Protein AF-0000000085049933 (afdb_homodimer)

Radius of gyration: 26.25 Å; Cα contacts (8 Å, |Δi|>4): 1159; chains: 2; bounding box: 76×84×47 Å

Orga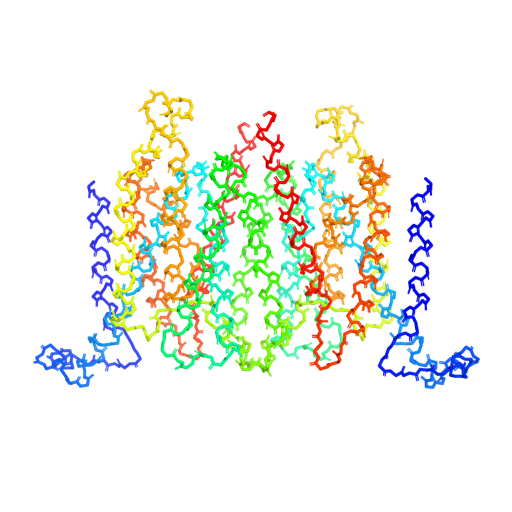nism: Asticcacaulis excentricus (strain ATCC 15261 / DSM 4724 / KCTC 12464 / NCIMB 9791 / VKM B-1370 / CB 48) (NCBI:txid573065)

Solvent-accessible surface area (backbone atoms only — not comparable to full-atom values): 30533 Å² total; per-residue (Å²): 116,68,65,53,52,51,41,50,49,51,38,52,51,48,55,55,58,48,60,75,56,63,94,70,84,71,50,76,64,37,54,52,42,21,72,76,37,51,85,38,72,49,8,39,48,48,64,56,38,38,44,20,19,48,47,32,24,30,41,37,18,18,26,28,0,30,18,6,27,50,38,17,39,70,62,70,32,82,79,34,38,49,56,51,57,12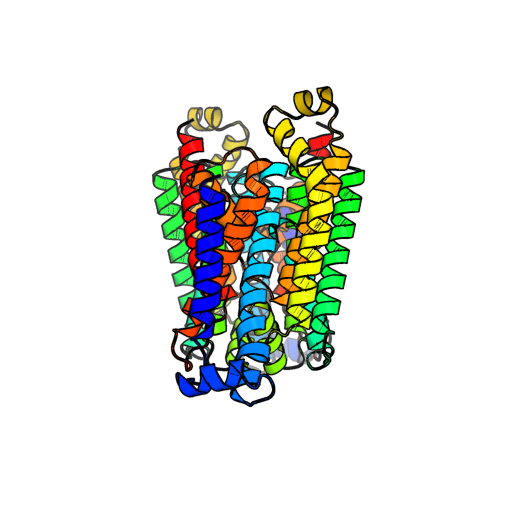,21,45,39,22,15,50,38,21,28,40,52,27,42,72,72,64,30,67,80,43,87,60,40,31,34,49,31,4,37,50,31,10,46,49,47,41,50,53,52,46,58,44,36,75,76,46,73,41,63,69,36,48,51,34,44,8,49,20,44,31,40,35,33,48,21,52,41,43,43,50,59,56,65,42,90,40,39,63,56,44,40,49,44,52,56,47,48,33,9,41,46,76,90,29,36,62,68,51,30,49,51,42,49,48,43,50,54,57,35,48,65,50,41,70,63,38,24,60,47,32,42,37,42,75,70,31,67,68,53,19,41,74,73,66,43,55,63,54,56,46,50,47,51,46,51,48,38,29,38,48,23,36,14,49,29,31,34,68,26,23,42,63,46,48,38,17,36,46,16,30,51,52,41,37,73,72,67,43,75,51,46,39,74,31,27,64,52,3,12,43,39,8,9,39,49,37,39,51,48,48,51,51,45,69,70,41,59,77,94,52,64,60,40,42,15,32,54,38,20,58,55,28,20,54,49,47,29,50,50,35,46,52,52,30,50,50,58,66,76,96,114,67,64,53,52,52,41,49,49,48,37,52,50,48,54,56,57,48,61,75,56,63,94,68,84,72,51,73,65,37,52,51,42,21,72,75,36,51,86,38,72,49,8,39,48,47,63,55,39,37,45,21,19,48,48,32,24,30,40,36,18,18,26,28,1,29,17,5,27,49,39,17,39,70,61,71,31,82,80,34,39,51,56,51,57,12,20,46,39,22,15,50,39,21,27,38,52,26,42,71,72,65,30,66,81,43,87,59,41,30,35,48,30,4,38,50,31,11,48,51,45,42,50,52,52,47,59,45,35,75,76,45,72,42,65,69,35,47,51,36,44,9,49,20,44,31,40,34,32,48,22,51,41,44,43,50,59,56,64,40,92,40,38,62,57,45,42,48,43,52,56,46,48,32,9,41,49,77,90,30,35,62,66,50,30,48,51,42,49,48,42,50,54,58,37,50,65,51,43,69,62,39,26,62,47,32,42,37,42,75,70,31,67,70,53,19,41,74,73,67,44,54,64,55,59,46,49,46,50,48,50,49,40,28,38,48,23,36,13,48,30,31,34,68,25,24,42,64,46,48,38,17,34,46,16,29,49,53,41,38,73,72,68,44,76,50,46,38,73,31,27,64,52,4,12,43,41,8,9,39,49,35,38,52,46,49,51,54,43,69,71,43,60,76,93,54,65,59,41,43,14,32,54,37,20,58,54,28,20,55,50,48,30,50,50,34,47,52,52,30,50,50,57,69,75,95

pLDDT: mean 91.39, std 7.5, range [47.66, 98.56]

Sequence (652 aa):
MKIWIILTLLAALLLVLLMGMGEVTLSPADYAQALRAPGSLAGDILWQIRLPRNLCALLVGAMLGVAGSVAQGYFRNPLAEPGLMGVSGGAGLGAAVAIVLGQGLTPGAVEGFALLFAGGVSLIILAFVSRFPDRQALILLGVGLSSLTGALMALVFNLSPSPVTTAEILGWMMGSVENRSWTDAGMAAGGLVVSALLLWRVGPGLRLLTLGEDTARSQGVDLRQLAALSVVAISVLAGLAVAVSGVIGFVGLAAPHLVRGLGVRDPYRLIAPSGLAGGVMVLLADGAVRLLPTSTDIRLGVLTSLIGAPLFALLAWKSAKEWVQGMKIWIILTLLAALLLVLLMGMGEVTLSPADYAQALRAPGSLAGDILWQIRLPRNLCALLVGAMLGVAGSVAQGYFRNPLAEPGLMGVSGGAGLGAAVAIVLGQGLTPGAVEGFALLFAGGVSLIILAFVSRFPDRQALILLGVGLSSLTGALMALVFNLSPSPVTTAEILGWMMGSVENRSWTDAGMAAGGLVVSALLLWRVGPGLRLLTLGEDTARSQGVDLRQLAALSVVAISVLAGLAVAVSGVIGFVGLAAPHLVRGLGVRDPYRLIAPSGLAGGVMVLLADGAVRLLPTSTDIRLGVLTSLIGAPLFALLAWKSAKEWVQG

Secondary structure (DSSP, 8-state):
-HHHHHHHHHHHHHHHHGGG-SSS---HHHHHHHHH-TTSHHHIIIIIIIHHHHHHHHHHHHHHHHHHHHHHHHHT-TT--GGGGSHHHHHHHHHHHHHHTT-TTSTTHHHHHHHHHHHHHHHHHHHHHHH---HHHHHHHHHHHHHHHHHHHHHHHHT-S-HHHHHHHHHHHT---TT--HHHHHHHHHHHHHHHHHHHHHHHHHHHHTT-HHHHHHTT--HHHHHHHHHHHHHHHHHHHHHHH----SHHHHHHHHHHHTT---TTTTHHHHHHHHHHHHHHHHHHHHHS-TTS---HHHHHHHHHHHHHHHHHHHHHHHHHH-/-HHHHHHHHHHHHHHHHGGG-SSS---HHHHHHHHH-TTSHHHIIIIIIIHHHHHHHHHHHHHHHHHHHHHHHHHT-TT--GGGGSHHHHHHHHHHHHHHTT-TTSTTHHHHHHHHHHHHHHHHHHHHHHH---HHHHHHHHHHHHHHHHHHHHHHHHT-S-HHHHHHHHHHHT---TT--HHHHHHHHHHHHHHHHHHHHHHHHHHHHTT-HHHHHHTT--HHHHHHHHHHHHHHHHHHHHHHH----SHHHHHHHHHHHTT---TTTTHHHHHHHHHHHHHHHHHHHHHS-TTS---HHHHHHHHHHHHHHHHHHHHHHHHHH-

Structure (mmCIF, N/CA/C/O backbone):
data_AF-0000000085049933-model_v1
#
loop_
_entity.id
_entity.type
_entity.pdbx_description
1 polymer 'Transport system permease protein'
#
loop_
_atom_site.group_PDB
_atom_site.id
_atom_site.type_symbol
_atom_site.label_atom_id
_atom_site.label_alt_id
_atom_site.label_comp_id
_atom_site.label_asym_id
_atom_site.label_entity_id
_atom_site.label_seq_id
_atom_site.pdbx_PDB_ins_code
_atom_site.Cartn_x
_atom_site.Cartn_y
_atom_site.Cartn_z
_atom_site.occupancy
_atom_site.B_iso_or_equiv
_atom_site.auth_seq_id
_atom_site.auth_comp_id
_atom_site.auth_asym_id
_atom_site.auth_atom_id
_atom_site.pdbx_PDB_model_num
ATOM 1 N N . MET A 1 1 ? 30.609 -21.047 -6.66 1 64.56 1 MET A N 1
ATOM 2 C CA . MET A 1 1 ? 30.266 -22.312 -7.289 1 64.56 1 MET A CA 1
ATOM 3 C C . MET A 1 1 ? 29.406 -23.172 -6.355 1 64.56 1 MET A C 1
ATOM 5 O O . MET A 1 1 ? 28.375 -23.703 -6.773 1 64.56 1 MET A O 1
ATOM 9 N N . LYS A 1 2 ? 29.609 -22.891 -4.973 1 81.25 2 LYS A N 1
ATOM 10 C CA . LYS A 1 2 ? 28.969 -23.797 -4.016 1 81.25 2 LYS A CA 1
ATOM 11 C C . LYS A 1 2 ? 27.516 -23.422 -3.799 1 81.25 2 LYS A C 1
ATOM 13 O O . LYS A 1 2 ? 26.641 -24.281 -3.73 1 81.25 2 LYS A O 1
ATOM 18 N N . ILE A 1 3 ? 27.188 -22.203 -4.027 1 89.25 3 ILE A N 1
ATOM 19 C CA . ILE A 1 3 ? 25.828 -21.766 -3.738 1 89.25 3 ILE A CA 1
ATOM 20 C C . ILE A 1 3 ? 24.906 -22.188 -4.875 1 89.25 3 ILE A C 1
ATOM 22 O O . ILE A 1 3 ? 23.75 -22.578 -4.641 1 89.25 3 ILE A O 1
ATOM 26 N N . TRP A 1 4 ? 25.453 -22.266 -6.035 1 89.56 4 TRP A N 1
ATOM 27 C CA . TRP A 1 4 ? 24.688 -22.672 -7.207 1 89.56 4 TRP A CA 1
ATOM 28 C C . TRP A 1 4 ? 24.266 -24.141 -7.098 1 89.56 4 TRP A C 1
ATOM 30 O O . TRP A 1 4 ? 23.125 -24.484 -7.383 1 89.56 4 TRP A O 1
ATOM 40 N N . ILE A 1 5 ? 25.219 -24.859 -6.684 1 92.31 5 ILE A N 1
ATOM 41 C CA . ILE A 1 5 ? 24.969 -26.297 -6.609 1 92.31 5 ILE A CA 1
ATOM 42 C C . ILE A 1 5 ? 23.938 -26.594 -5.527 1 92.31 5 ILE A C 1
ATOM 44 O O . ILE A 1 5 ? 23 -27.375 -5.746 1 92.31 5 ILE A O 1
ATOM 48 N N . ILE A 1 6 ? 24.094 -25.922 -4.43 1 93.56 6 ILE A N 1
ATOM 49 C CA . ILE A 1 6 ? 23.203 -26.141 -3.299 1 93.56 6 ILE A CA 1
ATOM 50 C C . ILE A 1 6 ? 21.781 -25.734 -3.682 1 93.56 6 ILE A C 1
ATOM 52 O O . ILE A 1 6 ? 20.828 -26.484 -3.469 1 93.56 6 ILE A O 1
ATOM 56 N N . LEU A 1 7 ? 21.609 -24.578 -4.258 1 95.88 7 LEU A N 1
ATOM 57 C CA . LEU A 1 7 ? 20.281 -24.062 -4.594 1 95.88 7 LEU A CA 1
ATOM 58 C C . LEU A 1 7 ? 19.656 -24.891 -5.711 1 95.88 7 LEU A C 1
ATOM 60 O O . LEU A 1 7 ? 18.438 -25.141 -5.699 1 95.88 7 LEU A O 1
ATOM 64 N N . THR A 1 8 ? 20.5 -25.297 -6.633 1 96.31 8 THR A N 1
ATOM 65 C CA . THR A 1 8 ? 19.984 -26.125 -7.727 1 96.31 8 THR A CA 1
ATOM 66 C C . THR A 1 8 ? 19.516 -27.484 -7.215 1 96.31 8 THR A C 1
ATOM 68 O O . THR A 1 8 ? 18.469 -27.984 -7.625 1 96.31 8 THR A O 1
ATOM 71 N N . LEU A 1 9 ? 20.297 -28.047 -6.363 1 96.56 9 LEU A N 1
ATOM 72 C CA . LEU A 1 9 ? 19.938 -29.328 -5.785 1 96.56 9 LEU A CA 1
ATOM 73 C C . LEU A 1 9 ? 18.672 -29.219 -4.941 1 96.56 9 LEU A C 1
ATOM 75 O O . LEU A 1 9 ? 17.812 -30.109 -4.973 1 96.56 9 LEU A O 1
ATOM 79 N N . LEU A 1 10 ? 18.641 -28.156 -4.219 1 96.69 10 LEU A N 1
ATOM 80 C CA . LEU A 1 10 ? 17.453 -27.938 -3.395 1 96.69 10 LEU A CA 1
ATOM 81 C C . LEU A 1 10 ? 16.219 -27.75 -4.266 1 96.69 10 LEU A C 1
ATOM 83 O O . LEU A 1 10 ? 15.141 -28.281 -3.941 1 96.69 10 LEU A O 1
ATOM 87 N N . ALA A 1 11 ? 16.312 -26.969 -5.32 1 97.62 11 ALA A N 1
ATOM 88 C CA . ALA A 1 11 ? 15.203 -26.781 -6.254 1 97.62 11 ALA A CA 1
ATOM 89 C C . ALA A 1 11 ? 14.766 -28.109 -6.863 1 97.62 11 ALA A C 1
ATOM 91 O O . ALA A 1 11 ? 13.57 -28.391 -6.938 1 97.62 11 ALA A O 1
ATOM 92 N N . ALA A 1 12 ? 15.773 -28.891 -7.262 1 97.62 12 ALA A N 1
ATOM 93 C CA . ALA A 1 12 ? 15.484 -30.188 -7.859 1 97.62 12 ALA A CA 1
ATOM 94 C C . ALA A 1 12 ? 14.797 -31.109 -6.855 1 97.62 12 ALA A C 1
ATOM 96 O O . ALA A 1 12 ? 13.828 -31.797 -7.195 1 97.62 12 ALA A O 1
ATOM 97 N N . LEU A 1 13 ? 15.32 -31.109 -5.688 1 97.69 13 LEU A N 1
ATOM 98 C CA . LEU A 1 13 ? 14.742 -31.938 -4.629 1 97.69 13 LEU A CA 1
ATOM 99 C C . LEU A 1 13 ? 13.297 -31.531 -4.352 1 97.69 13 LEU A C 1
ATOM 101 O O . LEU A 1 13 ? 12.422 -32.375 -4.223 1 97.69 13 LEU A O 1
ATOM 105 N N . LEU A 1 14 ? 13.039 -30.266 -4.27 1 97.94 14 LEU A N 1
ATOM 106 C CA . LEU A 1 14 ? 11.703 -29.766 -3.982 1 97.94 14 LEU A CA 1
ATOM 107 C C . LEU A 1 14 ? 10.75 -30.062 -5.137 1 97.94 14 LEU A C 1
ATOM 109 O O . LEU A 1 14 ? 9.578 -30.375 -4.918 1 97.94 14 LEU A O 1
ATOM 113 N N . LEU A 1 15 ? 11.266 -29.938 -6.383 1 97.69 15 LEU A N 1
ATOM 114 C CA . LEU A 1 15 ? 10.445 -30.25 -7.547 1 97.69 15 LEU A CA 1
ATOM 115 C C . LEU A 1 15 ? 9.953 -31.703 -7.496 1 97.69 15 LEU A C 1
ATOM 117 O O . LEU A 1 15 ? 8.797 -31.969 -7.816 1 97.69 15 LEU A O 1
ATOM 121 N N . VAL A 1 16 ? 10.805 -32.531 -7.055 1 96.06 16 VAL A N 1
ATOM 122 C CA . VAL A 1 16 ? 10.469 -33.938 -6.992 1 96.06 16 VAL A CA 1
ATOM 123 C C . VAL A 1 16 ? 9.555 -34.188 -5.797 1 96.06 16 VAL A C 1
ATOM 125 O O . VAL A 1 16 ? 8.523 -34.875 -5.934 1 96.06 16 VAL A O 1
ATOM 128 N N . LEU A 1 17 ? 9.867 -33.719 -4.633 1 96.5 17 LEU A N 1
ATOM 129 C CA . LEU A 1 17 ? 9.102 -33.938 -3.412 1 96.5 17 LEU A CA 1
ATOM 130 C C . LEU A 1 17 ? 7.676 -33.406 -3.561 1 96.5 17 LEU A C 1
ATOM 132 O O . LEU A 1 17 ? 6.73 -34.062 -3.096 1 96.5 17 LEU A O 1
ATOM 136 N N . LEU A 1 18 ? 7.516 -32.312 -4.211 1 96.94 18 LEU A N 1
ATOM 137 C CA . LEU A 1 18 ? 6.211 -31.672 -4.309 1 96.94 18 LEU A CA 1
ATOM 138 C C . LEU A 1 18 ? 5.328 -32.375 -5.324 1 96.94 18 LEU A C 1
ATOM 140 O O . LEU A 1 18 ? 4.109 -32.188 -5.348 1 96.94 18 LEU A O 1
ATOM 144 N N . MET A 1 19 ? 5.938 -33.25 -6.145 1 95.94 19 MET A N 1
ATOM 145 C CA . MET A 1 19 ? 5.145 -34.094 -7.027 1 95.94 19 MET A CA 1
ATOM 146 C C . MET A 1 19 ? 4.305 -35.062 -6.227 1 95.94 19 MET A C 1
ATOM 148 O O . MET A 1 19 ? 3.316 -35.625 -6.73 1 95.94 19 MET A O 1
ATOM 152 N N . GLY A 1 20 ? 4.711 -35.312 -5.047 1 94.56 20 GLY A N 1
ATOM 153 C CA . GLY A 1 20 ? 4.004 -36.25 -4.184 1 94.56 20 GLY A CA 1
ATOM 154 C C . GLY A 1 20 ? 2.893 -35.594 -3.383 1 94.56 20 GLY A C 1
ATOM 155 O O . GLY A 1 20 ? 2.139 -36.281 -2.691 1 94.56 20 GLY A O 1
ATOM 156 N N . MET A 1 21 ? 2.781 -34.344 -3.508 1 91.44 21 MET A N 1
ATOM 157 C CA . MET A 1 21 ? 1.779 -33.625 -2.732 1 91.44 21 MET A CA 1
ATOM 158 C C . MET A 1 21 ? 0.638 -33.156 -3.627 1 91.44 21 MET A C 1
ATOM 160 O O . MET A 1 21 ? 0.872 -32.688 -4.742 1 91.44 21 MET A O 1
ATOM 164 N N . GLY A 1 22 ? -0.6 -33.375 -3.096 1 86.69 22 GLY A N 1
ATOM 165 C CA . GLY A 1 22 ? -1.783 -32.938 -3.816 1 86.69 22 GLY A CA 1
ATOM 166 C C . GLY A 1 22 ? -3.078 -33.406 -3.186 1 86.69 22 GLY A C 1
ATOM 167 O O . GLY A 1 22 ? -3.061 -34.125 -2.199 1 86.69 22 GLY A O 1
ATOM 168 N N . GLU A 1 23 ? -4.105 -32.906 -3.725 1 83.75 23 GLU A N 1
ATOM 169 C CA . GLU A 1 23 ? -5.426 -33.219 -3.182 1 83.75 23 GLU A CA 1
ATOM 170 C C . GLU A 1 23 ? -5.738 -34.688 -3.328 1 83.75 23 GLU A C 1
ATOM 172 O O . GLU A 1 23 ? -6.352 -35.312 -2.443 1 83.75 23 GLU A O 1
ATOM 177 N N . VAL A 1 24 ? -5.289 -35.25 -4.484 1 87.19 24 VAL A N 1
ATOM 178 C CA . VAL A 1 24 ? -5.5 -36.656 -4.75 1 87.19 24 VAL A CA 1
ATOM 179 C C . VAL A 1 24 ? -4.258 -37.469 -4.348 1 87.19 24 VAL A C 1
ATOM 181 O O . VAL A 1 24 ? -3.152 -37.156 -4.809 1 87.19 24 VAL A O 1
ATOM 184 N N . THR A 1 25 ? -4.477 -38.406 -3.479 1 91.31 25 THR A N 1
ATOM 185 C CA . THR A 1 25 ? -3.363 -39.25 -3.07 1 91.31 25 THR A CA 1
ATOM 186 C C . THR A 1 25 ? -3.049 -40.281 -4.148 1 91.31 25 THR A C 1
ATOM 188 O O . THR A 1 25 ? -3.949 -40.938 -4.656 1 91.31 25 THR A O 1
ATOM 191 N N . LEU A 1 26 ? -1.854 -40.312 -4.5 1 93.31 26 LEU A N 1
ATOM 192 C CA . LEU A 1 26 ? -1.412 -41.25 -5.5 1 93.31 26 LEU A CA 1
ATOM 193 C C . LEU A 1 26 ? -0.604 -42.375 -4.855 1 93.31 26 LEU A C 1
ATOM 195 O O . LEU A 1 26 ? 0.311 -42.125 -4.07 1 93.31 26 LEU A O 1
ATOM 199 N N . SER A 1 27 ? -0.926 -43.594 -5.141 1 94.94 27 SER A N 1
ATOM 200 C CA . SER A 1 27 ? -0.182 -44.75 -4.672 1 94.94 27 SER A CA 1
ATOM 201 C C . SER A 1 27 ? 1.062 -45 -5.523 1 94.94 27 SER A C 1
ATOM 203 O O . SER A 1 27 ? 1.211 -44.406 -6.594 1 94.94 27 SER A O 1
ATOM 205 N N . PRO A 1 28 ? 1.953 -45.75 -5.012 1 95 28 PRO A N 1
ATOM 206 C CA . PRO A 1 28 ? 3.123 -46.094 -5.824 1 95 28 PRO A CA 1
ATOM 207 C C . PRO A 1 28 ? 2.744 -46.688 -7.18 1 95 28 PRO A C 1
ATOM 209 O O . PRO A 1 28 ? 3.43 -46.438 -8.18 1 95 28 PRO A O 1
ATOM 212 N N . ALA A 1 29 ? 1.65 -47.375 -7.203 1 95.19 29 ALA A N 1
ATOM 213 C CA . ALA A 1 29 ? 1.162 -47.938 -8.461 1 95.19 29 ALA A CA 1
ATOM 214 C C . ALA A 1 29 ? 0.691 -46.844 -9.406 1 95.19 29 ALA A C 1
ATOM 216 O O . ALA A 1 29 ? 0.866 -46.938 -10.617 1 95.19 29 ALA A O 1
ATOM 217 N N . ASP A 1 30 ? 0.107 -45.906 -8.797 1 95.44 30 ASP A N 1
ATOM 218 C CA . ASP A 1 30 ? -0.359 -44.781 -9.594 1 95.44 30 ASP A CA 1
ATOM 219 C C . ASP A 1 30 ? 0.813 -44.031 -10.234 1 95.44 30 ASP A C 1
ATOM 221 O O . ASP A 1 30 ? 0.732 -43.625 -11.391 1 95.44 30 ASP A O 1
ATOM 225 N N . TYR A 1 31 ? 1.836 -43.844 -9.492 1 95.5 31 TYR A N 1
ATOM 226 C CA . TYR A 1 31 ? 3.021 -43.188 -10.031 1 95.5 31 TYR A CA 1
ATOM 227 C C . TYR A 1 31 ? 3.621 -44 -11.18 1 95.5 31 TYR A C 1
ATOM 229 O O . TYR A 1 31 ? 4.031 -43.438 -12.195 1 95.5 31 TYR A O 1
ATOM 237 N N . ALA A 1 32 ? 3.678 -45.25 -10.969 1 95.81 32 ALA A N 1
ATOM 238 C CA . ALA A 1 32 ? 4.188 -46.125 -12.023 1 95.81 32 ALA A CA 1
ATOM 239 C C . ALA A 1 32 ? 3.33 -46.031 -13.281 1 95.81 32 ALA A C 1
ATOM 241 O O . ALA A 1 32 ? 3.852 -46 -14.398 1 95.81 32 ALA A O 1
ATOM 242 N N . GLN A 1 33 ? 2.07 -46.031 -13.07 1 95.5 33 GLN A N 1
ATOM 243 C CA . GLN A 1 33 ? 1.145 -45.906 -14.188 1 95.5 33 GLN A CA 1
ATOM 244 C C . GLN A 1 33 ? 1.335 -44.562 -14.898 1 95.5 33 GLN A C 1
ATOM 246 O O . GLN A 1 33 ? 1.277 -44.5 -16.125 1 95.5 33 GLN A O 1
ATOM 251 N N . ALA A 1 34 ? 1.501 -43.531 -14.117 1 95.12 34 ALA A N 1
ATOM 252 C CA . ALA A 1 34 ? 1.684 -42.188 -14.688 1 95.12 34 ALA A CA 1
ATOM 253 C C . ALA A 1 34 ? 2.926 -42.125 -15.57 1 95.12 34 ALA A C 1
ATOM 255 O O . ALA A 1 34 ? 2.949 -41.438 -16.578 1 95.12 34 ALA A O 1
ATOM 256 N N . LEU A 1 35 ? 3.977 -42.906 -15.242 1 94.81 35 LEU A N 1
ATOM 257 C CA . LEU A 1 35 ? 5.219 -42.938 -16 1 94.81 35 LEU A CA 1
ATOM 258 C C . LEU A 1 35 ? 5.074 -43.781 -17.266 1 94.81 35 LEU A C 1
ATOM 260 O O . LEU A 1 35 ? 5.605 -43.438 -18.312 1 94.81 35 LEU A O 1
ATOM 264 N N . ARG A 1 36 ? 4.316 -44.844 -17.188 1 95.38 36 ARG A N 1
ATOM 265 C CA . ARG A 1 36 ? 4.156 -45.781 -18.297 1 95.38 36 ARG A CA 1
ATOM 266 C C . ARG A 1 36 ? 3.107 -45.281 -19.281 1 95.38 36 ARG A C 1
ATOM 268 O O . ARG A 1 36 ? 3.232 -45.469 -20.484 1 95.38 36 ARG A O 1
ATOM 275 N N . ALA A 1 37 ? 2.062 -44.719 -18.688 1 95.19 37 ALA A N 1
ATOM 276 C CA . ALA A 1 37 ? 0.95 -44.219 -19.484 1 95.19 37 ALA A CA 1
ATOM 277 C C . ALA A 1 37 ? 0.627 -42.781 -19.109 1 95.19 37 ALA A C 1
ATOM 279 O O . ALA A 1 37 ? -0.382 -42.5 -18.453 1 95.19 37 ALA A O 1
ATOM 280 N N . PRO A 1 38 ? 1.319 -41.938 -19.672 1 93 38 PRO A N 1
ATOM 281 C CA . PRO A 1 38 ? 1.156 -40.5 -19.328 1 93 38 PRO A CA 1
ATOM 282 C C . PRO A 1 38 ? -0.249 -40 -19.625 1 93 38 PRO A C 1
ATOM 284 O O . PRO A 1 38 ? -0.664 -38.969 -19.062 1 93 38 PRO A O 1
ATOM 287 N N . GLY A 1 39 ? -1.003 -40.625 -20.422 1 93.38 39 GLY A N 1
ATOM 288 C CA . GLY A 1 39 ? -2.359 -40.219 -20.75 1 93.38 39 GLY A CA 1
ATOM 289 C C . GLY A 1 39 ? -3.391 -40.719 -19.766 1 93.38 39 GLY A C 1
ATOM 290 O O . GLY A 1 39 ? -4.57 -40.375 -19.859 1 93.38 39 GLY A O 1
ATOM 291 N N . SER A 1 40 ? -2.988 -41.562 -18.812 1 94.38 40 SER A N 1
ATOM 292 C CA . SER A 1 40 ? -3.867 -42.062 -17.766 1 94.38 40 SER A CA 1
ATOM 293 C C . SER A 1 40 ? -4.266 -40.969 -16.797 1 94.38 40 SER A C 1
ATOM 295 O O . SER A 1 40 ? -3.723 -39.844 -16.844 1 94.38 40 SER A O 1
ATOM 297 N N . LEU A 1 41 ? -5.301 -41.219 -15.984 1 94.19 41 LEU A N 1
ATOM 298 C CA . LEU A 1 41 ? -5.738 -40.25 -14.977 1 94.19 41 LEU A CA 1
ATOM 299 C C . LEU A 1 41 ? -4.582 -39.875 -14.062 1 94.19 41 LEU A C 1
ATOM 301 O O . LEU A 1 41 ? -4.402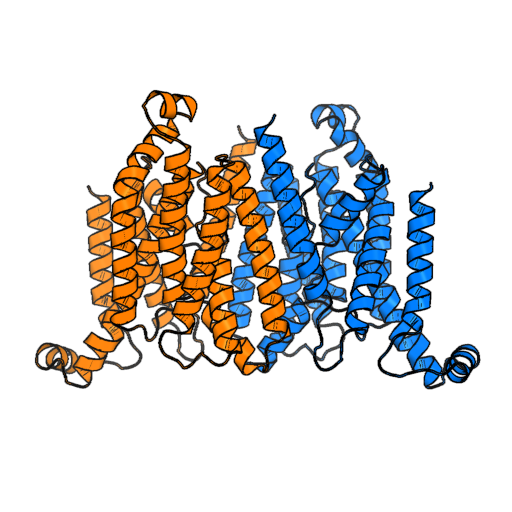 -38.688 -13.758 1 94.19 41 LEU A O 1
ATOM 305 N N . ALA A 1 42 ? -3.855 -40.844 -13.641 1 94.94 42 ALA A N 1
ATOM 306 C CA . ALA A 1 42 ? -2.678 -40.594 -12.812 1 94.94 42 ALA A CA 1
ATOM 307 C C . ALA A 1 42 ? -1.649 -39.781 -13.57 1 94.94 42 ALA A C 1
ATOM 309 O O . ALA A 1 42 ? -0.987 -38.906 -12.984 1 94.94 42 ALA A O 1
ATOM 310 N N . GLY A 1 43 ? -1.519 -40.094 -14.82 1 95.5 43 GLY A N 1
ATOM 311 C CA . GLY A 1 43 ? -0.622 -39.312 -15.656 1 95.5 43 GLY A CA 1
ATOM 312 C C . GLY A 1 43 ? -1.041 -37.844 -15.797 1 95.5 43 GLY A C 1
ATOM 313 O O . GLY A 1 43 ? -0.201 -36.938 -15.75 1 95.5 43 GLY A O 1
ATOM 314 N N . ASP A 1 44 ? -2.34 -37.688 -15.984 1 95.62 44 ASP A N 1
ATOM 315 C CA . ASP A 1 44 ? -2.865 -36.344 -16.094 1 95.62 44 ASP A CA 1
ATOM 316 C C . ASP A 1 44 ? -2.605 -35.531 -14.805 1 95.62 44 ASP A C 1
ATOM 318 O O . ASP A 1 44 ? -2.219 -34.375 -14.852 1 95.62 44 ASP A O 1
ATOM 322 N N . ILE A 1 45 ? -2.807 -36.125 -13.695 1 96.06 45 ILE A N 1
ATOM 323 C CA . ILE A 1 45 ? -2.6 -35.5 -12.406 1 96.06 45 ILE A CA 1
ATOM 324 C C . ILE A 1 45 ? -1.128 -35.125 -12.25 1 96.06 45 ILE A C 1
ATOM 326 O O . ILE A 1 45 ? -0.804 -33.969 -11.891 1 96.06 45 ILE A O 1
ATOM 330 N N . LEU A 1 46 ? -0.244 -36 -12.586 1 96.25 46 LEU A N 1
ATOM 331 C CA . LEU A 1 46 ? 1.185 -35.812 -12.359 1 96.25 46 LEU A CA 1
ATOM 332 C C . LEU A 1 46 ? 1.771 -34.812 -13.359 1 96.25 46 LEU A C 1
ATOM 334 O O . LEU A 1 46 ? 2.465 -33.875 -12.969 1 96.25 46 LEU A O 1
ATOM 338 N N . TRP A 1 47 ? 1.448 -34.969 -14.641 1 96.25 47 TRP A N 1
ATOM 339 C CA . TRP A 1 47 ? 2.166 -34.25 -15.695 1 96.25 47 TRP A CA 1
ATOM 340 C C . TRP A 1 47 ? 1.408 -33 -16.125 1 96.25 47 TRP A C 1
ATOM 342 O O . TRP A 1 47 ? 2.002 -32.062 -16.656 1 96.25 47 TRP A O 1
ATOM 352 N N . GLN A 1 48 ? 0.063 -32.938 -15.867 1 95.69 48 GLN A N 1
ATOM 353 C CA . GLN A 1 48 ? -0.731 -31.812 -16.375 1 95.69 48 GLN A CA 1
ATOM 354 C C . GLN A 1 48 ? -1.185 -30.906 -15.227 1 95.69 48 GLN A C 1
ATOM 356 O O . GLN A 1 48 ? -1.588 -29.766 -15.453 1 95.69 48 GLN A O 1
ATOM 361 N N . ILE A 1 49 ? -1.04 -31.375 -14.031 1 95.38 49 ILE A N 1
ATOM 362 C CA . ILE A 1 49 ? -1.525 -30.594 -12.898 1 95.38 49 ILE A CA 1
ATOM 363 C C . ILE A 1 49 ? -0.373 -30.297 -11.945 1 95.38 49 ILE A C 1
ATOM 365 O O . ILE A 1 49 ? -0.006 -29.125 -11.75 1 95.38 49 ILE A O 1
ATOM 369 N N . ARG A 1 50 ? 0.365 -31.328 -11.492 1 97.06 50 ARG A N 1
ATOM 370 C CA . ARG A 1 50 ? 1.347 -31.141 -10.43 1 97.06 50 ARG A CA 1
ATOM 371 C C . ARG A 1 50 ? 2.637 -30.531 -10.977 1 97.06 50 ARG A C 1
ATOM 373 O O . ARG A 1 50 ? 3.195 -29.609 -10.391 1 97.06 50 ARG A O 1
ATOM 380 N N . LEU A 1 51 ? 3.082 -31.062 -12.086 1 97.44 51 LEU A N 1
ATOM 381 C CA . LEU A 1 51 ? 4.371 -30.609 -12.594 1 97.44 51 LEU A CA 1
ATOM 382 C C . LEU A 1 51 ? 4.293 -29.156 -13.07 1 97.44 51 LEU A C 1
ATOM 384 O O . LEU A 1 51 ? 5.164 -28.344 -12.742 1 97.44 51 LEU A O 1
ATOM 388 N N . PRO A 1 52 ? 3.27 -28.797 -13.859 1 97.56 52 PRO A N 1
ATOM 389 C CA . PRO A 1 52 ? 3.197 -27.391 -14.266 1 97.56 52 PRO A CA 1
ATOM 390 C C . PRO A 1 52 ? 3.102 -26.438 -13.07 1 97.56 52 PRO A C 1
ATOM 392 O O . PRO A 1 52 ? 3.705 -25.359 -13.086 1 97.56 52 PRO A O 1
ATOM 395 N N . ARG A 1 53 ? 2.348 -26.781 -12.062 1 97.56 53 ARG A N 1
ATOM 396 C CA . ARG A 1 53 ? 2.248 -25.984 -10.852 1 97.56 53 ARG A CA 1
ATOM 397 C C . ARG A 1 53 ? 3.621 -25.781 -10.219 1 97.56 53 ARG A C 1
ATOM 399 O O . ARG A 1 53 ? 3.99 -24.641 -9.883 1 97.56 53 ARG A O 1
ATOM 406 N N . ASN A 1 54 ? 4.379 -26.875 -10.117 1 98.38 54 ASN A N 1
ATOM 407 C CA . ASN A 1 54 ? 5.703 -26.812 -9.508 1 98.38 54 ASN A CA 1
ATOM 408 C C . ASN A 1 54 ? 6.668 -25.984 -10.344 1 98.38 54 ASN A C 1
ATOM 410 O O . ASN A 1 54 ? 7.461 -25.203 -9.797 1 98.38 54 ASN A O 1
ATOM 414 N N . LEU A 1 55 ? 6.551 -26.156 -11.594 1 98.19 55 LEU A N 1
ATOM 415 C CA . LEU A 1 55 ? 7.43 -25.391 -12.484 1 98.19 55 LEU A CA 1
ATOM 416 C C . LEU A 1 55 ? 7.094 -23.906 -12.438 1 98.19 55 LEU A C 1
ATOM 418 O O . LEU A 1 55 ? 7.988 -23.062 -12.438 1 98.19 55 LEU A O 1
ATOM 422 N N . CYS A 1 56 ? 5.84 -23.625 -12.406 1 98.19 56 CYS A N 1
ATOM 423 C CA . CYS A 1 56 ? 5.43 -22.219 -12.312 1 98.19 56 CYS A CA 1
ATOM 424 C C . CYS A 1 56 ? 5.91 -21.594 -11.008 1 98.19 56 CYS A C 1
ATOM 426 O O . CYS A 1 56 ? 6.363 -20.453 -10.992 1 98.19 56 CYS A O 1
ATOM 428 N N . ALA A 1 57 ? 5.832 -22.328 -9.938 1 98.56 57 ALA A N 1
ATOM 429 C CA . ALA A 1 57 ? 6.336 -21.844 -8.664 1 98.56 57 ALA A CA 1
ATOM 430 C C . ALA A 1 57 ? 7.82 -21.5 -8.758 1 98.56 57 ALA A C 1
ATOM 432 O O . ALA A 1 57 ? 8.242 -20.406 -8.344 1 98.56 57 ALA A O 1
ATOM 433 N N . LEU A 1 58 ? 8.57 -22.375 -9.297 1 98.5 58 LEU A N 1
ATOM 434 C CA . LEU A 1 58 ? 10.016 -22.188 -9.453 1 98.5 58 LEU A CA 1
ATOM 435 C C . LEU A 1 58 ? 10.32 -20.984 -10.336 1 98.5 58 LEU A C 1
ATOM 437 O O . LEU A 1 58 ? 11.148 -20.156 -9.984 1 98.5 58 LEU A O 1
ATOM 441 N N . LEU A 1 59 ? 9.633 -20.953 -11.445 1 98.56 59 LEU A N 1
ATOM 442 C CA . LEU A 1 59 ? 9.922 -19.922 -12.445 1 98.56 59 LEU A CA 1
ATOM 443 C C . LEU A 1 59 ? 9.469 -18.547 -11.977 1 98.56 59 LEU A C 1
ATOM 445 O O . LEU A 1 59 ? 10.172 -17.562 -12.172 1 98.56 59 LEU A O 1
ATOM 449 N N . VAL A 1 60 ? 8.281 -18.453 -11.383 1 97.88 60 VAL A N 1
ATOM 450 C CA . VAL A 1 60 ? 7.793 -17.203 -10.844 1 97.88 60 VAL A CA 1
ATOM 451 C C . VAL A 1 60 ? 8.734 -16.703 -9.742 1 97.88 60 VAL A C 1
ATOM 453 O O . VAL A 1 60 ? 9.109 -15.531 -9.727 1 97.88 60 VAL A O 1
ATOM 456 N N . GLY A 1 61 ? 9.125 -17.578 -8.867 1 98.25 61 GLY A N 1
ATOM 457 C CA . GLY A 1 61 ? 10.094 -17.219 -7.848 1 98.25 61 GLY A CA 1
ATOM 458 C C . GLY A 1 61 ? 11.414 -16.734 -8.422 1 98.25 61 GLY A C 1
ATOM 459 O O . GLY A 1 61 ? 12 -15.773 -7.926 1 98.25 61 GLY A O 1
ATOM 460 N N . ALA A 1 62 ? 11.82 -17.438 -9.391 1 98.25 62 ALA A N 1
ATOM 461 C CA . ALA A 1 62 ? 13.07 -17.062 -10.047 1 98.25 62 ALA A CA 1
ATOM 462 C C . ALA A 1 62 ? 12.969 -15.664 -10.656 1 98.25 62 ALA A C 1
ATOM 464 O O . ALA A 1 62 ? 13.898 -14.867 -10.539 1 98.25 62 ALA A O 1
ATOM 465 N N . MET A 1 63 ? 11.875 -15.43 -11.312 1 97.69 63 MET A N 1
ATOM 466 C CA . MET A 1 63 ? 11.672 -14.109 -11.906 1 97.69 63 MET A CA 1
ATOM 467 C C . MET A 1 63 ? 11.703 -13.023 -10.844 1 97.69 63 MET A C 1
ATOM 469 O O . MET A 1 63 ? 12.383 -12.008 -11.008 1 97.69 63 MET A O 1
ATOM 473 N N . LEU A 1 64 ? 11.078 -13.234 -9.742 1 97.12 64 LEU A N 1
ATOM 474 C CA . LEU A 1 64 ? 11.039 -12.258 -8.664 1 97.12 64 LEU A CA 1
ATOM 475 C C . LEU A 1 64 ? 12.422 -12.086 -8.039 1 97.12 64 LEU A C 1
ATOM 477 O O . LEU A 1 64 ? 12.836 -10.969 -7.73 1 97.12 64 LEU A O 1
ATOM 481 N N . GLY A 1 65 ? 13.125 -13.172 -7.859 1 97.56 65 GLY A N 1
ATOM 482 C CA . GLY A 1 65 ? 14.477 -13.102 -7.32 1 97.56 65 GLY A CA 1
ATOM 483 C C . GLY A 1 65 ? 15.43 -12.312 -8.203 1 97.56 65 GLY A C 1
ATOM 484 O O . GLY A 1 65 ? 16.203 -11.492 -7.703 1 97.56 65 GLY A O 1
ATOM 485 N N . VAL A 1 66 ? 15.375 -12.578 -9.453 1 97.38 66 VAL A N 1
ATOM 486 C CA . VAL A 1 66 ? 16.219 -11.867 -10.398 1 97.38 66 VAL A CA 1
ATOM 487 C C . VAL A 1 66 ? 15.836 -10.391 -10.43 1 97.38 66 VAL A C 1
ATOM 489 O O . VAL A 1 66 ? 16.703 -9.516 -10.359 1 97.38 66 VAL A O 1
ATOM 492 N N . ALA A 1 67 ? 14.547 -10.117 -10.547 1 96.62 67 ALA A N 1
ATOM 493 C CA . ALA A 1 67 ? 14.078 -8.734 -10.547 1 96.62 67 ALA A CA 1
ATOM 494 C C . ALA A 1 67 ? 14.531 -7.996 -9.297 1 96.62 67 ALA A C 1
ATOM 496 O O . ALA A 1 67 ? 14.953 -6.84 -9.367 1 96.62 67 ALA A O 1
ATOM 497 N N . GLY A 1 68 ? 14.43 -8.672 -8.172 1 95.88 68 GLY A N 1
ATOM 498 C CA . GLY A 1 68 ? 14.867 -8.094 -6.918 1 95.88 68 GLY A CA 1
ATOM 499 C C . GLY A 1 68 ? 16.344 -7.762 -6.898 1 95.88 68 GLY A C 1
ATOM 500 O O . GLY A 1 68 ? 16.75 -6.691 -6.438 1 95.88 68 GLY A O 1
ATOM 501 N N . SER A 1 69 ? 17.172 -8.641 -7.363 1 96.5 69 SER A N 1
ATOM 502 C CA . SER A 1 69 ? 18.609 -8.414 -7.387 1 96.5 69 SER A CA 1
ATOM 503 C C . SER A 1 69 ? 18.984 -7.242 -8.297 1 96.5 69 SER A C 1
ATOM 505 O O . SER A 1 69 ? 19.844 -6.43 -7.961 1 96.5 69 SER A O 1
ATOM 507 N N . VAL A 1 70 ? 18.297 -7.152 -9.414 1 96.25 70 VAL A N 1
ATOM 508 C CA . VAL A 1 70 ? 18.547 -6.051 -10.336 1 96.25 70 VAL A CA 1
ATOM 509 C C . VAL A 1 70 ? 18.109 -4.734 -9.695 1 96.25 70 VAL A C 1
ATOM 511 O O . VAL A 1 70 ? 18.828 -3.732 -9.766 1 96.25 70 VAL A O 1
ATOM 514 N N . ALA A 1 71 ? 16.984 -4.781 -9.086 1 94.69 71 ALA A N 1
ATOM 515 C CA . ALA A 1 71 ? 16.469 -3.578 -8.445 1 94.69 71 ALA A CA 1
ATOM 516 C C . ALA A 1 71 ? 17.406 -3.096 -7.34 1 94.69 71 ALA A C 1
ATOM 518 O O . ALA A 1 71 ? 17.75 -1.911 -7.277 1 94.69 71 ALA A O 1
ATOM 519 N N . GLN A 1 72 ? 17.781 -4.012 -6.496 1 93.62 72 GLN A N 1
ATOM 520 C CA . GLN A 1 72 ? 18.656 -3.652 -5.387 1 93.62 72 GLN A CA 1
ATOM 521 C C . GLN A 1 72 ? 20 -3.152 -5.891 1 93.62 72 GLN A C 1
ATOM 523 O O . GLN A 1 72 ? 20.594 -2.23 -5.316 1 93.62 72 GLN A O 1
ATOM 528 N N . GLY A 1 73 ? 20.516 -3.756 -6.902 1 93.81 73 GLY A N 1
ATOM 529 C CA . GLY A 1 73 ? 21.766 -3.324 -7.496 1 93.81 73 GLY A CA 1
ATOM 530 C C . GLY A 1 73 ? 21.672 -1.96 -8.156 1 93.81 73 GLY A C 1
ATOM 531 O O . GLY A 1 73 ? 22.547 -1.104 -7.941 1 93.81 73 GLY A O 1
ATOM 532 N N . TYR A 1 74 ? 20.672 -1.77 -8.891 1 92.88 74 TYR A N 1
ATOM 533 C CA . TYR A 1 74 ? 20.516 -0.518 -9.625 1 92.88 74 TYR A CA 1
ATOM 534 C C . TYR A 1 74 ? 20.25 0.642 -8.68 1 92.88 74 TYR A C 1
ATOM 536 O O . TYR A 1 74 ? 20.844 1.718 -8.82 1 92.88 74 TYR A O 1
ATOM 544 N N . PHE A 1 75 ? 19.438 0.453 -7.742 1 91.12 75 PHE A N 1
ATOM 545 C CA . PHE A 1 75 ? 19.078 1.52 -6.812 1 91.12 75 PHE A CA 1
ATOM 546 C C . PHE A 1 75 ? 20.078 1.61 -5.676 1 91.12 75 PHE A C 1
ATOM 548 O O . PHE A 1 75 ? 20.016 2.518 -4.844 1 91.12 75 PHE A O 1
ATOM 555 N N . ARG A 1 76 ? 20.984 0.696 -5.609 1 90.75 76 ARG A N 1
ATOM 556 C CA . ARG A 1 76 ? 21.969 0.648 -4.539 1 90.75 76 ARG A CA 1
ATOM 557 C C . ARG A 1 76 ? 21.312 0.708 -3.17 1 90.75 76 ARG A C 1
ATOM 559 O O . ARG A 1 76 ? 21.703 1.506 -2.316 1 90.75 76 ARG A O 1
ATOM 566 N N . ASN A 1 77 ? 20.281 -0.099 -3.053 1 88.19 77 ASN A N 1
ATOM 567 C CA . ASN A 1 77 ? 19.453 -0.179 -1.859 1 88.19 77 ASN A CA 1
ATOM 568 C C . ASN A 1 77 ? 19 -1.611 -1.581 1 88.19 77 ASN A C 1
ATOM 570 O O . ASN A 1 77 ? 18.188 -2.168 -2.32 1 88.19 77 ASN A O 1
ATOM 574 N N . PRO A 1 78 ? 19.453 -2.121 -0.526 1 87.56 78 PRO A N 1
ATOM 575 C CA . PRO A 1 78 ? 19.141 -3.521 -0.238 1 87.56 78 PRO A CA 1
ATOM 576 C C . PRO A 1 78 ? 17.672 -3.732 0.117 1 87.56 78 PRO A C 1
ATOM 578 O O . PRO A 1 78 ? 17.188 -4.871 0.16 1 87.56 78 PRO A O 1
ATOM 581 N N . LEU A 1 79 ? 16.953 -2.66 0.259 1 84.5 79 LEU A N 1
ATOM 582 C CA . LEU A 1 79 ? 15.547 -2.773 0.616 1 84.5 79 LEU A CA 1
ATOM 583 C C . LEU A 1 79 ? 14.656 -2.6 -0.611 1 84.5 79 LEU A C 1
ATOM 585 O O . LEU A 1 79 ? 13.43 -2.666 -0.51 1 84.5 79 LEU A O 1
ATOM 589 N N . ALA A 1 80 ? 15.289 -2.428 -1.734 1 86.94 80 ALA A N 1
ATOM 590 C CA . ALA A 1 80 ? 14.508 -2.219 -2.953 1 86.94 80 ALA A CA 1
ATOM 591 C C . ALA A 1 80 ? 13.812 -3.502 -3.385 1 86.94 80 ALA A C 1
ATOM 593 O O . ALA A 1 80 ? 14.414 -4.578 -3.383 1 86.94 80 ALA A O 1
ATOM 594 N N . GLU A 1 81 ? 12.477 -3.377 -3.639 1 86.38 81 GLU A N 1
ATOM 595 C CA . GLU A 1 81 ? 11.664 -4.477 -4.145 1 86.38 81 GLU A CA 1
ATOM 596 C C . GLU A 1 81 ? 11.109 -4.168 -5.535 1 86.38 81 GLU A C 1
ATOM 598 O O . GLU A 1 81 ? 10.891 -3.002 -5.871 1 86.38 81 GLU A O 1
ATOM 603 N N . PRO A 1 82 ? 10.906 -5.234 -6.32 1 82.31 82 PRO A N 1
ATOM 604 C CA . PRO A 1 82 ? 10.422 -5 -7.684 1 82.31 82 PRO A CA 1
ATOM 605 C C . PRO A 1 82 ? 9.078 -4.281 -7.719 1 82.31 82 PRO A C 1
ATOM 607 O O . PRO A 1 82 ? 8.781 -3.559 -8.672 1 82.31 82 PRO A O 1
ATOM 610 N N . GLY A 1 83 ? 8.367 -4.48 -6.785 1 78.12 83 GLY A N 1
ATOM 611 C CA . GLY A 1 83 ? 7.055 -3.859 -6.75 1 78.12 83 GLY A CA 1
ATOM 612 C C . GLY A 1 83 ? 7.105 -2.363 -6.504 1 78.12 83 GLY A C 1
ATOM 613 O O . GLY A 1 83 ? 6.113 -1.659 -6.707 1 78.12 83 GLY A O 1
ATOM 614 N N . LEU A 1 84 ? 8.195 -1.889 -6.125 1 68.5 84 LEU A N 1
ATOM 615 C CA . LEU A 1 84 ? 8.391 -0.484 -5.781 1 68.5 84 LEU A CA 1
ATOM 616 C C . LEU A 1 84 ? 8.117 0.412 -6.988 1 68.5 84 LEU A C 1
ATOM 618 O O . LEU A 1 84 ? 7.703 1.562 -6.828 1 68.5 84 LEU A O 1
ATOM 622 N N . MET A 1 85 ? 8.234 -0.097 -8.141 1 79.31 85 MET A N 1
ATOM 623 C CA . MET A 1 85 ? 8.117 0.723 -9.344 1 79.31 85 MET A CA 1
ATOM 624 C C . MET A 1 85 ? 6.664 0.797 -9.805 1 79.31 85 MET A C 1
ATOM 626 O O . MET A 1 85 ? 6.355 1.475 -10.789 1 79.31 85 MET A O 1
ATOM 630 N N . GLY A 1 86 ? 5.809 0.141 -9.117 1 85.94 86 GLY A N 1
ATOM 631 C CA . GLY A 1 86 ? 4.395 0.249 -9.445 1 85.94 86 GLY A CA 1
ATOM 632 C C . GLY A 1 86 ? 3.951 -0.746 -10.508 1 85.94 86 GLY A C 1
ATOM 633 O O . GLY A 1 86 ? 2.771 -0.8 -10.859 1 85.94 86 GLY A O 1
ATOM 634 N N . VAL A 1 87 ? 4.859 -1.465 -11.023 1 90.69 87 VAL A N 1
ATOM 635 C CA . VAL A 1 87 ? 4.555 -2.393 -12.102 1 90.69 87 VAL A CA 1
ATOM 636 C C . VAL A 1 87 ? 3.596 -3.471 -11.609 1 90.69 87 VAL A C 1
ATOM 638 O O . VAL A 1 87 ? 2.648 -3.836 -12.312 1 90.69 87 VAL A O 1
ATOM 641 N N . SER A 1 88 ? 3.822 -3.941 -10.422 1 91.31 88 SER A N 1
ATOM 642 C CA . SER A 1 88 ? 2.93 -4.941 -9.844 1 91.31 88 SER A CA 1
ATOM 643 C C . SER A 1 88 ? 1.533 -4.375 -9.617 1 91.31 88 SER A C 1
ATOM 645 O O . SER A 1 88 ? 0.535 -5.07 -9.82 1 91.31 88 SER A O 1
ATOM 647 N N . GLY A 1 89 ? 1.518 -3.096 -9.195 1 93.38 89 GLY A N 1
ATOM 648 C CA . GLY A 1 89 ? 0.232 -2.43 -9.062 1 93.38 89 GLY A CA 1
ATOM 649 C C . GLY A 1 89 ? -0.515 -2.297 -10.375 1 93.38 89 GLY A C 1
ATOM 650 O O . GLY A 1 89 ? -1.728 -2.514 -10.43 1 93.38 89 GLY A O 1
ATOM 651 N N . GLY A 1 90 ? 0.227 -1.954 -11.375 1 95.25 90 GLY A N 1
ATOM 652 C CA . GLY A 1 90 ? -0.37 -1.903 -12.703 1 95.25 90 GLY A CA 1
ATOM 653 C C . GLY A 1 90 ? -0.935 -3.236 -13.156 1 95.25 90 GLY A C 1
ATOM 654 O O . GLY A 1 90 ? -2.049 -3.299 -13.68 1 95.25 90 GLY A O 1
ATOM 655 N N . ALA A 1 91 ? -0.173 -4.23 -12.969 1 95.19 91 ALA A N 1
ATOM 656 C CA . ALA A 1 91 ? -0.619 -5.574 -13.328 1 95.19 91 ALA A CA 1
ATOM 657 C C . ALA A 1 91 ? -1.898 -5.945 -12.586 1 95.19 91 ALA A C 1
ATOM 659 O O . ALA A 1 91 ? -2.844 -6.465 -13.188 1 95.19 91 ALA A O 1
ATOM 660 N N . GLY A 1 92 ? -1.887 -5.688 -11.344 1 95.38 92 GLY A N 1
ATOM 661 C CA . GLY A 1 92 ? -3.078 -5.953 -10.555 1 95.38 92 GLY A CA 1
ATOM 662 C C . GLY A 1 92 ? -4.301 -5.199 -11.039 1 95.38 92 GLY A C 1
ATOM 663 O O . GLY A 1 92 ? -5.391 -5.77 -11.141 1 95.38 92 GLY A O 1
ATOM 664 N N . LEU A 1 93 ? -4.074 -3.957 -11.328 1 96.62 93 LEU A N 1
ATOM 665 C CA . LEU A 1 93 ? -5.164 -3.135 -11.844 1 96.62 93 LEU A CA 1
ATOM 666 C C . LEU A 1 93 ? -5.699 -3.707 -13.148 1 96.62 93 LEU A C 1
ATOM 668 O O . LEU A 1 93 ? -6.914 -3.77 -13.352 1 96.62 93 LEU A O 1
ATOM 672 N N . GLY A 1 94 ? -4.801 -4.074 -14.031 1 97.12 94 GLY A N 1
ATOM 673 C CA . GLY A 1 94 ? -5.219 -4.688 -15.281 1 97.12 94 GLY A CA 1
ATOM 674 C C . GLY A 1 94 ? -6.059 -5.938 -15.078 1 97.12 94 GLY A C 1
ATOM 675 O O . GLY A 1 94 ? -7.09 -6.109 -15.734 1 97.12 94 GLY A O 1
ATOM 676 N N . ALA A 1 95 ? -5.621 -6.793 -14.195 1 96.19 95 ALA A N 1
ATOM 677 C CA . ALA A 1 95 ? -6.371 -8.008 -13.891 1 96.19 95 ALA A CA 1
ATOM 678 C C . ALA A 1 95 ? -7.758 -7.68 -13.352 1 96.19 95 ALA A C 1
ATOM 680 O O . ALA A 1 95 ? -8.75 -8.305 -13.734 1 96.19 95 ALA A O 1
ATOM 681 N N . ALA A 1 96 ? -7.812 -6.727 -12.477 1 97.06 96 ALA A N 1
ATOM 682 C CA . ALA A 1 96 ? -9.086 -6.32 -11.883 1 97.06 96 ALA A CA 1
ATOM 683 C C . ALA A 1 96 ? -10.055 -5.816 -12.945 1 97.06 96 ALA A C 1
ATOM 685 O O . ALA A 1 96 ? -11.242 -6.148 -12.922 1 97.06 96 ALA A O 1
ATOM 686 N N . VAL A 1 97 ? -9.539 -5.035 -13.852 1 96.81 97 VAL A N 1
ATOM 687 C CA . VAL A 1 97 ? -10.367 -4.496 -14.93 1 96.81 97 VAL A CA 1
ATOM 688 C C . VAL A 1 97 ? -10.914 -5.641 -15.781 1 96.81 97 VAL A C 1
ATOM 690 O O . VAL A 1 97 ? -12.102 -5.652 -16.125 1 96.81 97 VAL A O 1
ATOM 693 N N . ALA A 1 98 ? -10.086 -6.59 -16.094 1 96.31 98 ALA A N 1
ATOM 694 C CA . ALA A 1 98 ? -10.531 -7.746 -16.875 1 96.31 98 ALA A CA 1
ATOM 695 C C . ALA A 1 98 ? -11.648 -8.492 -16.156 1 96.31 98 ALA A C 1
ATOM 697 O O . ALA A 1 98 ? -12.641 -8.883 -16.781 1 96.31 98 ALA A O 1
ATOM 698 N N . ILE A 1 99 ? -11.531 -8.68 -14.875 1 94.81 99 ILE A N 1
ATOM 699 C CA . ILE A 1 99 ? -12.492 -9.445 -14.086 1 94.81 99 ILE A CA 1
ATOM 700 C C . ILE A 1 99 ? -13.82 -8.695 -14.016 1 94.81 99 ILE A C 1
ATOM 702 O O . ILE A 1 99 ? -14.883 -9.289 -14.203 1 94.81 99 ILE A O 1
ATOM 706 N N . VAL A 1 100 ? -13.766 -7.418 -13.828 1 93.81 100 VAL A N 1
ATOM 707 C CA . VAL A 1 100 ? -14.977 -6.605 -13.727 1 93.81 100 VAL A CA 1
ATOM 708 C C . VAL A 1 100 ? -15.703 -6.59 -15.07 1 93.81 100 VAL A C 1
ATOM 710 O O . VAL A 1 100 ? -16.938 -6.547 -15.109 1 93.81 100 VAL A O 1
ATOM 713 N N . LEU A 1 101 ? -14.93 -6.617 -16.125 1 92.56 101 LEU A N 1
ATOM 714 C CA . LEU A 1 101 ? -15.516 -6.602 -17.453 1 92.56 101 LEU A CA 1
ATOM 715 C C . LEU A 1 101 ? -16.062 -7.977 -17.828 1 92.56 101 LEU A C 1
ATOM 717 O O . LEU A 1 101 ? -16.562 -8.172 -18.938 1 92.56 101 LEU A O 1
ATOM 721 N N . GLY A 1 102 ? -15.992 -8.906 -16.906 1 90.06 102 GLY A N 1
ATOM 722 C CA . GLY A 1 102 ? -16.562 -10.227 -17.094 1 90.06 102 GLY A CA 1
ATOM 723 C C . GLY A 1 102 ? -15.664 -11.164 -17.859 1 90.06 102 GLY A C 1
ATOM 724 O O . GLY A 1 102 ? -16.125 -12.164 -18.422 1 90.06 102 GLY A O 1
ATOM 725 N N . GLN A 1 103 ? -14.391 -10.805 -17.984 1 87.31 103 GLN A N 1
ATOM 726 C CA . GLN A 1 103 ? -13.469 -11.617 -18.766 1 87.31 103 GLN A CA 1
ATOM 727 C C . GLN A 1 103 ? -12.711 -12.602 -17.891 1 87.31 103 GLN A C 1
ATOM 729 O O . GLN A 1 103 ? -11.672 -13.133 -18.281 1 87.31 103 GLN A O 1
ATOM 734 N N . GLY A 1 104 ? -13.219 -12.852 -16.734 1 83.69 104 GLY A N 1
ATOM 735 C CA . GLY A 1 104 ? -12.547 -13.727 -15.789 1 83.69 104 GLY A CA 1
ATOM 736 C C . GLY A 1 104 ? -12.477 -15.172 -16.25 1 83.69 104 GLY A C 1
ATOM 737 O O . GLY A 1 104 ? -11.547 -15.898 -15.898 1 83.69 104 GLY A O 1
ATOM 738 N N . LEU A 1 105 ? -13.438 -15.523 -17.094 1 83.38 105 LEU A N 1
ATOM 739 C CA . LEU A 1 105 ? -13.523 -16.922 -17.516 1 83.38 105 LEU A CA 1
ATOM 740 C C . LEU A 1 105 ? -12.906 -17.109 -18.891 1 83.38 105 LEU A C 1
ATOM 742 O O . LEU A 1 105 ? -12.789 -18.234 -19.375 1 83.38 105 LEU A O 1
ATOM 746 N N . THR A 1 106 ? -12.562 -16.047 -19.531 1 85.94 106 THR A N 1
ATOM 747 C CA . THR A 1 106 ? -11.891 -16.125 -20.828 1 85.94 106 THR A CA 1
ATOM 748 C C . THR A 1 106 ? -10.406 -16.453 -20.641 1 85.94 106 THR A C 1
ATOM 750 O O . THR A 1 106 ? -9.664 -15.688 -20.031 1 85.94 106 THR A O 1
ATOM 753 N N . PRO A 1 107 ? -9.977 -17.562 -21.172 1 84.06 107 PRO A N 1
ATOM 754 C CA . PRO A 1 107 ? -8.586 -17.969 -20.969 1 84.06 107 PRO A CA 1
ATOM 755 C C . PRO A 1 107 ? -7.586 -16.922 -21.438 1 84.06 107 PRO A C 1
ATOM 757 O O . PRO A 1 107 ? -7.688 -16.422 -22.562 1 84.06 107 PRO A O 1
ATOM 760 N N . GLY A 1 108 ? -6.758 -16.5 -20.578 1 88.81 108 GLY A N 1
ATOM 761 C CA . GLY A 1 108 ? -5.672 -15.602 -20.938 1 88.81 108 GLY A CA 1
ATOM 762 C C . GLY A 1 108 ? -6.051 -14.133 -20.844 1 88.81 108 GLY A C 1
ATOM 763 O O . GLY A 1 108 ? -5.191 -13.258 -20.938 1 88.81 108 GLY A O 1
ATOM 764 N N . ALA A 1 109 ? -7.301 -13.867 -20.656 1 92.31 109 ALA A N 1
ATOM 765 C CA . ALA A 1 109 ? -7.754 -12.477 -20.641 1 92.31 109 ALA A CA 1
ATOM 766 C C . ALA A 1 109 ? -7.199 -11.727 -19.438 1 92.31 109 ALA A C 1
ATOM 768 O O . ALA A 1 109 ? -6.668 -10.617 -19.578 1 92.31 109 ALA A O 1
ATOM 769 N N . VAL A 1 110 ? -7.344 -12.336 -18.328 1 93.44 110 VAL A N 1
ATOM 770 C CA . VAL A 1 110 ? -6.879 -11.688 -17.109 1 93.44 110 VAL A CA 1
ATOM 771 C C . VAL A 1 110 ? -5.371 -11.461 -17.172 1 93.44 110 VAL A C 1
ATOM 773 O O . VAL A 1 110 ? -4.887 -10.359 -16.922 1 93.44 110 VAL A O 1
ATOM 776 N N . GLU A 1 111 ? -4.617 -12.445 -17.641 1 91.75 111 GLU A N 1
ATOM 777 C CA . GLU A 1 111 ? -3.166 -12.352 -17.781 1 91.75 111 GLU A CA 1
ATOM 778 C C . GLU A 1 111 ? -2.785 -11.305 -18.828 1 91.75 111 GLU A C 1
ATOM 780 O O . GLU A 1 111 ? -1.814 -10.562 -18.641 1 91.75 111 GLU A O 1
ATOM 785 N N . GLY A 1 112 ? -3.549 -11.328 -19.875 1 93.31 112 GLY A N 1
ATOM 786 C CA . GLY A 1 112 ? -3.291 -10.344 -20.922 1 93.31 112 GLY A CA 1
ATOM 787 C C . GLY A 1 112 ? -3.457 -8.914 -20.453 1 93.31 112 GLY A C 1
ATOM 788 O O . GLY A 1 112 ? -2.611 -8.062 -20.734 1 93.31 112 GLY A O 1
ATOM 789 N N . PHE A 1 113 ? -4.5 -8.648 -19.734 1 96.25 113 PHE A N 1
ATOM 790 C CA . PHE A 1 113 ? -4.73 -7.312 -19.188 1 96.25 113 PHE A CA 1
ATOM 791 C C . PHE A 1 113 ? -3.662 -6.957 -18.172 1 96.25 113 PHE A C 1
ATOM 793 O O . PHE A 1 113 ? -3.186 -5.82 -18.125 1 96.25 113 PHE A O 1
ATOM 800 N N . ALA A 1 114 ? -3.338 -7.934 -17.328 1 95.56 114 ALA A N 1
ATOM 801 C CA . ALA A 1 114 ? -2.277 -7.711 -16.344 1 95.56 114 ALA A CA 1
ATOM 802 C C . ALA A 1 114 ? -0.982 -7.277 -17.031 1 95.56 114 ALA A C 1
ATOM 804 O O . ALA A 1 114 ? -0.345 -6.309 -16.594 1 95.56 114 ALA A O 1
ATOM 805 N N . LEU A 1 115 ? -0.642 -7.918 -18.109 1 94.19 115 LEU A N 1
ATOM 806 C CA . LEU A 1 115 ? 0.581 -7.613 -18.844 1 94.19 115 LEU A CA 1
ATOM 807 C C . LEU A 1 115 ? 0.474 -6.258 -19.547 1 94.19 115 LEU A C 1
ATOM 809 O O . LEU A 1 115 ? 1.438 -5.492 -19.562 1 94.19 115 LEU A O 1
ATOM 813 N N . LEU A 1 116 ? -0.635 -6.012 -20.062 1 95.62 116 LEU A N 1
ATOM 814 C CA . LEU A 1 116 ? -0.862 -4.75 -20.75 1 95.62 116 LEU A CA 1
ATOM 815 C C . LEU A 1 116 ? -0.685 -3.566 -19.812 1 95.62 116 LEU A C 1
ATOM 817 O O . LEU A 1 116 ? 0.023 -2.609 -20.125 1 95.62 116 LEU A O 1
ATOM 821 N N . PHE A 1 117 ? -1.298 -3.629 -18.672 1 96.75 117 PHE A N 1
ATOM 822 C CA . PHE A 1 117 ? -1.229 -2.529 -17.719 1 96.75 117 PHE A CA 1
ATOM 823 C C . PHE A 1 117 ? 0.155 -2.447 -17.094 1 96.75 117 PHE A C 1
ATOM 825 O O . PHE A 1 117 ? 0.675 -1.354 -16.859 1 96.75 117 PHE A O 1
ATOM 832 N N . ALA A 1 118 ? 0.749 -3.594 -16.766 1 94.88 118 ALA A N 1
ATOM 833 C CA . ALA A 1 118 ? 2.139 -3.6 -16.312 1 94.88 118 ALA A CA 1
ATOM 834 C C . ALA A 1 118 ? 3.051 -2.941 -17.344 1 94.88 118 ALA A C 1
ATOM 836 O O . ALA A 1 118 ? 3.938 -2.16 -17 1 94.88 118 ALA A O 1
ATOM 837 N N . GLY A 1 119 ? 2.816 -3.32 -18.578 1 93.81 119 GLY A N 1
ATOM 838 C CA . GLY A 1 119 ? 3.557 -2.705 -19.672 1 93.81 119 GLY A CA 1
ATOM 839 C C . GLY A 1 119 ? 3.348 -1.206 -19.766 1 93.81 119 GLY A C 1
ATOM 840 O O . GLY A 1 119 ? 4.293 -0.457 -20.016 1 93.81 119 GLY A O 1
ATOM 841 N N . GLY A 1 120 ? 2.141 -0.766 -19.594 1 95.38 120 GLY A N 1
ATOM 842 C CA . GLY A 1 120 ? 1.854 0.66 -19.578 1 95.38 120 GLY A CA 1
ATOM 843 C C . GLY A 1 120 ? 2.623 1.416 -18.516 1 95.38 120 GLY A C 1
ATOM 844 O O . GLY A 1 120 ? 3.221 2.457 -18.797 1 95.38 120 GLY A O 1
ATOM 845 N N . VAL A 1 121 ? 2.621 0.917 -17.281 1 94 121 VAL A N 1
ATOM 846 C CA . VAL A 1 121 ? 3.367 1.526 -16.188 1 94 121 VAL A CA 1
ATOM 847 C C . VAL A 1 121 ? 4.855 1.552 -16.531 1 94 121 VAL A C 1
ATOM 849 O O . VAL A 1 121 ? 5.531 2.562 -16.312 1 94 121 VAL A O 1
ATOM 852 N N . SER A 1 122 ? 5.328 0.469 -17.109 1 92.25 122 SER A N 1
ATOM 853 C CA . SER A 1 122 ? 6.734 0.374 -17.5 1 92.25 122 SER A CA 1
ATOM 854 C C . SER A 1 122 ? 7.09 1.426 -18.547 1 92.25 122 SER A C 1
ATOM 856 O O . SER A 1 122 ? 8.172 2.018 -18.5 1 92.25 122 SER A O 1
ATOM 858 N N . LEU A 1 123 ? 6.227 1.616 -19.469 1 93.75 123 LEU A N 1
ATOM 859 C CA . LEU A 1 123 ? 6.465 2.6 -20.516 1 93.75 123 LEU A CA 1
ATOM 860 C C . LEU A 1 123 ? 6.539 4.008 -19.938 1 93.75 123 LEU A C 1
ATOM 862 O O . LEU A 1 123 ? 7.348 4.824 -20.375 1 93.75 123 LEU A O 1
ATOM 866 N N . ILE A 1 124 ? 5.723 4.242 -18.984 1 91.12 124 ILE A N 1
ATOM 867 C CA . ILE A 1 124 ? 5.75 5.543 -18.328 1 91.12 124 ILE A CA 1
ATOM 868 C C . ILE A 1 124 ? 7.094 5.742 -17.625 1 91.12 124 ILE A C 1
ATOM 870 O O . ILE A 1 124 ? 7.715 6.797 -17.75 1 91.12 124 ILE A O 1
ATOM 874 N N . ILE A 1 125 ? 7.586 4.719 -16.922 1 89.12 125 ILE A N 1
ATOM 875 C CA . ILE A 1 125 ? 8.852 4.797 -16.203 1 89.12 125 ILE A CA 1
ATOM 876 C C . ILE A 1 125 ? 10 4.961 -17.188 1 89.12 125 ILE A C 1
ATOM 878 O O . ILE A 1 125 ? 10.922 5.746 -16.953 1 89.12 125 ILE A O 1
ATOM 882 N N . LEU A 1 126 ? 9.914 4.285 -18.328 1 89.69 126 LEU A N 1
ATOM 883 C CA . LEU A 1 126 ? 10.953 4.359 -19.344 1 89.69 126 LEU A CA 1
ATOM 884 C C . LEU A 1 126 ? 11.016 5.754 -19.953 1 89.69 126 LEU A C 1
ATOM 886 O O . LEU A 1 126 ? 12.109 6.281 -20.188 1 89.69 126 LEU A O 1
ATOM 890 N N . ALA A 1 127 ? 9.828 6.238 -20.156 1 89.31 127 ALA A N 1
ATOM 891 C CA . ALA A 1 127 ? 9.781 7.598 -20.688 1 89.31 127 ALA A CA 1
ATOM 892 C C . ALA A 1 127 ? 10.406 8.586 -19.719 1 89.31 127 ALA A C 1
ATOM 894 O O . ALA A 1 127 ? 11.07 9.547 -20.125 1 89.31 127 ALA A O 1
ATOM 895 N N . PHE A 1 128 ? 10.219 8.344 -18.516 1 84.06 128 PHE A N 1
ATOM 896 C CA . PHE A 1 128 ? 10.75 9.211 -17.469 1 84.06 128 PHE A CA 1
ATOM 897 C C . PHE A 1 128 ? 12.266 9.062 -17.375 1 84.06 128 PHE A C 1
ATOM 899 O O . PHE A 1 128 ? 12.984 10.062 -17.266 1 84.06 128 PHE A O 1
ATOM 906 N N . VAL A 1 129 ? 12.758 7.895 -17.406 1 85.12 129 VAL A N 1
ATOM 907 C CA . VAL A 1 129 ? 14.18 7.605 -17.281 1 85.12 129 VAL A CA 1
ATOM 908 C C . VAL A 1 129 ? 14.945 8.242 -18.438 1 85.12 129 VAL A C 1
ATOM 910 O O . VAL A 1 129 ? 16.094 8.672 -18.281 1 85.12 129 VAL A O 1
ATOM 913 N N . SER A 1 130 ? 14.344 8.336 -19.562 1 83.94 130 SER A N 1
ATOM 914 C CA . SER A 1 130 ? 14.992 8.898 -20.75 1 83.94 130 SER A CA 1
ATOM 915 C C . SER A 1 130 ? 15.312 10.383 -20.547 1 83.94 130 SER A C 1
ATOM 917 O O . SER A 1 130 ? 16.25 10.898 -21.141 1 83.94 130 SER A O 1
ATOM 919 N N . ARG A 1 131 ? 14.641 10.984 -19.688 1 81.31 131 ARG A N 1
ATOM 920 C CA . ARG A 1 131 ? 14.82 12.422 -19.484 1 81.31 131 ARG A CA 1
ATOM 921 C C . ARG A 1 131 ? 15.508 12.703 -18.141 1 81.31 131 ARG A C 1
ATOM 923 O O . ARG A 1 131 ? 16.297 13.648 -18.031 1 81.31 131 ARG A O 1
ATOM 930 N N . PHE A 1 132 ? 15.172 11.758 -17.188 1 79.62 132 PHE A N 1
ATOM 931 C CA . PHE A 1 132 ? 15.672 11.969 -15.828 1 79.62 132 PHE A CA 1
ATOM 932 C C . PHE A 1 132 ? 16.266 10.68 -15.266 1 79.62 132 PHE A C 1
ATOM 934 O O . PHE A 1 132 ? 15.664 10.047 -14.391 1 79.62 132 PHE A O 1
ATOM 941 N N . PRO A 1 133 ? 17.484 10.484 -15.695 1 76.88 133 PRO A N 1
ATOM 942 C CA . PRO A 1 133 ? 18.062 9.211 -15.25 1 76.88 133 PRO A CA 1
ATOM 943 C C . PRO A 1 133 ? 18.594 9.273 -13.82 1 76.88 133 PRO A C 1
ATOM 945 O O . PRO A 1 133 ? 19.75 8.922 -13.578 1 76.88 133 PRO A O 1
ATOM 948 N N . ASP A 1 134 ? 17.828 9.75 -12.852 1 82.88 134 ASP A N 1
ATOM 949 C CA . ASP A 1 134 ? 18.203 9.836 -11.438 1 82.88 134 ASP A CA 1
ATOM 950 C C . ASP A 1 134 ? 17.469 8.781 -10.617 1 82.88 134 ASP A C 1
ATOM 952 O O . ASP A 1 134 ? 16.25 8.609 -10.758 1 82.88 134 ASP A O 1
ATOM 956 N N . ARG A 1 135 ? 18.219 8.086 -9.883 1 84.5 135 ARG A N 1
ATOM 957 C CA . ARG A 1 135 ? 17.688 6.961 -9.125 1 84.5 135 ARG A CA 1
ATOM 958 C C . ARG A 1 135 ? 16.609 7.418 -8.148 1 84.5 135 ARG A C 1
ATOM 960 O O . ARG A 1 135 ? 15.578 6.754 -7.992 1 84.5 135 ARG A O 1
ATOM 967 N N . GLN A 1 136 ? 16.891 8.516 -7.469 1 81.25 136 GLN A N 1
ATOM 968 C CA . GLN A 1 136 ? 15.945 9.023 -6.477 1 81.25 136 GLN A CA 1
ATOM 969 C C . GLN A 1 136 ? 14.633 9.445 -7.133 1 81.25 136 GLN A C 1
ATOM 971 O O . GLN A 1 136 ? 13.555 9.211 -6.59 1 81.25 136 GLN A O 1
ATOM 976 N N . ALA A 1 137 ? 14.773 10 -8.266 1 83.5 137 ALA A N 1
ATOM 977 C CA . ALA A 1 137 ? 13.594 10.414 -9.016 1 83.5 137 ALA A CA 1
ATOM 978 C C . ALA A 1 137 ? 12.758 9.211 -9.445 1 83.5 137 ALA A C 1
ATOM 980 O O . ALA A 1 137 ? 11.523 9.273 -9.445 1 83.5 137 ALA A O 1
ATOM 981 N N . LEU A 1 138 ? 13.445 8.219 -9.758 1 84.62 138 LEU A N 1
ATOM 982 C CA . LEU A 1 138 ? 12.75 7.016 -10.203 1 84.62 138 LEU A CA 1
ATOM 983 C C . LEU A 1 138 ? 11.984 6.375 -9.047 1 84.62 138 LEU A C 1
ATOM 985 O O . LEU A 1 138 ? 10.867 5.871 -9.242 1 84.62 138 LEU A O 1
ATOM 989 N N . ILE A 1 139 ? 12.547 6.395 -7.898 1 84.62 139 ILE A N 1
ATOM 990 C CA . ILE A 1 139 ? 11.859 5.867 -6.719 1 84.62 139 ILE A CA 1
ATOM 991 C C . ILE A 1 139 ? 10.594 6.672 -6.453 1 84.62 139 ILE A C 1
ATOM 993 O O . ILE A 1 139 ? 9.523 6.102 -6.238 1 84.62 139 ILE A O 1
ATOM 997 N N . LEU A 1 140 ? 10.75 7.969 -6.547 1 83.06 140 LEU A N 1
ATOM 998 C CA . LEU A 1 140 ? 9.609 8.844 -6.289 1 83.06 140 LEU A CA 1
ATOM 999 C C . LEU A 1 140 ? 8.508 8.625 -7.324 1 83.06 140 LEU A C 1
ATOM 1001 O O . LEU A 1 140 ? 7.324 8.625 -6.984 1 83.06 140 LEU A O 1
ATOM 1005 N N . LEU A 1 141 ? 8.922 8.453 -8.531 1 84.44 141 LEU A N 1
ATOM 1006 C CA . LEU A 1 141 ? 7.953 8.156 -9.578 1 84.44 141 LEU A CA 1
ATOM 1007 C C . LEU A 1 141 ? 7.242 6.84 -9.297 1 84.44 141 LEU A C 1
ATOM 1009 O O . LEU A 1 141 ? 6.031 6.73 -9.492 1 84.44 141 LEU A O 1
ATOM 1013 N N . GLY A 1 142 ? 7.984 5.879 -8.93 1 86.5 142 GLY A N 1
ATOM 1014 C CA . GLY A 1 142 ? 7.406 4.586 -8.594 1 86.5 142 GLY A CA 1
ATOM 1015 C C . GLY A 1 142 ? 6.363 4.664 -7.492 1 86.5 142 GLY A C 1
ATOM 1016 O O . GLY A 1 142 ? 5.289 4.074 -7.605 1 86.5 142 GLY A O 1
ATOM 1017 N N . VAL A 1 143 ? 6.691 5.402 -6.477 1 85.31 143 VAL A N 1
ATOM 1018 C CA . VAL A 1 143 ? 5.762 5.598 -5.371 1 85.31 143 VAL A CA 1
ATOM 1019 C C . VAL A 1 143 ? 4.5 6.301 -5.871 1 85.31 143 VAL A C 1
ATOM 1021 O O . VAL A 1 143 ? 3.387 5.93 -5.496 1 85.31 143 VAL A O 1
ATOM 1024 N N . GLY A 1 144 ? 4.734 7.312 -6.66 1 86.94 144 GLY A N 1
ATOM 1025 C CA . GLY A 1 144 ? 3.604 8.016 -7.25 1 86.94 144 GLY A CA 1
ATOM 1026 C C . GLY A 1 144 ? 2.713 7.113 -8.086 1 86.94 144 GLY A C 1
ATOM 1027 O O . GLY A 1 144 ? 1.487 7.156 -7.957 1 86.94 144 GLY A O 1
ATOM 1028 N N . LEU A 1 145 ? 3.312 6.32 -8.898 1 89.5 145 LEU A N 1
ATOM 1029 C CA . LEU A 1 145 ? 2.555 5.418 -9.75 1 89.5 145 LEU A CA 1
ATOM 1030 C C . LEU A 1 145 ? 1.84 4.355 -8.922 1 89.5 145 LEU A C 1
ATOM 1032 O O . LEU A 1 145 ? 0.722 3.953 -9.258 1 89.5 145 LEU A O 1
ATOM 1036 N N . SER A 1 146 ? 2.48 3.891 -7.895 1 90.56 146 SER A N 1
ATOM 1037 C CA . SER A 1 146 ? 1.844 2.939 -6.988 1 90.56 146 SER A CA 1
ATOM 1038 C C . SER A 1 146 ? 0.609 3.545 -6.328 1 90.56 146 SER A C 1
ATOM 1040 O O . SER A 1 146 ? -0.414 2.875 -6.18 1 90.56 146 SER A O 1
ATOM 1042 N N . SER A 1 147 ? 0.772 4.793 -5.945 1 88.75 147 SER A N 1
ATOM 1043 C CA . SER A 1 147 ? -0.368 5.488 -5.355 1 88.75 147 SER A CA 1
ATOM 1044 C C . SER A 1 147 ? -1.507 5.633 -6.359 1 88.75 147 SER A C 1
ATOM 1046 O O . SER A 1 147 ? -2.678 5.477 -6.004 1 88.75 147 SER A O 1
ATOM 1048 N N . LEU A 1 148 ? -1.165 5.934 -7.543 1 91.44 148 LEU A N 1
ATOM 1049 C CA . LEU A 1 148 ? -2.17 6.109 -8.586 1 91.44 148 LEU A CA 1
ATOM 1050 C C . LEU A 1 148 ? -2.871 4.793 -8.891 1 91.44 148 LEU A C 1
ATOM 1052 O O . LEU A 1 148 ? -4.098 4.746 -8.984 1 91.44 148 LEU A O 1
ATOM 1056 N N . THR A 1 149 ? -2.123 3.793 -9.086 1 93.69 149 THR A N 1
ATOM 1057 C CA . THR A 1 149 ? -2.732 2.494 -9.352 1 93.69 149 THR A CA 1
ATOM 1058 C C . THR A 1 149 ? -3.58 2.047 -8.164 1 93.69 149 THR A C 1
ATOM 1060 O O . THR A 1 149 ? -4.609 1.391 -8.336 1 93.69 149 THR A O 1
ATOM 1063 N N . GLY A 1 150 ? -3.16 2.363 -6.977 1 92.38 150 GLY A N 1
ATOM 1064 C CA . GLY A 1 150 ? -3.963 2.082 -5.797 1 92.38 150 GLY A CA 1
ATOM 1065 C C . GLY A 1 150 ? -5.301 2.797 -5.801 1 92.38 150 GLY A C 1
ATOM 1066 O O . GLY A 1 150 ? -6.332 2.197 -5.488 1 92.38 150 GLY A O 1
ATOM 1067 N N . ALA A 1 151 ? -5.242 4.047 -6.137 1 94.12 151 ALA A N 1
ATOM 1068 C CA . ALA A 1 151 ? -6.473 4.828 -6.211 1 94.12 151 ALA A CA 1
ATOM 1069 C C . ALA A 1 151 ? -7.414 4.277 -7.281 1 94.12 151 ALA A C 1
ATOM 1071 O O . ALA A 1 151 ? -8.625 4.188 -7.062 1 94.12 151 ALA A O 1
ATOM 1072 N N . LEU A 1 152 ? -6.863 3.938 -8.383 1 95.19 152 LEU A N 1
ATOM 1073 C CA . LEU A 1 152 ? -7.664 3.383 -9.469 1 95.19 152 LEU A CA 1
ATOM 1074 C C . LEU A 1 152 ? -8.227 2.018 -9.086 1 95.19 152 LEU A C 1
ATOM 1076 O O . LEU A 1 152 ? -9.352 1.676 -9.461 1 95.19 152 LEU A O 1
ATOM 1080 N N . MET A 1 153 ? -7.406 1.223 -8.344 1 95.19 153 MET A N 1
ATOM 1081 C CA . MET A 1 153 ? -7.887 -0.061 -7.844 1 95.19 153 MET A CA 1
ATOM 1082 C C . MET A 1 153 ? -9.07 0.132 -6.906 1 95.19 153 MET A C 1
ATOM 1084 O O . MET A 1 153 ? -10.055 -0.604 -6.984 1 95.19 153 MET A O 1
ATOM 1088 N N . ALA A 1 154 ? -8.977 1.138 -6.07 1 93.44 154 ALA A N 1
ATOM 1089 C CA . ALA A 1 154 ? -10.086 1.456 -5.172 1 93.44 154 ALA A CA 1
ATOM 1090 C C . ALA A 1 154 ? -11.344 1.797 -5.957 1 93.44 154 ALA A C 1
ATOM 1092 O O . ALA A 1 154 ? -12.453 1.403 -5.574 1 93.44 154 ALA A O 1
ATOM 1093 N N . LEU A 1 155 ? -11.156 2.512 -6.996 1 93.81 155 LEU A N 1
ATOM 1094 C CA . LEU A 1 155 ? -12.281 2.855 -7.855 1 93.81 155 LEU A CA 1
ATOM 1095 C C . LEU A 1 155 ? -12.898 1.604 -8.477 1 93.81 155 LEU A C 1
ATOM 1097 O O . LEU A 1 155 ? -14.117 1.468 -8.523 1 93.81 155 LEU A O 1
ATOM 1101 N N . VAL A 1 156 ? -12.023 0.716 -8.938 1 94.44 156 VAL A N 1
ATOM 1102 C CA . VAL A 1 156 ? -12.508 -0.529 -9.523 1 94.44 156 VAL A CA 1
ATOM 1103 C C . VAL A 1 156 ? -13.297 -1.321 -8.492 1 94.44 156 VAL A C 1
ATOM 1105 O O . VAL A 1 156 ? -14.391 -1.819 -8.781 1 94.44 156 VAL A O 1
ATOM 1108 N N . PHE A 1 157 ? -12.797 -1.424 -7.293 1 92.62 157 PHE A N 1
ATOM 1109 C CA . PHE A 1 157 ? -13.508 -2.121 -6.227 1 92.62 157 PHE A CA 1
ATOM 1110 C C . PHE A 1 157 ? -14.836 -1.437 -5.918 1 92.62 157 PHE A C 1
ATOM 1112 O O . PHE A 1 157 ? -15.852 -2.104 -5.734 1 92.62 157 PHE A O 1
ATOM 1119 N N . ASN A 1 158 ? -14.773 -0.108 -5.93 1 91.88 158 ASN A N 1
ATOM 1120 C CA . ASN A 1 158 ? -15.961 0.68 -5.621 1 91.88 158 ASN A CA 1
ATOM 1121 C C . ASN A 1 158 ? -17.062 0.469 -6.66 1 91.88 158 ASN A C 1
ATOM 1123 O O . ASN A 1 158 ? -18.25 0.475 -6.328 1 91.88 158 ASN A O 1
ATOM 1127 N N . LEU A 1 159 ? -16.703 0.22 -7.844 1 90.38 159 LEU A N 1
ATOM 1128 C CA . LEU A 1 159 ? -17.656 0.09 -8.938 1 90.38 159 LEU A CA 1
ATOM 1129 C C . LEU A 1 159 ? -17.891 -1.377 -9.273 1 90.38 159 LEU A C 1
ATOM 1131 O O . LEU A 1 159 ? -18.5 -1.689 -10.305 1 90.38 159 LEU A O 1
ATOM 1135 N N . SER A 1 160 ? -17.344 -2.268 -8.453 1 91.5 160 SER A N 1
ATOM 1136 C CA . SER A 1 160 ? -17.531 -3.697 -8.688 1 91.5 160 SER A CA 1
ATOM 1137 C C . SER A 1 160 ? -19 -4.074 -8.719 1 91.5 160 SER A C 1
ATOM 1139 O O . SER A 1 160 ? -19.781 -3.633 -7.875 1 91.5 160 SER A O 1
ATOM 1141 N N . PRO A 1 161 ? -19.453 -4.859 -9.648 1 91.06 161 PRO A N 1
ATOM 1142 C CA . PRO A 1 161 ? -20.891 -5.129 -9.844 1 91.06 161 PRO A CA 1
ATOM 1143 C C . PRO A 1 161 ? -21.469 -6.031 -8.758 1 91.06 161 PRO A C 1
ATOM 1145 O O . PRO A 1 161 ? -22.688 -6.09 -8.586 1 91.06 161 PRO A O 1
ATOM 1148 N N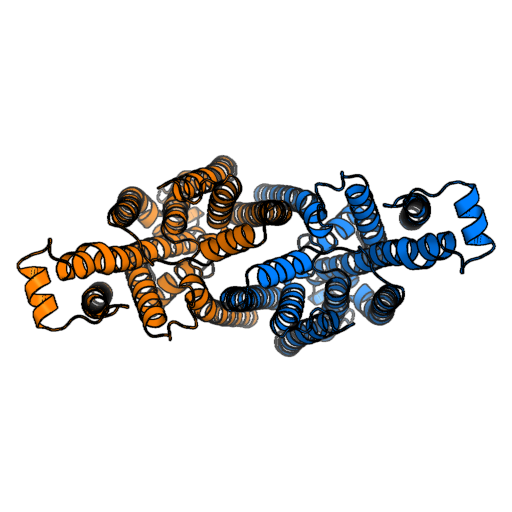 . SER A 1 162 ? -20.609 -6.816 -8.008 1 93.06 162 SER A N 1
ATOM 1149 C CA . SER A 1 162 ? -21.109 -7.719 -6.98 1 93.06 162 SER A CA 1
ATOM 1150 C C . SER A 1 162 ? -20.031 -8.07 -5.961 1 93.06 162 SER A C 1
ATOM 1152 O O . SER A 1 162 ? -18.844 -7.961 -6.254 1 93.06 162 SER A O 1
ATOM 1154 N N . PRO A 1 163 ? -20.5 -8.516 -4.812 1 93.5 163 PRO A N 1
ATOM 1155 C CA . PRO A 1 163 ? -19.531 -8.992 -3.82 1 93.5 163 PRO A CA 1
ATOM 1156 C C . PRO A 1 163 ? -18.688 -10.164 -4.328 1 93.5 163 PRO A C 1
ATOM 1158 O O . PRO A 1 163 ? -17.516 -10.289 -3.973 1 93.5 163 PRO A O 1
ATOM 1161 N N . VAL A 1 164 ? -19.297 -11.008 -5.152 1 93 164 VAL A N 1
ATOM 1162 C CA . VAL A 1 164 ? -18.594 -12.164 -5.684 1 93 164 VAL A CA 1
ATOM 1163 C C . VAL A 1 164 ? -17.453 -11.703 -6.59 1 93 164 VAL A C 1
ATOM 1165 O O . VAL A 1 164 ? -16.344 -12.219 -6.504 1 93 164 VAL A O 1
ATOM 1168 N N . THR A 1 165 ? -17.719 -10.711 -7.41 1 94.06 165 THR A N 1
ATOM 1169 C CA . THR A 1 165 ? -16.688 -10.156 -8.281 1 94.06 165 THR A CA 1
ATOM 1170 C C . THR A 1 165 ? -15.57 -9.523 -7.461 1 94.06 165 THR A C 1
ATOM 1172 O O . THR A 1 165 ? -14.391 -9.688 -7.781 1 94.06 165 THR A O 1
ATOM 1175 N N . THR A 1 166 ? -15.938 -8.828 -6.426 1 93.56 166 THR A N 1
ATOM 1176 C CA . THR A 1 166 ? -14.977 -8.219 -5.52 1 93.56 166 THR A CA 1
ATOM 1177 C C . THR A 1 166 ? -14.062 -9.281 -4.91 1 93.56 166 THR A C 1
ATOM 1179 O O . THR A 1 166 ? -12.844 -9.117 -4.883 1 93.56 166 THR A O 1
ATOM 1182 N N . ALA A 1 167 ? -14.633 -10.328 -4.473 1 92.69 167 ALA A N 1
ATOM 1183 C CA . ALA A 1 167 ? -13.867 -11.414 -3.865 1 92.69 167 ALA A CA 1
ATOM 1184 C C . ALA A 1 167 ? -12.953 -12.078 -4.887 1 92.69 167 ALA A C 1
ATOM 1186 O O . ALA A 1 167 ? -11.844 -12.508 -4.551 1 92.69 167 ALA A O 1
ATOM 1187 N N . GLU A 1 168 ? -13.469 -12.164 -6.09 1 92.31 168 GLU A N 1
ATOM 1188 C CA . GLU A 1 168 ? -12.664 -12.758 -7.156 1 92.31 168 GLU A CA 1
ATOM 1189 C C . GLU A 1 168 ? -11.422 -11.922 -7.434 1 92.31 168 GLU A C 1
ATOM 1191 O O . GLU A 1 168 ? -10.328 -12.469 -7.594 1 92.31 168 GLU A O 1
ATOM 1196 N N . ILE A 1 169 ? -11.586 -10.617 -7.492 1 94.06 169 ILE A N 1
ATOM 1197 C CA . ILE A 1 169 ? -10.453 -9.727 -7.719 1 94.06 169 ILE A CA 1
ATOM 1198 C C . ILE A 1 169 ? -9.445 -9.875 -6.582 1 94.06 169 ILE A C 1
ATOM 1200 O O . ILE A 1 169 ? -8.242 -10.031 -6.82 1 94.06 169 ILE A O 1
ATOM 1204 N N . LEU A 1 170 ? -9.938 -9.867 -5.395 1 92.94 170 LEU A N 1
ATOM 1205 C CA . LEU A 1 170 ? -9.07 -9.977 -4.23 1 92.94 170 LEU A CA 1
ATOM 1206 C C . LEU A 1 170 ? -8.344 -11.32 -4.215 1 92.94 170 LEU A C 1
ATOM 1208 O O . LEU A 1 170 ? -7.152 -11.383 -3.891 1 92.94 170 LEU A O 1
ATOM 1212 N N . GLY A 1 171 ? -9.055 -12.32 -4.512 1 91.12 171 GLY A N 1
ATOM 1213 C CA . GLY A 1 171 ? -8.438 -13.641 -4.586 1 91.12 171 GLY A CA 1
ATOM 1214 C C . GLY A 1 171 ? -7.301 -13.711 -5.59 1 91.12 171 GLY A C 1
ATOM 1215 O O . GLY A 1 171 ? -6.25 -14.289 -5.309 1 91.12 171 GLY A O 1
ATOM 1216 N N . TRP A 1 172 ? -7.535 -13.125 -6.695 1 91.56 172 TRP A N 1
ATOM 1217 C CA . TRP A 1 172 ? -6.508 -13.102 -7.73 1 91.56 172 TRP A CA 1
ATOM 1218 C C . TRP A 1 172 ? -5.273 -12.336 -7.254 1 91.56 172 TRP A C 1
ATOM 1220 O O . TRP A 1 172 ? -4.145 -12.766 -7.484 1 91.56 172 TRP A O 1
ATOM 1230 N N . MET A 1 173 ? -5.461 -11.289 -6.551 1 92 173 MET A N 1
ATOM 1231 C CA . MET A 1 173 ? -4.379 -10.422 -6.09 1 92 173 MET A CA 1
ATOM 1232 C C . MET A 1 173 ? -3.51 -11.141 -5.062 1 92 173 MET A C 1
ATOM 1234 O O . MET A 1 173 ? -2.318 -10.852 -4.941 1 92 173 MET A O 1
ATOM 1238 N N . MET A 1 174 ? -4.07 -12.039 -4.367 1 93.88 174 MET A N 1
ATOM 1239 C CA . MET A 1 174 ? -3.342 -12.703 -3.291 1 93.88 174 MET A CA 1
ATOM 1240 C C . MET A 1 174 ? -2.416 -13.781 -3.842 1 93.88 174 MET A C 1
ATOM 1242 O O . MET A 1 174 ? -1.682 -14.414 -3.086 1 93.88 174 MET A O 1
ATOM 1246 N N . GLY A 1 175 ? -2.367 -13.992 -5.066 1 93.88 175 GLY A N 1
ATOM 1247 C CA . GLY A 1 175 ? -1.38 -14.789 -5.777 1 93.88 175 GLY A CA 1
ATOM 1248 C C . GLY A 1 175 ? -1.5 -16.281 -5.5 1 93.88 175 GLY A C 1
ATOM 1249 O O . GLY A 1 175 ? -1.816 -16.688 -4.379 1 93.88 175 GLY A O 1
ATOM 1250 N N . SER A 1 176 ? -1.285 -17.078 -6.445 1 95.19 176 SER A N 1
ATOM 1251 C CA . SER A 1 176 ? -1.291 -18.531 -6.355 1 95.19 176 SER A CA 1
ATOM 1252 C C . SER A 1 176 ? -0.671 -19.172 -7.598 1 95.19 176 SER A C 1
ATOM 1254 O O . SER A 1 176 ? -0.605 -18.531 -8.656 1 95.19 176 SER A O 1
ATOM 1256 N N . VAL A 1 177 ? -0.142 -20.328 -7.383 1 95.88 177 VAL A N 1
ATOM 1257 C CA . VAL A 1 177 ? 0.311 -21.078 -8.547 1 95.88 177 VAL A CA 1
ATOM 1258 C C . VAL A 1 177 ? -0.551 -22.328 -8.719 1 95.88 177 VAL A C 1
ATOM 1260 O O . VAL A 1 177 ? -0.202 -23.234 -9.484 1 95.88 177 VAL A O 1
ATOM 1263 N N . GLU A 1 178 ? -1.669 -22.328 -8.016 1 92.5 178 GLU A N 1
ATOM 1264 C CA . GLU A 1 178 ? -2.621 -23.422 -8.156 1 92.5 178 GLU A CA 1
ATOM 1265 C C . GLU A 1 178 ? -3.275 -23.422 -9.539 1 92.5 178 GLU A C 1
ATOM 1267 O O . GLU A 1 178 ? -3.619 -22.359 -10.062 1 92.5 178 GLU A O 1
ATOM 1272 N N . ASN A 1 179 ? -3.426 -24.609 -10.148 1 90.38 179 ASN A N 1
ATOM 1273 C CA . ASN A 1 179 ? -4.129 -24.844 -11.406 1 90.38 179 ASN A CA 1
ATOM 1274 C C . ASN A 1 179 ? -3.438 -24.141 -12.57 1 90.38 179 ASN A C 1
ATOM 1276 O O . ASN A 1 179 ? -4.098 -23.672 -13.5 1 90.38 179 ASN A O 1
ATOM 1280 N N . ARG A 1 180 ? -2.133 -23.938 -12.414 1 93.5 180 ARG A N 1
ATOM 1281 C CA . ARG A 1 180 ? -1.376 -23.375 -13.531 1 93.5 180 ARG A CA 1
ATOM 1282 C C . ARG A 1 180 ? -1.023 -24.438 -14.555 1 93.5 180 ARG A C 1
ATOM 1284 O O . ARG A 1 180 ? -0.789 -25.594 -14.195 1 93.5 180 ARG A O 1
ATOM 1291 N N . SER A 1 181 ? -1.004 -24.062 -15.789 1 94.94 181 SER A N 1
ATOM 1292 C CA . SER A 1 181 ? -0.825 -24.984 -16.906 1 94.94 181 SER A CA 1
ATOM 1293 C C . SER A 1 181 ? 0.574 -24.859 -17.5 1 94.94 181 SER A C 1
ATOM 1295 O O . SER A 1 181 ? 1.36 -24 -17.078 1 94.94 181 SER A O 1
ATOM 1297 N N . TRP A 1 182 ? 0.81 -25.688 -18.5 1 96.06 182 TRP A N 1
ATOM 1298 C CA . TRP A 1 182 ? 2.059 -25.641 -19.25 1 96.06 182 TRP A CA 1
ATOM 1299 C C . TRP A 1 182 ? 2.186 -24.328 -20.016 1 96.06 182 TRP A C 1
ATOM 1301 O O . TRP A 1 182 ? 3.295 -23.844 -20.234 1 96.06 182 TRP A O 1
ATOM 1311 N N . THR A 1 183 ? 1.085 -23.828 -20.391 1 93.62 183 THR A N 1
ATOM 1312 C CA . THR A 1 183 ? 1.102 -22.531 -21.062 1 93.62 183 THR A CA 1
ATOM 1313 C C . THR A 1 183 ? 1.634 -21.438 -20.141 1 93.62 183 THR A C 1
ATOM 1315 O O . THR A 1 183 ? 2.447 -20.609 -20.547 1 93.62 183 THR A O 1
ATOM 1318 N N . ASP A 1 184 ? 1.21 -21.469 -18.891 1 94.62 184 ASP A N 1
ATOM 1319 C CA . ASP A 1 184 ? 1.7 -20.531 -17.906 1 94.62 184 ASP A CA 1
ATOM 1320 C C . ASP A 1 184 ? 3.199 -20.703 -17.672 1 94.62 184 ASP A C 1
ATOM 1322 O O . ASP A 1 184 ? 3.941 -19.719 -17.609 1 94.62 184 ASP A O 1
ATOM 1326 N N . ALA A 1 185 ? 3.596 -21.906 -17.547 1 96.69 185 ALA A N 1
ATOM 1327 C CA . ALA A 1 185 ? 5.008 -22.203 -17.328 1 96.69 185 ALA A CA 1
ATOM 1328 C C . ALA A 1 185 ? 5.852 -21.734 -18.516 1 96.69 185 ALA A C 1
ATOM 1330 O O . ALA A 1 185 ? 6.949 -21.203 -18.328 1 96.69 185 ALA A O 1
ATOM 1331 N N . GLY A 1 186 ? 5.336 -21.953 -19.672 1 95.81 186 GLY A N 1
ATOM 1332 C CA . GLY A 1 186 ? 6.027 -21.5 -20.859 1 95.81 186 GLY A CA 1
ATOM 1333 C C . GLY A 1 186 ? 6.188 -19.984 -20.922 1 95.81 186 GLY A C 1
ATOM 1334 O O . GLY A 1 186 ? 7.246 -19.484 -21.297 1 95.81 186 GLY A O 1
ATOM 1335 N N . MET A 1 187 ? 5.188 -19.281 -20.531 1 92.31 187 MET A N 1
ATOM 1336 C CA . MET A 1 187 ? 5.242 -17.812 -20.5 1 92.31 187 MET A CA 1
ATOM 1337 C C . MET A 1 187 ? 6.293 -17.328 -19.5 1 92.31 187 MET A C 1
ATOM 1339 O O . MET A 1 187 ? 7.074 -16.438 -19.797 1 92.31 187 MET A O 1
ATOM 1343 N N . ALA A 1 188 ? 6.246 -17.938 -18.344 1 95.56 188 ALA A N 1
ATOM 1344 C CA . ALA A 1 188 ? 7.223 -17.578 -17.328 1 95.56 188 ALA A CA 1
ATOM 1345 C C . ALA A 1 188 ? 8.641 -17.875 -17.781 1 95.56 188 ALA A C 1
ATOM 1347 O O . ALA A 1 188 ? 9.547 -17.047 -17.609 1 95.56 188 ALA A O 1
ATOM 1348 N N . ALA A 1 189 ? 8.828 -19.016 -18.375 1 96.5 189 ALA A N 1
ATOM 1349 C CA . ALA A 1 189 ? 10.141 -19.391 -18.906 1 96.5 189 ALA A CA 1
ATOM 1350 C C . ALA A 1 189 ? 10.594 -18.422 -19.984 1 96.5 189 ALA A C 1
ATOM 1352 O O . ALA A 1 189 ? 11.758 -18.016 -20.031 1 96.5 189 ALA A O 1
ATOM 1353 N N . GLY A 1 190 ? 9.664 -18.109 -20.828 1 93.31 190 GLY A N 1
ATOM 1354 C CA . GLY A 1 190 ? 9.977 -17.156 -21.891 1 93.31 190 GLY A CA 1
ATOM 1355 C C . GLY A 1 190 ? 10.422 -15.812 -21.344 1 93.31 190 GLY A C 1
ATOM 1356 O O . GLY A 1 190 ? 11.383 -15.227 -21.844 1 93.31 190 GLY A O 1
ATOM 1357 N N . GLY A 1 191 ? 9.727 -15.328 -20.328 1 91.06 191 GLY A N 1
ATOM 1358 C CA . GLY A 1 191 ? 10.109 -14.078 -19.703 1 91.06 191 GLY A CA 1
ATOM 1359 C C . GLY A 1 191 ? 11.508 -14.109 -19.109 1 91.06 191 GLY A C 1
ATOM 1360 O O . GLY A 1 191 ? 12.273 -13.148 -19.266 1 91.06 191 GLY A O 1
ATOM 1361 N N . LEU A 1 192 ? 11.844 -15.18 -18.5 1 94.44 192 LEU A N 1
ATOM 1362 C CA . LEU A 1 192 ? 13.172 -15.336 -17.922 1 94.44 192 LEU A CA 1
ATOM 1363 C C . LEU A 1 192 ? 14.242 -15.352 -19 1 94.44 192 LEU A C 1
ATOM 1365 O O . LEU A 1 192 ? 15.312 -14.75 -18.828 1 94.44 192 LEU A O 1
ATOM 1369 N N . VAL A 1 193 ? 13.938 -15.984 -20.062 1 92.25 193 VAL A N 1
ATOM 1370 C CA . VAL A 1 193 ? 14.891 -16.094 -21.156 1 92.25 193 VAL A CA 1
ATOM 1371 C C . VAL A 1 193 ? 15.109 -14.711 -21.797 1 92.25 193 VAL A C 1
ATOM 1373 O O . VAL A 1 193 ? 16.25 -14.305 -22.031 1 92.25 193 VAL A O 1
ATOM 1376 N N . VAL A 1 194 ? 14.07 -13.984 -22.031 1 89.38 194 VAL A N 1
ATOM 1377 C CA . VAL A 1 194 ? 14.164 -12.648 -22.609 1 89.38 194 VAL A CA 1
ATOM 1378 C C . VAL A 1 194 ? 14.953 -11.734 -21.688 1 89.38 194 VAL A C 1
ATOM 1380 O O . VAL A 1 194 ? 15.82 -10.984 -22.125 1 89.38 194 VAL A O 1
ATOM 1383 N N . SER A 1 195 ? 14.641 -11.844 -20.438 1 89.81 195 SER A N 1
ATOM 1384 C CA . SER A 1 195 ? 15.336 -10.984 -19.469 1 89.81 195 SER A CA 1
ATOM 1385 C C . SER A 1 195 ? 16.812 -11.359 -19.359 1 89.81 195 SER A C 1
ATOM 1387 O O . SER A 1 195 ? 17.656 -10.508 -19.078 1 89.81 195 SER A O 1
ATOM 1389 N N . ALA A 1 196 ? 17.125 -12.633 -19.562 1 89.44 196 ALA A N 1
ATOM 1390 C CA . ALA A 1 196 ? 18.516 -13.086 -19.516 1 89.44 196 ALA A CA 1
ATOM 1391 C C . ALA A 1 196 ? 19.359 -12.359 -20.547 1 89.44 196 ALA A C 1
ATOM 1393 O O . ALA A 1 196 ? 20.531 -12.039 -20.281 1 89.44 196 ALA A O 1
ATOM 1394 N N . LEU A 1 197 ? 18.766 -12.102 -21.625 1 89.06 197 LEU A N 1
ATOM 1395 C CA . LEU A 1 197 ? 19.469 -11.367 -22.672 1 89.06 197 LEU A CA 1
ATOM 1396 C C . LEU A 1 197 ? 19.781 -9.945 -22.219 1 89.06 197 LEU A C 1
ATOM 1398 O O . LEU A 1 197 ? 20.844 -9.414 -22.516 1 89.06 197 LEU A O 1
ATOM 1402 N N . LEU A 1 198 ? 18.953 -9.336 -21.453 1 91.69 198 LEU A N 1
ATOM 1403 C CA . LEU A 1 198 ? 19.172 -7.992 -20.922 1 91.69 198 LEU A CA 1
ATOM 1404 C C . LEU A 1 198 ? 20.172 -8.008 -19.781 1 91.69 198 LEU A C 1
ATOM 1406 O O . LEU A 1 198 ? 20.984 -7.09 -19.641 1 91.69 198 LEU A O 1
ATOM 1410 N N . LEU A 1 199 ? 20.156 -9.031 -19.047 1 92.56 199 LEU A N 1
ATOM 1411 C CA . LEU A 1 199 ? 20.938 -9.125 -17.828 1 92.56 199 LEU A CA 1
ATOM 1412 C C . LEU A 1 199 ? 22.422 -9.227 -18.141 1 92.56 199 LEU A C 1
ATOM 1414 O O . LEU A 1 199 ? 23.266 -8.82 -17.328 1 92.56 199 LEU A O 1
ATOM 1418 N N . TRP A 1 200 ? 22.719 -9.711 -19.344 1 88.75 200 TRP A N 1
ATOM 1419 C CA . TRP A 1 200 ? 24.109 -9.781 -19.766 1 88.75 200 TRP A CA 1
ATOM 1420 C C . TRP A 1 200 ? 24.719 -8.391 -19.891 1 88.75 200 TRP A C 1
ATOM 1422 O O . TRP A 1 200 ? 25.922 -8.211 -19.688 1 88.75 200 TRP A O 1
ATOM 1432 N N . ARG A 1 201 ? 23.953 -7.402 -20.156 1 90.38 201 ARG A N 1
ATOM 1433 C CA . ARG A 1 201 ? 24.406 -6.023 -20.281 1 90.38 201 ARG A CA 1
ATOM 1434 C C . ARG A 1 201 ? 24.25 -5.277 -18.953 1 90.38 201 ARG A C 1
ATOM 1436 O O . ARG A 1 201 ? 25.062 -4.426 -18.609 1 90.38 201 ARG A O 1
ATOM 1443 N N . VAL A 1 202 ? 23.281 -5.633 -18.203 1 94.94 202 VAL A N 1
ATOM 1444 C CA . VAL A 1 202 ? 22.938 -4.93 -16.984 1 94.94 202 VAL A CA 1
ATOM 1445 C C . VAL A 1 202 ? 23.906 -5.328 -15.867 1 94.94 202 VAL A C 1
ATOM 1447 O O . VAL A 1 202 ? 24.359 -4.48 -15.086 1 94.94 202 VAL A O 1
ATOM 1450 N N . GLY A 1 203 ? 24.312 -6.578 -15.836 1 95.31 203 GLY A N 1
ATOM 1451 C CA . GLY A 1 203 ? 25.125 -7.133 -14.766 1 95.31 203 GLY A CA 1
ATOM 1452 C C . GLY A 1 203 ? 26.453 -6.398 -14.57 1 95.31 203 GLY A C 1
ATOM 1453 O O . GLY A 1 203 ? 26.719 -5.895 -13.484 1 95.31 203 GLY A O 1
ATOM 1454 N N . PRO A 1 204 ? 27.219 -6.27 -15.609 1 95.19 204 PRO A N 1
ATOM 1455 C CA . PRO A 1 204 ? 28.5 -5.559 -15.484 1 95.19 204 PRO A CA 1
ATOM 1456 C C . PRO A 1 204 ? 28.312 -4.09 -15.094 1 95.19 204 PRO A C 1
ATOM 1458 O O . PRO A 1 204 ? 29.125 -3.543 -14.352 1 95.19 204 PRO A O 1
ATOM 1461 N N . GLY A 1 205 ? 27.281 -3.549 -15.625 1 95.62 205 GLY A N 1
ATOM 1462 C CA . GLY A 1 205 ? 27 -2.174 -15.25 1 95.62 205 GLY A CA 1
ATOM 1463 C C . GLY A 1 205 ? 26.703 -2.01 -13.773 1 95.62 205 GLY A C 1
ATOM 1464 O O . GLY A 1 205 ? 27.156 -1.051 -13.141 1 95.62 205 GLY A O 1
ATOM 1465 N N . LEU A 1 206 ? 25.969 -2.957 -13.25 1 96.12 206 LEU A N 1
ATOM 1466 C CA . LEU A 1 206 ? 25.641 -2.92 -11.828 1 96.12 206 LEU A CA 1
ATOM 1467 C C . LEU A 1 206 ? 26.891 -3.082 -10.977 1 96.12 206 LEU A C 1
ATOM 1469 O O . LEU A 1 206 ? 27.031 -2.426 -9.938 1 96.12 206 LEU A O 1
ATOM 1473 N N . ARG A 1 207 ? 27.766 -3.949 -11.453 1 95.75 207 ARG A N 1
ATOM 1474 C CA . ARG A 1 207 ? 29.016 -4.141 -10.75 1 95.75 207 ARG A CA 1
ATOM 1475 C C . ARG A 1 207 ? 29.828 -2.842 -10.703 1 95.75 207 ARG A C 1
ATOM 1477 O O . ARG A 1 207 ? 30.312 -2.449 -9.641 1 95.75 207 ARG A O 1
ATOM 1484 N N . LEU A 1 208 ? 29.906 -2.18 -11.742 1 94.75 208 LEU A N 1
ATOM 1485 C CA . LEU A 1 208 ? 30.688 -0.954 -11.82 1 94.75 208 LEU A CA 1
ATOM 1486 C C . LEU A 1 208 ? 30.031 0.173 -11.039 1 94.75 208 LEU A C 1
ATOM 1488 O O . LEU A 1 208 ? 30.703 1.059 -10.516 1 94.75 208 LEU A O 1
ATOM 1492 N N . LEU A 1 209 ? 28.75 0.091 -10.938 1 93.25 209 LEU A N 1
ATOM 1493 C CA . LEU A 1 209 ? 28.016 1.12 -10.219 1 93.25 209 LEU A CA 1
ATOM 1494 C C . LEU A 1 209 ? 28.375 1.121 -8.734 1 93.25 209 LEU A C 1
ATOM 1496 O O . LEU A 1 209 ? 28.25 2.143 -8.062 1 93.25 209 LEU A O 1
ATOM 1500 N N . THR A 1 210 ? 28.812 -0.009 -8.203 1 92.56 210 THR A N 1
ATOM 1501 C CA . THR A 1 210 ? 29.188 -0.098 -6.797 1 92.56 210 THR A CA 1
ATOM 1502 C C . THR A 1 210 ? 30.391 0.798 -6.504 1 92.56 210 THR A C 1
ATOM 1504 O O . THR A 1 210 ? 30.625 1.16 -5.352 1 92.56 210 THR A O 1
ATOM 1507 N N . LEU A 1 211 ? 31.094 1.179 -7.512 1 92.56 211 LEU A N 1
ATOM 1508 C CA . LEU A 1 211 ? 32.281 2.023 -7.359 1 92.56 211 LEU A CA 1
ATOM 1509 C C . LEU A 1 211 ? 31.906 3.5 -7.438 1 92.56 211 LEU A C 1
ATOM 1511 O O . LEU A 1 211 ? 32.75 4.371 -7.258 1 92.56 211 LEU A O 1
ATOM 1515 N N . GLY A 1 212 ? 30.734 3.734 -7.66 1 92.25 212 GLY A N 1
ATOM 1516 C CA . GLY A 1 212 ? 30.266 5.102 -7.812 1 92.25 212 GLY A CA 1
ATOM 1517 C C . GLY A 1 212 ? 29.859 5.438 -9.234 1 92.25 212 GLY A C 1
ATOM 1518 O O . GLY A 1 212 ? 30.328 4.809 -10.188 1 92.25 212 GLY A O 1
ATOM 1519 N N . GLU A 1 213 ? 29.031 6.418 -9.391 1 91 213 GLU A N 1
ATOM 1520 C CA . GLU A 1 213 ? 28.484 6.781 -10.695 1 91 213 GLU A CA 1
ATOM 1521 C C . GLU A 1 213 ? 29.562 7.359 -11.602 1 91 213 GLU A C 1
ATOM 1523 O O . GLU A 1 213 ? 29.641 7.027 -12.781 1 91 213 GLU A O 1
ATOM 1528 N N . ASP A 1 214 ? 30.391 8.211 -10.945 1 93.19 214 ASP A N 1
ATOM 1529 C CA . ASP A 1 214 ? 31.438 8.844 -11.727 1 93.19 214 ASP A CA 1
ATOM 1530 C C . ASP A 1 214 ? 32.469 7.812 -12.219 1 93.19 214 ASP A C 1
ATOM 1532 O O . ASP A 1 214 ? 32.875 7.859 -13.375 1 93.19 214 ASP A O 1
ATOM 1536 N N . THR A 1 215 ? 32.75 6.883 -11.328 1 94.38 215 THR A N 1
ATOM 15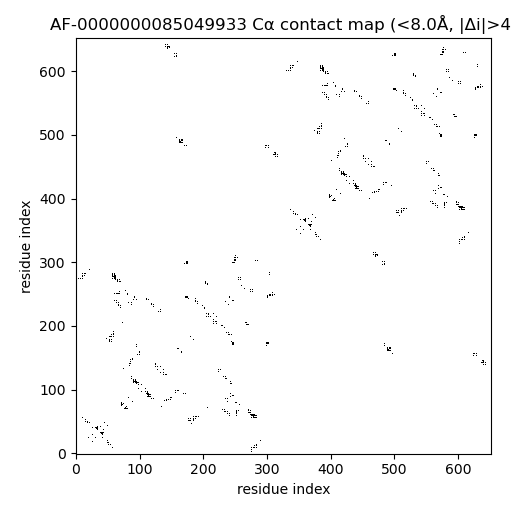37 C CA . THR A 1 215 ? 33.688 5.82 -11.695 1 94.38 215 THR A CA 1
ATOM 1538 C C . THR A 1 215 ? 33.062 4.918 -12.766 1 94.38 215 THR A C 1
ATOM 1540 O O . THR A 1 215 ? 33.75 4.535 -13.719 1 94.38 215 THR A O 1
ATOM 1543 N N . ALA A 1 216 ? 31.891 4.582 -12.656 1 94.56 216 ALA A N 1
ATOM 1544 C CA . ALA A 1 216 ? 31.203 3.744 -13.633 1 94.56 216 ALA A CA 1
ATOM 1545 C C . ALA A 1 216 ? 31.188 4.402 -15.008 1 94.56 216 ALA A C 1
ATOM 1547 O O . ALA A 1 216 ? 31.484 3.756 -16.016 1 94.56 216 ALA A O 1
ATOM 1548 N N . ARG A 1 217 ? 30.938 5.684 -14.984 1 93.56 217 ARG A N 1
ATOM 1549 C CA . ARG A 1 217 ? 30.922 6.434 -16.234 1 93.56 217 ARG A CA 1
ATOM 1550 C C . ARG A 1 217 ? 32.312 6.434 -16.891 1 93.56 217 ARG A C 1
ATOM 1552 O O . ARG A 1 217 ? 32.406 6.277 -18.109 1 93.56 217 ARG A O 1
ATOM 1559 N N . SER A 1 218 ? 33.219 6.648 -16.078 1 95.06 218 SER A N 1
ATOM 1560 C CA . SER A 1 218 ? 34.594 6.699 -16.594 1 95.06 218 SER A CA 1
ATOM 1561 C C . SER A 1 218 ? 35.031 5.352 -17.172 1 95.06 218 SER A C 1
ATOM 1563 O O . SER A 1 218 ? 35.906 5.285 -18.031 1 95.06 218 SER A O 1
ATOM 1565 N N . GLN A 1 219 ? 34.406 4.32 -16.75 1 95.31 219 GLN A N 1
ATOM 1566 C CA . GLN A 1 219 ? 34.719 2.979 -17.219 1 95.31 219 GLN A CA 1
ATOM 1567 C C . GLN A 1 219 ? 33.812 2.574 -18.375 1 95.31 219 GLN A C 1
ATOM 1569 O O . GLN A 1 219 ? 33.781 1.402 -18.766 1 95.31 219 GLN A O 1
ATOM 1574 N N . GLY A 1 220 ? 33.031 3.518 -18.844 1 93.38 220 GLY A N 1
ATOM 1575 C CA . GLY A 1 220 ? 32.312 3.311 -20.094 1 93.38 220 GLY A CA 1
ATOM 1576 C C . GLY A 1 220 ? 30.859 2.941 -19.875 1 93.38 220 GLY A C 1
ATOM 1577 O O . GLY A 1 220 ? 30.156 2.592 -20.828 1 93.38 220 GLY A O 1
ATOM 1578 N N . VAL A 1 221 ? 30.391 3.018 -18.75 1 93.56 221 VAL A N 1
ATOM 1579 C CA . VAL A 1 221 ? 28.984 2.682 -18.484 1 93.56 221 VAL A CA 1
ATOM 1580 C C . VAL A 1 221 ? 28.094 3.869 -18.828 1 93.56 221 VAL A C 1
ATOM 1582 O O . VAL A 1 221 ? 28.312 4.98 -18.344 1 93.56 221 VAL A O 1
ATOM 1585 N N . ASP A 1 222 ? 27.156 3.617 -19.766 1 94.19 222 ASP A N 1
ATOM 1586 C CA . ASP A 1 222 ? 26.109 4.598 -20.016 1 94.19 222 ASP A CA 1
ATOM 1587 C C . ASP A 1 222 ? 24.984 4.469 -18.969 1 94.19 222 ASP A C 1
ATOM 1589 O O . ASP A 1 222 ? 24.172 3.553 -19.047 1 94.19 222 ASP A O 1
ATOM 1593 N N . LEU A 1 223 ? 24.922 5.434 -18.156 1 90.88 223 LEU A N 1
ATOM 1594 C CA . LEU A 1 223 ? 24 5.355 -17.031 1 90.88 223 LEU A CA 1
ATOM 1595 C C . LEU A 1 223 ? 22.562 5.395 -17.5 1 90.88 223 LEU A C 1
ATOM 1597 O O . LEU A 1 223 ? 21.688 4.777 -16.891 1 90.88 223 LEU A O 1
ATOM 1601 N N . ARG A 1 224 ? 22.328 6.094 -18.531 1 91.5 224 ARG A N 1
ATOM 1602 C CA . ARG A 1 224 ? 20.969 6.141 -19.078 1 91.5 224 ARG A CA 1
ATOM 1603 C C . ARG A 1 224 ? 20.562 4.781 -19.625 1 91.5 224 ARG A C 1
ATOM 1605 O O . ARG A 1 224 ? 19.422 4.344 -19.406 1 91.5 224 ARG A O 1
ATOM 1612 N N . GLN A 1 225 ? 21.422 4.223 -20.328 1 93.5 225 GLN A N 1
ATOM 1613 C CA . GLN A 1 225 ? 21.141 2.9 -20.875 1 93.5 225 GLN A CA 1
ATOM 1614 C C . GLN A 1 225 ? 20.984 1.865 -19.75 1 93.5 225 GLN A C 1
ATOM 1616 O O . GLN A 1 225 ? 20.109 1 -19.828 1 93.5 225 GLN A O 1
ATOM 1621 N N . LEU A 1 226 ? 21.828 1.929 -18.797 1 94.19 226 LEU A N 1
ATOM 1622 C CA . LEU A 1 226 ? 21.75 1.009 -17.672 1 94.19 226 LEU A CA 1
ATOM 1623 C C . LEU A 1 226 ? 20.422 1.148 -16.953 1 94.19 226 LEU A C 1
ATOM 1625 O O . LEU A 1 226 ? 19.781 0.147 -16.594 1 94.19 226 LEU A O 1
ATOM 1629 N N . ALA A 1 227 ? 20.047 2.365 -16.781 1 92.88 227 ALA A N 1
ATOM 1630 C CA . ALA A 1 227 ? 18.75 2.633 -16.141 1 92.88 227 ALA A CA 1
ATOM 1631 C C . ALA A 1 227 ? 17.609 2.033 -16.938 1 92.88 227 ALA A C 1
ATOM 1633 O O . ALA A 1 227 ? 16.75 1.334 -16.391 1 92.88 227 ALA A O 1
ATOM 1634 N N . ALA A 1 228 ? 17.609 2.283 -18.203 1 92.88 228 ALA A N 1
ATOM 1635 C CA . ALA A 1 228 ? 16.531 1.814 -19.078 1 92.88 228 ALA A CA 1
ATOM 1636 C C . ALA A 1 228 ? 16.484 0.29 -19.109 1 92.88 228 ALA A C 1
ATOM 1638 O O . ALA A 1 228 ? 15.406 -0.301 -18.984 1 92.88 228 ALA A O 1
ATOM 1639 N N . LEU A 1 229 ? 17.578 -0.267 -19.266 1 94.31 229 LEU A N 1
ATOM 1640 C CA . LEU A 1 229 ? 17.641 -1.723 -19.344 1 94.31 229 LEU A CA 1
ATOM 1641 C C . LEU A 1 229 ? 17.234 -2.352 -18.016 1 94.31 229 LEU A C 1
ATOM 1643 O O . LEU A 1 229 ? 16.578 -3.396 -18 1 94.31 229 LEU A O 1
ATOM 1647 N N . SER A 1 230 ? 17.672 -1.767 -16.938 1 93.75 230 SER A N 1
ATOM 1648 C CA . SER A 1 230 ? 17.281 -2.258 -15.617 1 93.75 230 SER A CA 1
ATOM 1649 C C . SER A 1 230 ? 15.766 -2.18 -15.422 1 93.75 230 SER A C 1
ATOM 1651 O O . SER A 1 230 ? 15.148 -3.137 -14.953 1 93.75 230 SER A O 1
ATOM 1653 N N . VAL A 1 231 ? 15.219 -1.098 -15.836 1 91.5 231 VAL A N 1
ATOM 1654 C CA . VAL A 1 231 ? 13.781 -0.889 -15.703 1 91.5 231 VAL A CA 1
ATOM 1655 C C . VAL A 1 231 ? 13.031 -1.923 -16.547 1 91.5 231 VAL A C 1
ATOM 1657 O O . VAL A 1 231 ? 12.055 -2.518 -16.078 1 91.5 231 VAL A O 1
ATOM 1660 N N . VAL A 1 232 ? 13.461 -2.148 -17.688 1 92.62 232 VAL A N 1
ATOM 1661 C CA . VAL A 1 232 ? 12.812 -3.104 -18.578 1 92.62 232 VAL A CA 1
ATOM 1662 C C . VAL A 1 232 ? 12.906 -4.508 -17.984 1 92.62 232 VAL A C 1
ATOM 1664 O O . VAL A 1 232 ? 11.906 -5.234 -17.938 1 92.62 232 VAL A O 1
ATOM 1667 N N . ALA A 1 233 ? 14.062 -4.848 -17.562 1 94.44 233 ALA A N 1
ATOM 1668 C CA . ALA A 1 233 ? 14.258 -6.176 -16.984 1 94.44 233 ALA A CA 1
ATOM 1669 C C . ALA A 1 233 ? 13.352 -6.391 -15.773 1 94.44 233 ALA A C 1
ATOM 1671 O O . ALA A 1 233 ? 12.648 -7.398 -15.688 1 94.44 233 ALA A O 1
ATOM 1672 N N . ILE A 1 234 ? 13.336 -5.43 -14.906 1 93.94 234 ILE A N 1
ATOM 1673 C CA . ILE A 1 234 ? 12.523 -5.516 -13.688 1 93.94 234 ILE A CA 1
ATOM 1674 C C . ILE A 1 234 ? 11.047 -5.598 -14.055 1 93.94 234 ILE A C 1
ATOM 1676 O O . ILE A 1 234 ? 10.312 -6.434 -13.523 1 93.94 234 ILE A O 1
ATOM 1680 N N . SER A 1 235 ? 10.664 -4.77 -14.961 1 91.75 235 SER A N 1
ATOM 1681 C CA . SER A 1 235 ? 9.25 -4.68 -15.328 1 91.75 235 SER A CA 1
ATOM 1682 C C . SER A 1 235 ? 8.773 -5.957 -16 1 91.75 235 SER A C 1
ATOM 1684 O O . SER A 1 235 ? 7.672 -6.438 -15.719 1 91.75 235 SER A O 1
ATOM 1686 N N . VAL A 1 236 ? 9.57 -6.488 -16.891 1 91.88 236 VAL A N 1
ATOM 1687 C CA . VAL A 1 236 ? 9.195 -7.711 -17.594 1 91.88 236 VAL A CA 1
ATOM 1688 C C . VAL A 1 236 ? 9.109 -8.875 -16.594 1 91.88 236 VAL A C 1
ATOM 1690 O O . VAL A 1 236 ? 8.133 -9.625 -16.594 1 91.88 236 VAL A O 1
ATOM 1693 N N . LEU A 1 237 ? 10.078 -8.977 -15.812 1 95.62 237 LEU A N 1
ATOM 1694 C CA . LEU A 1 237 ? 10.133 -10.078 -14.852 1 95.62 237 LEU A CA 1
ATOM 1695 C C . LEU A 1 237 ? 9.023 -9.953 -13.82 1 95.62 237 LEU A C 1
ATOM 1697 O O . LEU A 1 237 ? 8.273 -10.906 -13.594 1 95.62 237 LEU A O 1
ATOM 1701 N N . ALA A 1 238 ? 8.859 -8.781 -13.258 1 93.81 238 ALA A N 1
ATOM 1702 C CA . ALA A 1 238 ? 7.828 -8.57 -12.234 1 93.81 238 ALA A CA 1
ATOM 1703 C C . ALA A 1 238 ? 6.43 -8.633 -12.852 1 93.81 238 ALA A C 1
ATOM 1705 O O . ALA A 1 238 ? 5.523 -9.242 -12.289 1 93.81 238 ALA A O 1
ATOM 1706 N N . GLY A 1 239 ? 6.27 -8 -13.992 1 92.81 239 GLY A N 1
ATOM 1707 C CA . GLY A 1 239 ? 4.977 -8 -14.656 1 92.81 239 GLY A CA 1
ATOM 1708 C C . GLY A 1 239 ? 4.516 -9.391 -15.055 1 92.81 239 GLY A C 1
ATOM 1709 O O . GLY A 1 239 ? 3.359 -9.758 -14.82 1 92.81 239 GLY A O 1
ATOM 1710 N N . LEU A 1 240 ? 5.422 -10.117 -15.633 1 94.31 240 LEU A N 1
ATOM 1711 C CA . LEU A 1 240 ? 5.082 -11.469 -16.047 1 94.31 240 LEU A CA 1
ATOM 1712 C C . LEU A 1 240 ? 4.824 -12.367 -14.852 1 94.31 240 LEU A C 1
ATOM 1714 O O . LEU A 1 240 ? 3.936 -13.227 -14.883 1 94.31 240 LEU A O 1
ATOM 1718 N N . ALA A 1 241 ? 5.629 -12.219 -13.812 1 96.19 241 ALA A N 1
ATOM 1719 C CA . ALA A 1 241 ? 5.398 -12.984 -12.594 1 96.19 241 ALA A CA 1
ATOM 1720 C C . ALA A 1 241 ? 3.992 -12.742 -12.055 1 96.19 241 ALA A C 1
ATOM 1722 O O . ALA A 1 241 ? 3.273 -13.695 -11.734 1 96.19 241 ALA A O 1
ATOM 1723 N N . VAL A 1 242 ? 3.596 -11.516 -12.031 1 95 242 VAL A N 1
ATOM 1724 C CA . VAL A 1 242 ? 2.281 -11.164 -11.508 1 95 242 VAL A CA 1
ATOM 1725 C C . VAL A 1 242 ? 1.192 -11.664 -12.445 1 95 242 VAL A C 1
ATOM 1727 O O . VAL A 1 242 ? 0.147 -12.141 -12 1 95 242 VAL A O 1
ATOM 1730 N N . ALA A 1 243 ? 1.444 -11.602 -13.695 1 94.12 243 ALA A N 1
ATOM 1731 C CA . ALA A 1 243 ? 0.463 -12.062 -14.672 1 94.12 243 ALA A CA 1
ATOM 1732 C C . ALA A 1 243 ? 0.205 -13.562 -14.531 1 94.12 243 ALA A C 1
ATOM 1734 O O . ALA A 1 243 ? -0.92 -14.023 -14.734 1 94.12 243 ALA A O 1
ATOM 1735 N N . VAL A 1 244 ? 1.205 -14.25 -14.164 1 94.62 244 VAL A N 1
ATOM 1736 C CA . VAL A 1 244 ? 1.106 -15.703 -14.109 1 94.62 244 VAL A CA 1
ATOM 1737 C C . VAL A 1 244 ? 0.543 -16.125 -12.758 1 94.62 244 VAL A C 1
ATOM 1739 O O . VAL A 1 244 ? -0.274 -17.047 -12.68 1 94.62 244 VAL A O 1
ATOM 1742 N N . SER A 1 245 ? 0.877 -15.438 -11.727 1 96.25 245 SER A N 1
ATOM 1743 C CA . SER A 1 245 ? 0.596 -16.016 -10.414 1 96.25 245 SER A CA 1
ATOM 1744 C C . SER A 1 245 ? -0.186 -15.055 -9.539 1 96.25 245 SER A C 1
ATOM 1746 O O . SER A 1 245 ? -0.601 -15.406 -8.43 1 96.25 245 SER A O 1
ATOM 1748 N N . GLY A 1 246 ? -0.471 -13.852 -10.039 1 94.38 246 GLY A N 1
ATOM 1749 C CA . GLY A 1 246 ? -0.888 -12.82 -9.102 1 94.38 246 GLY A CA 1
ATOM 1750 C C . GLY A 1 246 ? 0.261 -12.25 -8.289 1 94.38 246 GLY A C 1
ATOM 1751 O O . GLY A 1 246 ? 1.429 -12.445 -8.641 1 94.38 246 GLY A O 1
ATOM 1752 N N . VAL A 1 247 ? -0.058 -11.555 -7.273 1 93.12 247 VAL A N 1
ATOM 1753 C CA . VAL A 1 247 ? 0.979 -10.836 -6.547 1 93.12 247 VAL A CA 1
ATOM 1754 C C . VAL A 1 247 ? 1.583 -11.734 -5.469 1 93.12 247 VAL A C 1
ATOM 1756 O O . VAL A 1 247 ? 0.878 -12.188 -4.566 1 93.12 247 VAL A O 1
ATOM 1759 N N . ILE A 1 248 ? 2.803 -12.023 -5.605 1 95.19 248 ILE A N 1
ATOM 1760 C CA . ILE A 1 248 ? 3.604 -12.703 -4.59 1 95.19 248 ILE A CA 1
ATOM 1761 C C . ILE A 1 248 ? 4.668 -11.75 -4.055 1 95.19 248 ILE A C 1
ATOM 1763 O O . ILE A 1 248 ? 5.648 -11.445 -4.742 1 95.19 248 ILE A O 1
ATOM 1767 N N . GLY A 1 249 ? 4.488 -11.344 -2.867 1 90.88 249 GLY A N 1
ATOM 1768 C CA . GLY A 1 249 ? 5.309 -10.281 -2.301 1 90.88 249 GLY A CA 1
ATOM 1769 C C . GLY A 1 249 ? 6.551 -10.805 -1.604 1 90.88 249 GLY A C 1
ATOM 1770 O O . GLY A 1 249 ? 6.637 -11.984 -1.271 1 90.88 249 GLY A O 1
ATOM 1771 N N . PHE A 1 250 ? 7.574 -9.977 -1.473 1 93.19 250 PHE A N 1
ATOM 1772 C CA . PHE A 1 250 ? 8.719 -10.039 -0.571 1 93.19 250 PHE A CA 1
ATOM 1773 C C . PHE A 1 250 ? 9.734 -11.062 -1.057 1 93.19 250 PHE A C 1
ATOM 1775 O O . PHE A 1 250 ? 10.836 -11.172 -0.503 1 93.19 250 PHE A O 1
ATOM 1782 N N . VAL A 1 251 ? 9.383 -11.844 -2.107 1 95.69 251 VAL A N 1
ATOM 1783 C CA . VAL A 1 251 ? 10.344 -12.797 -2.641 1 95.69 251 VAL A CA 1
ATOM 1784 C C . VAL A 1 251 ? 11.516 -12.055 -3.277 1 95.69 251 VAL A C 1
ATOM 1786 O O . VAL A 1 251 ? 12.68 -12.422 -3.078 1 95.69 251 VAL A O 1
ATOM 1789 N N . GLY A 1 252 ? 11.203 -11.047 -4.004 1 94.56 252 GLY A N 1
ATOM 1790 C CA . GLY A 1 252 ? 12.234 -10.234 -4.637 1 94.56 252 GLY A CA 1
ATOM 1791 C C . GLY A 1 252 ? 13.141 -9.539 -3.641 1 94.56 252 GLY A C 1
ATOM 1792 O O . GLY A 1 252 ? 14.305 -9.266 -3.939 1 94.56 252 GLY A O 1
ATOM 1793 N N . LEU A 1 253 ? 12.648 -9.258 -2.51 1 92.19 253 LEU A N 1
ATOM 1794 C CA . LEU A 1 253 ? 13.422 -8.648 -1.439 1 92.19 253 LEU A CA 1
ATOM 1795 C C . LEU A 1 253 ? 14.289 -9.688 -0.737 1 92.19 253 LEU A C 1
ATOM 1797 O O . LEU A 1 253 ? 15.477 -9.461 -0.502 1 92.19 253 LEU A O 1
ATOM 1801 N N . ALA A 1 254 ? 13.75 -10.805 -0.433 1 94.44 254 ALA A N 1
ATOM 1802 C CA . ALA A 1 254 ? 14.352 -11.805 0.443 1 94.44 254 ALA A CA 1
ATOM 1803 C C . ALA A 1 254 ? 15.422 -12.609 -0.297 1 94.44 254 ALA A C 1
ATOM 1805 O O . ALA A 1 254 ? 16.453 -12.961 0.281 1 94.44 254 ALA A O 1
ATOM 1806 N N . ALA A 1 255 ? 15.172 -12.883 -1.543 1 96.25 255 ALA A N 1
ATOM 1807 C CA . ALA A 1 255 ? 16.031 -13.797 -2.293 1 96.25 255 ALA A CA 1
ATOM 1808 C C . ALA A 1 255 ? 17.453 -13.25 -2.408 1 96.25 255 ALA A C 1
ATOM 1810 O O . ALA A 1 255 ? 18.406 -13.914 -2.027 1 96.25 255 ALA A O 1
ATOM 1811 N N . PRO A 1 256 ? 17.562 -12.008 -2.906 1 95.69 256 PRO A N 1
ATOM 1812 C CA . PRO A 1 256 ? 18.938 -11.492 -2.969 1 95.69 256 PRO A CA 1
ATOM 1813 C C . PRO A 1 256 ? 19.562 -11.32 -1.589 1 95.69 256 PRO A C 1
ATOM 1815 O O . PRO A 1 256 ? 20.766 -11.5 -1.429 1 95.69 256 PRO A O 1
ATOM 1818 N N . HIS A 1 257 ? 18.797 -11.008 -0.612 1 92.5 257 HIS A N 1
ATOM 1819 C CA . HIS A 1 257 ? 19.312 -10.875 0.746 1 92.5 257 HIS A CA 1
ATOM 1820 C C . HIS A 1 257 ? 19.875 -12.203 1.254 1 92.5 257 HIS A C 1
ATOM 1822 O O . HIS A 1 257 ? 20.922 -12.227 1.895 1 92.5 257 HIS A O 1
ATOM 1828 N N . LEU A 1 258 ? 19.156 -13.188 1.023 1 93.19 258 LEU A N 1
ATOM 1829 C CA . LEU A 1 258 ? 19.609 -14.516 1.425 1 93.19 258 LEU A CA 1
ATOM 1830 C C . LEU A 1 258 ? 20.922 -14.875 0.738 1 93.19 258 LEU A C 1
ATOM 1832 O O . LEU A 1 258 ? 21.828 -15.422 1.372 1 93.19 258 LEU A O 1
ATOM 1836 N N . VAL A 1 259 ? 21.016 -14.617 -0.52 1 96 259 VAL A N 1
ATOM 1837 C CA . VAL A 1 259 ? 22.203 -14.961 -1.293 1 96 259 VAL A CA 1
ATOM 1838 C C . VAL A 1 259 ? 23.391 -14.125 -0.806 1 96 259 VAL A C 1
ATOM 1840 O O . VAL A 1 259 ? 24.516 -14.625 -0.717 1 96 259 VAL A O 1
ATOM 1843 N N . ARG A 1 260 ? 23.156 -12.883 -0.491 1 94 260 ARG A N 1
ATOM 1844 C CA . ARG A 1 260 ? 24.203 -12.055 0.085 1 94 260 ARG A CA 1
ATOM 1845 C C . ARG A 1 260 ? 24.703 -12.633 1.403 1 94 260 ARG A C 1
ATOM 1847 O O . ARG A 1 260 ? 25.906 -12.617 1.682 1 94 260 ARG A O 1
ATOM 1854 N N . GLY A 1 261 ? 23.719 -13.07 2.152 1 91.44 261 GLY A N 1
ATOM 1855 C CA . GLY A 1 261 ? 24.078 -13.688 3.42 1 91.44 261 GLY A CA 1
ATOM 1856 C C . GLY A 1 261 ? 24.953 -14.922 3.258 1 91.44 261 GLY A C 1
ATOM 1857 O O . GLY A 1 261 ? 25.703 -15.289 4.168 1 91.44 261 GLY A O 1
ATOM 1858 N N . LEU A 1 262 ? 24.969 -15.445 2.123 1 92.44 262 LEU A N 1
ATOM 1859 C CA . LEU A 1 262 ? 25.75 -16.641 1.849 1 92.44 262 LEU A CA 1
ATOM 1860 C C . LEU A 1 262 ? 27.109 -16.281 1.239 1 92.44 262 LEU A C 1
ATOM 1862 O O . LEU A 1 262 ? 27.859 -17.172 0.831 1 92.44 262 LEU A O 1
ATOM 1866 N N . GLY A 1 263 ? 27.328 -14.953 1.071 1 91.5 263 GLY A N 1
ATOM 1867 C CA . GLY A 1 263 ? 28.688 -14.523 0.77 1 91.5 263 GLY A CA 1
ATOM 1868 C C . GLY A 1 263 ? 28.828 -13.898 -0.603 1 91.5 263 GLY A C 1
ATOM 1869 O O . GLY A 1 263 ? 29.906 -13.438 -0.976 1 91.5 263 GLY A O 1
ATOM 1870 N N . VAL A 1 264 ? 27.734 -13.922 -1.348 1 92.06 264 VAL A N 1
ATOM 1871 C CA . VAL A 1 264 ? 27.812 -13.328 -2.676 1 92.06 264 VAL A CA 1
ATOM 1872 C C . VAL A 1 264 ? 27.438 -11.852 -2.602 1 92.06 264 VAL A C 1
ATOM 1874 O O . VAL A 1 264 ? 26.281 -11.516 -2.34 1 92.06 264 VAL A O 1
ATOM 1877 N N . ARG A 1 265 ? 28.422 -10.984 -2.928 1 91.5 265 ARG A N 1
ATOM 1878 C CA . ARG A 1 265 ? 28.125 -9.57 -2.732 1 91.5 265 ARG A CA 1
ATOM 1879 C C . ARG A 1 265 ? 28.234 -8.805 -4.043 1 91.5 265 ARG A C 1
ATOM 1881 O O . ARG A 1 265 ? 27.688 -7.707 -4.18 1 91.5 265 ARG A O 1
ATOM 1888 N N . ASP A 1 266 ? 28.891 -9.43 -5.023 1 94.5 266 ASP A N 1
ATOM 1889 C CA . ASP A 1 266 ? 29 -8.812 -6.344 1 94.5 266 ASP A CA 1
ATOM 1890 C C . ASP A 1 266 ? 27.625 -8.75 -7.023 1 94.5 266 ASP A C 1
ATOM 1892 O O . ASP A 1 266 ? 26.984 -9.781 -7.23 1 94.5 266 ASP A O 1
ATOM 1896 N N . PRO A 1 267 ? 27.234 -7.535 -7.387 1 95 267 PRO A N 1
ATOM 1897 C CA . PRO A 1 267 ? 25.875 -7.375 -7.922 1 95 267 PRO A CA 1
ATOM 1898 C C . PRO A 1 267 ? 25.641 -8.211 -9.172 1 95 267 PRO A C 1
ATOM 1900 O O . PRO A 1 267 ? 24.5 -8.648 -9.422 1 95 267 PRO A O 1
ATOM 1903 N N . TYR A 1 268 ? 26.625 -8.383 -9.938 1 94.62 268 TYR A N 1
ATOM 1904 C CA . TYR A 1 268 ? 26.469 -9.195 -11.141 1 94.62 268 TYR A CA 1
ATOM 1905 C C . TYR A 1 268 ? 26.328 -10.672 -10.789 1 94.62 268 TYR A C 1
ATOM 1907 O O . TYR A 1 268 ? 25.422 -11.344 -11.281 1 94.62 268 TYR A O 1
ATOM 1915 N N . ARG A 1 269 ? 27.172 -11.164 -9.969 1 94.25 269 ARG A N 1
ATOM 1916 C CA . ARG A 1 269 ? 27.188 -12.578 -9.602 1 94.25 269 ARG A CA 1
ATOM 1917 C C . ARG A 1 269 ? 25.984 -12.93 -8.742 1 94.25 269 ARG A C 1
ATOM 1919 O O . ARG A 1 269 ? 25.625 -14.102 -8.609 1 94.25 269 ARG A O 1
ATOM 1926 N N . LEU A 1 270 ? 25.375 -11.945 -8.195 1 95.5 270 LEU A N 1
ATOM 1927 C CA . LEU A 1 270 ? 24.25 -12.109 -7.285 1 95.5 270 LEU A CA 1
ATOM 1928 C C . LEU A 1 270 ? 22.984 -12.445 -8.055 1 95.5 270 LEU A C 1
ATOM 1930 O O . LEU A 1 270 ? 22.062 -13.055 -7.508 1 95.5 270 LEU A O 1
ATOM 1934 N N . ILE A 1 271 ? 22.922 -12.164 -9.312 1 96.44 271 ILE A N 1
ATOM 1935 C CA . ILE A 1 271 ? 21.688 -12.172 -10.086 1 96.44 271 ILE A CA 1
ATOM 1936 C C . ILE A 1 271 ? 21.172 -13.602 -10.219 1 96.44 271 ILE A C 1
ATOM 1938 O O . ILE A 1 271 ? 20.062 -13.914 -9.781 1 96.44 271 ILE A O 1
ATOM 1942 N N . ALA A 1 272 ? 21.938 -14.5 -10.727 1 95.06 272 ALA A N 1
ATOM 1943 C CA . ALA A 1 272 ? 21.484 -15.852 -11.039 1 95.06 272 ALA A CA 1
ATOM 1944 C C . ALA A 1 272 ? 21.156 -16.625 -9.766 1 95.06 272 ALA A C 1
ATOM 1946 O O . ALA A 1 272 ? 20.094 -17.25 -9.664 1 95.06 272 ALA A O 1
ATOM 1947 N N . PRO A 1 273 ? 22.047 -16.547 -8.727 1 96.75 273 PRO A N 1
ATOM 1948 C CA . PRO A 1 273 ? 21.688 -17.25 -7.5 1 96.75 273 PRO A CA 1
ATOM 1949 C C . PRO A 1 273 ? 20.453 -16.672 -6.828 1 96.75 273 PRO A C 1
ATOM 1951 O O . PRO A 1 273 ? 19.703 -17.406 -6.168 1 96.75 273 PRO A O 1
ATOM 1954 N N . SER A 1 274 ? 20.188 -15.406 -6.996 1 97.44 274 SER A N 1
ATOM 1955 C CA . SER A 1 274 ? 18.969 -14.812 -6.453 1 97.44 274 SER A CA 1
ATOM 1956 C C . SER A 1 274 ? 17.719 -15.383 -7.133 1 97.44 274 SER A C 1
ATOM 1958 O O . SER A 1 274 ? 16.688 -15.562 -6.492 1 97.44 274 SER A O 1
ATOM 1960 N N . GLY A 1 275 ? 17.859 -15.57 -8.422 1 97.44 275 GLY A N 1
ATOM 1961 C CA . GLY A 1 275 ? 16.766 -16.219 -9.117 1 97.44 275 GLY A CA 1
ATOM 1962 C C . GLY A 1 275 ? 16.469 -17.609 -8.586 1 97.44 275 GLY A C 1
ATOM 1963 O O . GLY A 1 275 ? 15.312 -17.953 -8.328 1 97.44 275 GLY A O 1
ATOM 1964 N N . LEU A 1 276 ? 17.5 -18.359 -8.414 1 97.75 276 LEU A N 1
ATOM 1965 C CA . LEU A 1 276 ? 17.328 -19.719 -7.906 1 97.75 276 LEU A CA 1
ATOM 1966 C C . LEU A 1 276 ? 16.797 -19.703 -6.48 1 97.75 276 LEU A C 1
ATOM 1968 O O . LEU A 1 276 ? 15.93 -20.516 -6.133 1 97.75 276 LEU A O 1
ATOM 1972 N N . ALA A 1 277 ? 17.297 -18.797 -5.715 1 98 277 ALA A N 1
ATOM 1973 C CA . ALA A 1 277 ? 16.828 -18.672 -4.34 1 98 277 ALA A CA 1
ATOM 1974 C C . ALA A 1 277 ? 15.344 -18.297 -4.309 1 98 277 ALA A C 1
ATOM 1976 O O . ALA A 1 277 ? 14.586 -18.828 -3.496 1 98 277 ALA A O 1
ATOM 1977 N N . GLY A 1 278 ? 14.984 -17.375 -5.152 1 97.94 278 GLY A N 1
ATOM 1978 C CA . GLY A 1 278 ? 13.578 -17.016 -5.254 1 97.94 278 GLY A CA 1
ATOM 1979 C C . GLY A 1 278 ? 12.695 -18.188 -5.641 1 97.94 278 GLY A C 1
ATOM 1980 O O . GLY A 1 278 ? 11.625 -18.391 -5.066 1 97.94 278 GLY A O 1
ATOM 1981 N N . GLY A 1 279 ? 13.156 -18.906 -6.633 1 98.44 279 GLY A N 1
ATOM 1982 C CA . GLY A 1 279 ? 12.438 -20.109 -7.023 1 98.44 279 GLY A CA 1
ATOM 1983 C C . GLY A 1 279 ? 12.25 -21.094 -5.883 1 98.44 279 GLY A C 1
ATOM 1984 O O . GLY A 1 279 ? 11.148 -21.609 -5.664 1 98.44 279 GLY A O 1
ATOM 1985 N N . VAL A 1 280 ? 13.281 -21.344 -5.188 1 98.31 280 VAL A N 1
ATOM 1986 C CA . VAL A 1 280 ? 13.242 -22.25 -4.055 1 98.31 280 VAL A CA 1
ATOM 1987 C C . VAL A 1 280 ? 12.273 -21.734 -2.996 1 98.31 280 VAL A C 1
ATOM 1989 O O . VAL A 1 280 ? 11.5 -22.5 -2.418 1 98.31 280 VAL A O 1
ATOM 1992 N N . MET A 1 281 ? 12.281 -20.469 -2.799 1 97.88 281 MET A N 1
ATOM 1993 C CA . MET A 1 281 ? 11.422 -19.859 -1.793 1 97.88 281 MET A CA 1
ATOM 1994 C C . MET A 1 281 ? 9.953 -20.047 -2.15 1 97.88 281 MET A C 1
ATOM 1996 O O . MET A 1 281 ? 9.141 -20.406 -1.292 1 97.88 281 MET A O 1
ATOM 2000 N N . VAL A 1 282 ? 9.625 -19.812 -3.361 1 98.25 282 VAL A N 1
ATOM 2001 C CA . VAL A 1 282 ? 8.234 -19.922 -3.771 1 98.25 282 VAL A CA 1
ATOM 2002 C C . VAL A 1 282 ? 7.809 -21.391 -3.773 1 98.25 282 VAL A C 1
ATOM 2004 O O . VAL A 1 282 ? 6.684 -21.719 -3.395 1 98.25 282 VAL A O 1
ATOM 2007 N N . LEU A 1 283 ? 8.734 -22.297 -4.16 1 98.25 283 LEU A N 1
ATOM 2008 C CA . LEU A 1 283 ? 8.453 -23.719 -4.082 1 98.25 283 LEU A CA 1
ATOM 2009 C C . LEU A 1 283 ? 8.156 -24.141 -2.645 1 98.25 283 LEU A C 1
ATOM 2011 O O . LEU A 1 283 ? 7.184 -24.859 -2.391 1 98.25 283 LEU A O 1
ATOM 2015 N N . LEU A 1 284 ? 8.969 -23.703 -1.776 1 97.5 284 LEU A N 1
ATOM 2016 C CA . LEU A 1 284 ? 8.781 -24.031 -0.366 1 97.5 284 LEU A CA 1
ATOM 2017 C C . LEU A 1 284 ? 7.465 -23.469 0.155 1 97.5 284 LEU A C 1
ATOM 2019 O O . LEU A 1 284 ? 6.742 -24.141 0.885 1 97.5 284 LEU A O 1
ATOM 2023 N N . ALA A 1 285 ? 7.188 -22.266 -0.201 1 96.88 285 ALA A N 1
ATOM 2024 C CA . ALA A 1 285 ? 5.957 -21.625 0.248 1 96.88 285 ALA A CA 1
ATOM 2025 C C . ALA A 1 285 ? 4.73 -22.344 -0.308 1 96.88 285 ALA A C 1
ATOM 2027 O O . ALA A 1 285 ? 3.748 -22.562 0.409 1 96.88 285 ALA A O 1
ATOM 2028 N N . ASP A 1 286 ? 4.805 -22.656 -1.592 1 96.5 286 ASP A N 1
ATOM 2029 C CA . ASP A 1 286 ? 3.693 -23.391 -2.195 1 96.5 286 ASP A CA 1
ATOM 2030 C C . ASP A 1 286 ? 3.512 -24.75 -1.541 1 96.5 286 ASP A C 1
ATOM 2032 O O . ASP A 1 286 ? 2.385 -25.219 -1.348 1 96.5 286 ASP A O 1
ATOM 2036 N N . GLY A 1 287 ? 4.617 -25.391 -1.318 1 95.75 287 GLY A N 1
ATOM 2037 C CA . GLY A 1 287 ? 4.547 -26.641 -0.592 1 95.75 287 GLY A CA 1
ATOM 2038 C C . GLY A 1 287 ? 3.91 -26.516 0.777 1 95.75 287 GLY A C 1
ATOM 2039 O O . GLY A 1 287 ? 3.105 -27.359 1.179 1 95.75 287 GLY A O 1
ATOM 2040 N N . ALA A 1 288 ? 4.238 -25.516 1.494 1 94.19 288 ALA A N 1
ATOM 2041 C CA . ALA A 1 288 ? 3.686 -25.281 2.826 1 94.19 288 ALA A CA 1
ATOM 2042 C C . ALA A 1 288 ? 2.178 -25.047 2.762 1 94.19 288 ALA A C 1
ATOM 2044 O O . ALA A 1 288 ? 1.436 -25.531 3.621 1 94.19 288 ALA A O 1
ATOM 2045 N N . VAL A 1 289 ? 1.742 -24.312 1.765 1 92.5 289 VAL A N 1
ATOM 2046 C CA . VAL A 1 289 ? 0.32 -24.031 1.607 1 92.5 289 VAL A CA 1
ATOM 2047 C C . VAL A 1 289 ? -0.444 -25.328 1.367 1 92.5 289 VAL A C 1
ATOM 2049 O O . VAL A 1 289 ? -1.58 -25.484 1.822 1 92.5 289 VAL A O 1
ATOM 2052 N N . ARG A 1 290 ? 0.198 -26.25 0.695 1 91.12 290 ARG A N 1
ATOM 2053 C CA . ARG A 1 290 ? -0.435 -27.516 0.367 1 91.12 290 ARG A CA 1
ATOM 2054 C C . ARG A 1 290 ? -0.596 -28.391 1.61 1 91.12 290 ARG A C 1
ATOM 2056 O O . ARG A 1 290 ? -1.396 -29.328 1.619 1 91.12 290 ARG A O 1
ATOM 2063 N N . LEU A 1 291 ? 0.211 -28.125 2.604 1 88.75 291 LEU A N 1
ATOM 2064 C CA . LEU A 1 291 ? 0.164 -28.906 3.83 1 88.75 291 LEU A CA 1
ATOM 2065 C C . LEU A 1 291 ? -0.95 -28.422 4.75 1 88.75 291 LEU A C 1
ATOM 2067 O O . LEU A 1 291 ? -1.347 -29.125 5.68 1 88.75 291 LEU A O 1
ATOM 2071 N N . LEU A 1 292 ? -1.378 -27.234 4.496 1 82.38 292 LEU A N 1
ATOM 2072 C CA . LEU A 1 292 ? -2.428 -26.672 5.34 1 82.38 292 LEU A CA 1
ATOM 2073 C C . LEU A 1 292 ? -3.785 -27.266 4.988 1 82.38 292 LEU A C 1
ATOM 2075 O O . LEU A 1 292 ? -4.051 -27.562 3.822 1 82.38 292 LEU A O 1
ATOM 2079 N N . PRO A 1 293 ? -4.598 -27.484 6.047 1 72.62 293 PRO A N 1
ATOM 2080 C CA . PRO A 1 293 ? -5.898 -28.109 5.801 1 72.62 293 PRO A CA 1
ATOM 2081 C C . PRO A 1 293 ? -6.734 -27.344 4.773 1 72.62 293 PRO A C 1
ATOM 2083 O O . PRO A 1 293 ? -6.621 -26.109 4.664 1 72.62 293 PRO A O 1
ATOM 2086 N N . THR A 1 294 ? -7.438 -28.047 4.066 1 60.62 294 THR A N 1
ATOM 2087 C CA . THR A 1 294 ? -8.203 -27.578 2.916 1 60.62 294 THR A CA 1
ATOM 2088 C C . THR A 1 294 ? -9.281 -26.578 3.352 1 60.62 294 THR A C 1
ATOM 2090 O O . THR A 1 294 ? -9.711 -25.734 2.561 1 60.62 294 THR A O 1
ATOM 2093 N N . SER A 1 295 ? -9.766 -26.703 4.559 1 62.72 295 SER A N 1
ATOM 2094 C CA . SER A 1 295 ? -10.828 -25.812 4.992 1 62.72 295 SER A CA 1
ATOM 2095 C C . SER A 1 295 ? -10.359 -24.359 5.02 1 62.72 295 SER A C 1
ATOM 2097 O O . SER A 1 295 ? -11.164 -23.438 4.988 1 62.72 295 SER A O 1
ATOM 2099 N N . THR A 1 296 ? -9.07 -24.344 4.984 1 65.56 296 THR A N 1
ATOM 2100 C CA . THR A 1 296 ? -8.516 -23 5.035 1 65.56 296 THR A CA 1
ATOM 2101 C C . THR A 1 296 ? -7.496 -22.797 3.92 1 65.56 296 THR A C 1
ATOM 2103 O O . THR A 1 296 ? -6.352 -23.234 4.031 1 65.56 296 THR A O 1
ATOM 2106 N N . ASP A 1 297 ? -8.008 -22.391 2.816 1 80.81 297 ASP A N 1
ATOM 2107 C CA . ASP A 1 297 ? -7.07 -22.219 1.708 1 80.81 297 ASP A CA 1
ATOM 2108 C C . ASP A 1 297 ? -6.336 -20.875 1.812 1 80.81 297 ASP A C 1
ATOM 2110 O O . ASP A 1 297 ? -6.945 -19.812 1.673 1 80.81 297 ASP A O 1
ATOM 2114 N N . ILE A 1 298 ? -5.109 -21 2.346 1 89.06 298 ILE A N 1
ATOM 2115 C CA . ILE A 1 298 ? -4.258 -19.812 2.369 1 89.06 298 ILE A CA 1
ATOM 2116 C C . ILE A 1 298 ? -3.58 -19.641 1.013 1 89.06 298 ILE A C 1
ATOM 2118 O O . ILE A 1 298 ? -2.959 -20.578 0.495 1 89.06 298 ILE A O 1
ATOM 2122 N N . ARG A 1 299 ? -3.781 -18.5 0.525 1 93.56 299 ARG A N 1
ATOM 2123 C CA . ARG A 1 299 ? -3.158 -18.188 -0.758 1 93.56 299 ARG A CA 1
ATOM 2124 C C . ARG A 1 299 ? -1.653 -18 -0.605 1 93.56 299 ARG A C 1
ATOM 2126 O O . ARG A 1 299 ? -1.185 -17.484 0.414 1 93.56 299 ARG A O 1
ATOM 2133 N N . LEU A 1 300 ? -0.956 -18.391 -1.643 1 94.81 300 LEU A N 1
ATOM 2134 C CA . LEU A 1 300 ? 0.503 -18.375 -1.649 1 94.81 300 LEU A CA 1
ATOM 2135 C C . LEU A 1 300 ? 1.03 -16.969 -1.347 1 94.81 300 LEU A C 1
ATOM 2137 O O . LEU A 1 300 ? 1.945 -16.812 -0.535 1 94.81 300 LEU A O 1
ATOM 2141 N N . GLY A 1 301 ? 0.47 -15.969 -1.939 1 94.19 301 GLY A N 1
ATOM 2142 C CA . GLY A 1 301 ? 0.905 -14.602 -1.707 1 94.19 301 GLY A CA 1
ATOM 2143 C C . GLY A 1 301 ? 0.717 -14.148 -0.271 1 94.19 301 GLY A C 1
ATOM 2144 O O . GLY A 1 301 ? 1.513 -13.367 0.249 1 94.19 301 GLY A O 1
ATOM 2145 N N . VAL A 1 302 ? -0.285 -14.625 0.31 1 94.38 302 VAL A N 1
ATOM 2146 C CA . VAL A 1 302 ? -0.551 -14.297 1.708 1 94.38 302 VAL A CA 1
ATOM 2147 C C . VAL A 1 302 ? 0.539 -14.898 2.594 1 94.38 302 VAL A C 1
ATOM 2149 O O . VAL A 1 302 ? 1.095 -14.219 3.455 1 94.38 302 VAL A O 1
ATOM 2152 N N . LEU A 1 303 ? 0.855 -16.109 2.334 1 94.12 303 LEU A N 1
ATOM 2153 C CA . LEU A 1 303 ? 1.872 -16.797 3.133 1 94.12 303 LEU A CA 1
ATOM 2154 C C . LEU A 1 303 ? 3.223 -16.094 2.992 1 94.12 303 LEU A C 1
ATOM 2156 O O . LEU A 1 303 ? 3.895 -15.828 3.99 1 94.12 303 LEU A O 1
ATOM 2160 N N . THR A 1 304 ? 3.58 -15.766 1.779 1 94.38 304 THR A N 1
ATOM 2161 C CA . THR A 1 304 ? 4.867 -15.117 1.57 1 94.38 304 THR A CA 1
ATOM 2162 C C . THR A 1 304 ? 4.887 -13.727 2.209 1 94.38 304 THR A C 1
ATOM 2164 O O . THR A 1 304 ? 5.918 -13.289 2.719 1 94.38 304 THR A O 1
ATOM 2167 N N . SER A 1 305 ? 3.777 -13.07 2.211 1 93.12 305 SER A N 1
ATOM 2168 C CA . SER A 1 305 ? 3.709 -11.758 2.84 1 93.12 305 SER A CA 1
ATOM 2169 C C . SER A 1 305 ? 3.801 -11.867 4.359 1 93.12 305 SER A C 1
ATOM 2171 O O . SER A 1 305 ? 4.402 -11.016 5.016 1 93.12 305 SER A O 1
ATOM 2173 N N . LEU A 1 306 ? 3.219 -12.883 4.898 1 93.12 306 LEU A N 1
ATOM 2174 C CA . LEU A 1 306 ? 3.234 -13.078 6.344 1 93.12 306 LEU A CA 1
ATOM 2175 C C . LEU A 1 306 ? 4.648 -13.375 6.836 1 93.12 306 LEU A C 1
ATOM 2177 O O . LEU A 1 306 ? 5.008 -12.992 7.953 1 93.12 306 LEU A O 1
ATOM 2181 N N . ILE A 1 307 ? 5.402 -13.93 5.98 1 92.94 307 ILE A N 1
ATOM 2182 C CA . ILE A 1 307 ? 6.789 -14.227 6.32 1 92.94 307 ILE A CA 1
ATOM 2183 C C . ILE A 1 307 ? 7.672 -13.031 5.977 1 92.94 307 ILE A C 1
ATOM 2185 O O . ILE A 1 307 ? 8.516 -12.617 6.773 1 92.94 307 ILE A O 1
ATOM 2189 N N . GLY A 1 308 ? 7.398 -12.508 4.914 1 91.12 308 GLY A N 1
ATOM 2190 C CA . GLY A 1 308 ? 8.25 -11.461 4.367 1 91.12 308 GLY A CA 1
ATOM 2191 C C . GLY A 1 308 ? 8.109 -10.141 5.098 1 91.12 308 GLY A C 1
ATOM 2192 O O . GLY A 1 308 ? 9.094 -9.422 5.293 1 91.12 308 GLY A O 1
ATOM 2193 N N . ALA A 1 309 ? 6.895 -9.828 5.465 1 91 309 ALA A N 1
ATOM 2194 C CA . ALA A 1 309 ? 6.652 -8.531 6.094 1 91 309 ALA A CA 1
ATOM 2195 C C . ALA A 1 309 ? 7.414 -8.414 7.414 1 91 309 ALA A C 1
ATOM 2197 O O . ALA A 1 309 ? 8.094 -7.418 7.656 1 91 309 ALA A O 1
ATOM 2198 N N . PRO A 1 310 ? 7.41 -9.352 8.234 1 89.38 310 PRO A N 1
ATOM 2199 C CA . PRO A 1 310 ? 8.234 -9.281 9.445 1 89.38 310 PRO A CA 1
ATOM 2200 C C . PRO A 1 310 ? 9.727 -9.195 9.148 1 89.38 310 PRO A C 1
ATOM 2202 O O . PRO A 1 310 ? 10.453 -8.461 9.812 1 89.38 310 PRO A O 1
ATOM 2205 N N . LEU A 1 311 ? 10.109 -9.914 8.156 1 85.69 311 LEU A N 1
ATOM 2206 C CA . LEU A 1 311 ? 11.508 -9.844 7.746 1 85.69 311 LEU A CA 1
ATOM 2207 C C . LEU A 1 311 ? 11.875 -8.43 7.305 1 85.69 311 LEU A C 1
ATOM 2209 O O . LEU A 1 311 ? 12.93 -7.91 7.691 1 85.69 311 LEU A O 1
ATOM 2213 N N . PHE A 1 312 ? 11.031 -7.926 6.547 1 83.75 312 PHE A N 1
ATOM 2214 C CA . PHE A 1 312 ? 11.25 -6.555 6.102 1 83.75 312 PHE A CA 1
ATOM 2215 C C . PHE A 1 312 ? 11.305 -5.598 7.285 1 83.75 312 PHE A C 1
ATOM 2217 O O . PHE A 1 312 ? 12.172 -4.727 7.352 1 83.75 312 PHE A O 1
ATOM 2224 N N . ALA A 1 313 ? 10.391 -5.809 8.125 1 81.25 313 ALA A N 1
ATOM 2225 C CA . ALA A 1 313 ? 10.344 -4.953 9.312 1 81.25 313 ALA A CA 1
ATOM 2226 C C . ALA A 1 313 ? 11.625 -5.074 10.133 1 81.25 313 ALA A C 1
ATOM 2228 O O . ALA A 1 313 ? 12.164 -4.074 10.609 1 81.25 313 ALA A O 1
ATOM 2229 N N . LEU A 1 314 ? 12.156 -6.207 10.234 1 80.5 314 LEU A N 1
ATOM 2230 C CA . LEU A 1 314 ? 13.383 -6.457 10.984 1 80.5 314 LEU A CA 1
ATOM 2231 C C . LEU A 1 314 ? 14.586 -5.84 10.273 1 80.5 314 LEU A C 1
ATOM 2233 O O . LEU A 1 314 ? 15.445 -5.238 10.922 1 80.5 314 LEU A O 1
ATOM 2237 N N . LEU A 1 315 ? 14.602 -5.984 8.984 1 78.69 315 LEU A N 1
ATOM 2238 C CA . LEU A 1 315 ? 15.695 -5.426 8.203 1 78.69 315 LEU A CA 1
ATOM 2239 C C . LEU A 1 315 ? 15.688 -3.902 8.25 1 78.69 315 LEU A C 1
ATOM 2241 O O . LEU A 1 315 ? 16.734 -3.271 8.352 1 78.69 315 LEU A O 1
ATOM 2245 N N . ALA A 1 316 ? 14.5 -3.416 8.133 1 76.38 316 ALA A N 1
ATOM 2246 C CA . ALA A 1 316 ? 14.336 -1.969 8.242 1 76.38 316 ALA A CA 1
ATOM 2247 C C . ALA A 1 316 ? 14.797 -1.462 9.602 1 76.38 316 ALA A C 1
ATOM 2249 O O . ALA A 1 316 ? 15.461 -0.43 9.695 1 76.38 316 ALA A O 1
ATOM 2250 N N . TRP A 1 317 ? 14.5 -2.27 10.578 1 74 317 TRP A N 1
ATOM 2251 C CA . TRP A 1 317 ? 14.906 -1.943 11.938 1 74 317 TRP A CA 1
ATOM 2252 C C . TRP A 1 317 ? 16.422 -1.957 12.078 1 74 317 TRP A C 1
ATOM 2254 O O . TRP A 1 317 ? 17.016 -1.03 12.641 1 74 317 TRP A O 1
ATOM 2264 N N . LYS A 1 318 ? 17.016 -2.906 11.578 1 77.31 318 LYS A N 1
ATOM 2265 C CA . LYS A 1 318 ? 18.453 -3.041 11.656 1 77.31 318 LYS A CA 1
ATOM 2266 C C . LYS A 1 318 ? 19.156 -1.927 10.883 1 77.31 318 LYS A C 1
ATOM 2268 O O . LYS A 1 318 ? 20.172 -1.386 11.336 1 77.31 318 LYS A O 1
ATOM 2273 N N . SER A 1 319 ? 18.578 -1.652 9.766 1 75.62 319 SER A N 1
ATOM 2274 C CA . SER A 1 319 ? 19.125 -0.569 8.961 1 75.62 319 SER A CA 1
ATOM 2275 C C . SER A 1 319 ? 19.016 0.771 9.68 1 75.62 319 SER A C 1
ATOM 2277 O O . SER A 1 319 ? 19.938 1.588 9.625 1 75.62 319 SER A O 1
ATOM 2279 N N . ALA A 1 320 ? 17.969 0.927 10.32 1 70.75 320 ALA A N 1
ATOM 2280 C CA . ALA A 1 320 ? 17.75 2.15 11.094 1 70.75 320 ALA A CA 1
ATOM 2281 C C . ALA A 1 320 ? 18.766 2.266 12.227 1 70.75 320 ALA A C 1
ATOM 2283 O O . ALA A 1 320 ? 19.266 3.354 12.5 1 70.75 320 ALA A O 1
ATOM 2284 N N . LYS A 1 321 ? 19.062 1.206 12.82 1 72.19 321 LYS A N 1
ATOM 2285 C CA . LYS A 1 321 ? 20.031 1.187 13.922 1 72.19 321 LYS A CA 1
ATOM 2286 C C . LYS A 1 321 ? 21.438 1.523 13.43 1 72.19 321 LYS A C 1
ATOM 2288 O O . LYS A 1 321 ? 22.188 2.223 14.117 1 72.19 321 LYS A O 1
ATOM 2293 N N . GLU A 1 322 ? 21.703 0.988 12.32 1 70.44 322 GLU A N 1
ATOM 2294 C CA . GLU A 1 322 ? 23.031 1.234 11.773 1 70.44 322 GLU A CA 1
ATOM 2295 C C . GLU A 1 322 ? 23.203 2.701 11.391 1 70.44 322 GLU A C 1
ATOM 2297 O O . GLU A 1 322 ? 24.312 3.24 11.461 1 70.44 322 GLU A O 1
ATOM 2302 N N . TRP A 1 323 ? 22.156 3.221 10.93 1 59.62 323 TRP A N 1
ATOM 2303 C CA . TRP A 1 323 ? 22.203 4.637 10.586 1 59.62 323 TRP A CA 1
ATOM 2304 C C . TRP A 1 323 ? 22.469 5.492 11.82 1 59.62 323 TRP A C 1
ATOM 2306 O O . TRP A 1 323 ? 23.156 6.512 11.734 1 59.62 323 TRP A O 1
ATOM 2316 N N . VAL A 1 324 ? 22.031 5.117 12.969 1 56.38 324 VAL A N 1
ATOM 2317 C CA . VAL A 1 324 ? 22.219 5.871 14.203 1 56.38 324 VAL A CA 1
ATOM 2318 C C . VAL A 1 324 ? 23.641 5.66 14.727 1 56.38 324 VAL A C 1
ATOM 2320 O O . VAL A 1 324 ? 24.25 6.582 15.273 1 56.38 324 VAL A O 1
ATOM 2323 N N . GLN A 1 325 ? 24.125 4.512 14.594 1 53.12 325 GLN A N 1
ATOM 2324 C CA . GLN A 1 325 ? 25.438 4.23 15.141 1 53.12 325 GLN A CA 1
ATOM 2325 C C . GLN A 1 325 ? 26.547 4.781 14.234 1 53.12 325 GLN A C 1
ATOM 2327 O O . GLN A 1 325 ? 27.688 4.918 14.664 1 53.12 325 GLN A O 1
ATOM 2332 N N . GLY A 1 326 ? 26.234 5.027 12.984 1 48.12 326 GLY A N 1
ATOM 2333 C CA . GLY A 1 326 ? 27.281 5.625 12.156 1 48.12 326 GLY A CA 1
ATOM 2334 C C . GLY A 1 326 ? 27.172 7.133 12.055 1 48.12 326 GLY A C 1
ATOM 2335 O O . GLY A 1 326 ? 26.109 7.699 12.297 1 48.12 326 GLY A O 1
ATOM 2336 N N . MET B 1 1 ? -3.557 36.125 9.023 1 64.94 1 MET B N 1
ATOM 2337 C CA . MET B 1 1 ? -4.914 36.438 9.477 1 64.94 1 MET B CA 1
ATOM 2338 C C . MET B 1 1 ? -5.922 36.188 8.359 1 64.94 1 MET B C 1
ATOM 2340 O O . MET B 1 1 ? -6.953 35.562 8.562 1 64.94 1 MET B O 1
ATOM 2344 N N . LYS B 1 2 ? -5.375 36.344 7.059 1 81.12 2 LYS B N 1
ATOM 2345 C CA . LYS B 1 2 ? -6.312 36.344 5.941 1 81.12 2 LYS B CA 1
ATOM 2346 C C . LYS B 1 2 ? -6.68 34.906 5.543 1 81.12 2 LYS B C 1
ATOM 2348 O O . LYS B 1 2 ? -7.848 34.625 5.273 1 81.12 2 LYS B O 1
ATOM 2353 N N . ILE B 1 3 ? -5.84 34 5.828 1 89.19 3 ILE B N 1
ATOM 2354 C CA . ILE B 1 3 ? -6.098 32.656 5.383 1 89.19 3 ILE B CA 1
ATOM 2355 C C . ILE B 1 3 ? -7.086 31.969 6.328 1 89.19 3 ILE B C 1
ATOM 2357 O O . ILE B 1 3 ? -7.953 31.219 5.891 1 89.19 3 ILE B O 1
ATOM 2361 N N . TRP B 1 4 ? -7.055 32.375 7.543 1 89.56 4 TRP B N 1
ATOM 2362 C CA . TRP B 1 4 ? -7.965 31.844 8.547 1 89.56 4 TRP B CA 1
ATOM 2363 C C . TRP B 1 4 ? -9.406 32.25 8.25 1 89.56 4 TRP B C 1
ATOM 2365 O O . TRP B 1 4 ? -10.312 31.422 8.32 1 89.56 4 TRP B O 1
ATOM 2375 N N . ILE B 1 5 ? -9.492 33.469 7.922 1 92.31 5 ILE B N 1
ATOM 2376 C CA . ILE B 1 5 ? -10.82 34 7.68 1 92.31 5 ILE B CA 1
ATOM 2377 C C . ILE B 1 5 ? -11.422 33.375 6.434 1 92.31 5 ILE B C 1
ATOM 2379 O O . ILE B 1 5 ? -12.586 32.938 6.441 1 92.31 5 ILE B O 1
ATOM 2383 N N . ILE B 1 6 ? -10.609 33.25 5.434 1 93.44 6 ILE B N 1
ATOM 2384 C CA . ILE B 1 6 ? -11.07 32.688 4.168 1 93.44 6 ILE B CA 1
ATOM 2385 C C . ILE B 1 6 ? -11.484 31.234 4.363 1 93.44 6 ILE B C 1
ATOM 2387 O O . ILE B 1 6 ? -12.578 30.828 3.943 1 93.44 6 ILE B O 1
ATOM 2391 N N . LEU B 1 7 ? -10.672 30.453 5.012 1 95.81 7 LEU B N 1
ATOM 2392 C CA . LEU B 1 7 ? -10.945 29.031 5.184 1 95.81 7 LEU B CA 1
ATOM 2393 C C . LEU B 1 7 ? -12.141 28.812 6.113 1 95.81 7 LEU B C 1
ATOM 2395 O O . LEU B 1 7 ? -12.945 27.906 5.895 1 95.81 7 LEU B O 1
ATOM 2399 N N . THR B 1 8 ? -12.211 29.656 7.121 1 96.25 8 THR B N 1
ATOM 2400 C CA . THR B 1 8 ? -13.328 29.547 8.047 1 96.25 8 THR B CA 1
ATOM 2401 C C . THR B 1 8 ? -14.641 29.906 7.352 1 96.25 8 THR B C 1
ATOM 2403 O O . THR B 1 8 ? -15.656 29.234 7.551 1 96.25 8 THR B O 1
ATOM 2406 N N . LEU B 1 9 ? -14.602 30.922 6.574 1 96.5 9 LEU B N 1
ATOM 2407 C CA . LEU B 1 9 ? -15.797 31.328 5.836 1 96.5 9 LEU B CA 1
ATOM 2408 C C . LEU B 1 9 ? -16.203 30.266 4.824 1 96.5 9 LEU B C 1
ATOM 2410 O O . LEU B 1 9 ? -17.391 29.984 4.648 1 96.5 9 LEU B O 1
ATOM 2414 N N . LEU B 1 10 ? -15.188 29.734 4.199 1 96.62 10 LEU B N 1
ATOM 2415 C CA . LEU B 1 10 ? -15.469 28.688 3.232 1 96.62 10 LEU B CA 1
ATOM 2416 C C . LEU B 1 10 ? -16.062 27.469 3.916 1 96.62 10 LEU B C 1
ATOM 2418 O O . LEU B 1 10 ? -17 26.844 3.393 1 96.62 10 LEU B O 1
ATOM 2422 N N . ALA B 1 11 ? -15.516 27.062 5.039 1 97.56 11 ALA B N 1
ATOM 2423 C CA . ALA B 1 11 ? -16.047 25.938 5.809 1 97.56 11 ALA B CA 1
ATOM 2424 C C . ALA B 1 11 ? -17.484 26.203 6.223 1 97.56 11 ALA B C 1
ATOM 2426 O O . ALA B 1 11 ? -18.344 25.312 6.09 1 97.56 11 ALA B O 1
ATOM 2427 N N . ALA B 1 12 ? -17.719 27.422 6.688 1 97.56 12 ALA B N 1
ATOM 2428 C CA . ALA B 1 12 ? -19.062 27.797 7.117 1 97.56 12 ALA B CA 1
ATOM 2429 C C . ALA B 1 12 ? -20.047 27.766 5.945 1 97.56 12 ALA B C 1
ATOM 2431 O O . ALA B 1 12 ? -21.156 27.266 6.07 1 97.56 12 ALA B O 1
ATOM 2432 N N . LEU B 1 13 ? -19.594 28.312 4.875 1 97.62 13 LEU B N 1
ATOM 2433 C CA . LEU B 1 13 ? -20.422 28.328 3.676 1 97.62 13 LEU B CA 1
ATOM 2434 C C . LEU B 1 13 ? -20.75 26.906 3.219 1 97.62 13 LEU B C 1
ATOM 2436 O O . LEU B 1 13 ? -21.906 26.625 2.879 1 97.62 13 LEU B O 1
ATOM 2440 N N . LEU B 1 14 ? -19.797 26.047 3.217 1 97.88 14 LEU B N 1
ATOM 2441 C CA . LEU B 1 14 ? -20 24.672 2.775 1 97.88 14 LEU B CA 1
ATOM 2442 C C . LEU B 1 14 ? -20.906 23.922 3.74 1 97.88 14 LEU B C 1
ATOM 2444 O O . LEU B 1 14 ? -21.719 23.094 3.32 1 97.88 14 LEU B O 1
ATOM 2448 N N . LEU B 1 15 ? -20.734 24.203 5.055 1 97.62 15 LEU B N 1
ATOM 2449 C CA . LEU B 1 15 ? -21.578 23.562 6.047 1 97.62 15 LEU B CA 1
ATOM 2450 C C . LEU B 1 15 ? -23.047 23.891 5.793 1 97.62 15 LEU B C 1
ATOM 2452 O O . LEU B 1 15 ? -23.906 23.016 5.902 1 97.62 15 LEU B O 1
ATOM 2456 N N . VAL B 1 16 ? -23.266 25.062 5.422 1 96 16 VAL B N 1
ATOM 2457 C CA . VAL B 1 16 ? -24.625 25.516 5.18 1 96 16 VAL B CA 1
ATOM 2458 C C . VAL B 1 16 ? -25.125 24.969 3.844 1 96 16 VAL B C 1
ATOM 2460 O O . VAL B 1 16 ? -26.234 24.422 3.762 1 96 16 VAL B O 1
ATOM 2463 N N . LEU B 1 17 ? -24.375 25.078 2.799 1 96.44 17 LEU B N 1
ATOM 2464 C CA . LEU B 1 17 ? -24.766 24.641 1.461 1 96.44 17 LEU B CA 1
ATOM 2465 C C . LEU B 1 17 ? -25.047 23.141 1.441 1 96.44 17 LEU B C 1
ATOM 2467 O O . LEU B 1 17 ? -26 22.703 0.787 1 96.44 17 LEU B O 1
ATOM 2471 N N . LEU B 1 18 ? -24.297 22.391 2.16 1 96.88 18 LEU B N 1
ATOM 2472 C CA . LEU B 1 18 ? -24.406 20.938 2.119 1 96.88 18 LEU B CA 1
ATOM 2473 C C . LEU B 1 18 ? -25.609 20.453 2.926 1 96.88 18 LEU B C 1
ATOM 2475 O O . LEU B 1 18 ? -26.047 19.312 2.787 1 96.88 18 LEU B O 1
ATOM 2479 N N . MET B 1 19 ? -26.156 21.359 3.74 1 95.81 19 MET B N 1
ATOM 2480 C CA . MET B 1 19 ? -27.422 21.031 4.418 1 95.81 19 MET B CA 1
ATOM 2481 C C . MET B 1 19 ? -28.562 20.906 3.412 1 95.81 19 MET B C 1
ATOM 2483 O O . MET B 1 19 ? -29.578 20.281 3.711 1 95.81 19 MET B O 1
ATOM 2487 N N . GLY B 1 20 ? -28.359 21.469 2.289 1 94.44 20 GLY B N 1
ATOM 2488 C CA . GLY B 1 20 ? -29.391 21.422 1.253 1 94.44 20 GLY B CA 1
ATOM 2489 C C . GLY B 1 20 ? -29.266 20.203 0.348 1 94.44 20 GLY B C 1
ATOM 2490 O O . GLY B 1 20 ? -30.125 19.969 -0.502 1 94.44 20 GLY B O 1
ATOM 2491 N N . MET B 1 21 ? -28.281 19.469 0.562 1 91.31 21 MET B N 1
ATOM 2492 C CA . MET B 1 21 ? -28.031 18.312 -0.292 1 91.31 21 MET B CA 1
ATOM 2493 C C . MET B 1 21 ? -28.328 17.016 0.456 1 91.31 21 MET B C 1
ATOM 2495 O O . MET B 1 21 ? -27.969 16.875 1.623 1 91.31 21 MET B O 1
ATOM 2499 N N . GLY B 1 22 ? -29.062 16.109 -0.271 1 86.62 22 GLY B N 1
ATOM 2500 C CA . GLY B 1 22 ? -29.375 14.812 0.3 1 86.62 22 GLY B CA 1
ATOM 2501 C C . GLY B 1 22 ? -30.328 14 -0.558 1 86.62 22 GLY B C 1
ATOM 2502 O O . GLY B 1 22 ? -30.812 14.477 -1.591 1 86.62 22 GLY B O 1
ATOM 2503 N N . GLU B 1 23 ? -30.5 12.82 -0.129 1 83.62 23 GLU B N 1
ATOM 2504 C CA . GLU B 1 23 ? -31.344 11.906 -0.889 1 83.62 23 GLU B CA 1
ATOM 2505 C C . GLU B 1 23 ? -32.781 12.391 -0.931 1 83.62 23 GLU B C 1
ATOM 2507 O O . GLU B 1 23 ? -33.469 12.242 -1.95 1 83.62 23 GLU B O 1
ATOM 2512 N N . VAL B 1 24 ? -33.219 12.953 0.228 1 87.19 24 VAL B N 1
ATOM 2513 C CA . VAL B 1 24 ? -34.562 13.484 0.325 1 87.19 24 VAL B CA 1
ATOM 2514 C C . VAL B 1 24 ? -34.562 14.984 0.045 1 87.19 24 VAL B C 1
ATOM 2516 O O . VAL B 1 24 ? -33.812 15.734 0.69 1 87.19 24 VAL B O 1
ATOM 2519 N N . THR B 1 25 ? -35.312 15.359 -0.931 1 91.31 25 THR B N 1
ATOM 2520 C CA . THR B 1 25 ? -35.438 16.781 -1.238 1 91.31 25 THR B CA 1
ATOM 2521 C C . THR B 1 25 ? -36.312 17.484 -0.222 1 91.31 25 THR B C 1
ATOM 2523 O O . THR B 1 25 ? -37.438 17.016 0.079 1 91.31 25 THR B O 1
ATOM 2526 N N . LEU B 1 26 ? -35.812 18.5 0.311 1 93.25 26 LEU B N 1
ATOM 2527 C CA . LEU B 1 26 ? -36.562 19.281 1.279 1 93.25 26 LEU B CA 1
ATOM 2528 C C . LEU B 1 26 ? -37.031 20.594 0.668 1 93.25 26 LEU B C 1
ATOM 2530 O O . LEU B 1 26 ? -36.219 21.312 0.054 1 93.25 26 LEU B O 1
ATOM 2534 N N . SER B 1 27 ? -38.25 20.922 0.803 1 94.94 27 SER B N 1
ATOM 2535 C CA . SER B 1 27 ? -38.812 22.188 0.354 1 94.94 27 SER B CA 1
ATOM 2536 C C . SER B 1 27 ? -38.531 23.297 1.358 1 94.94 27 SER B C 1
ATOM 2538 O O . SER B 1 27 ? -38.094 23.031 2.486 1 94.94 27 SER B O 1
ATOM 2540 N N . PRO B 1 28 ? -38.656 24.516 0.927 1 95 28 PRO B N 1
ATOM 2541 C CA . PRO B 1 28 ? -38.5 25.609 1.875 1 95 28 PRO B CA 1
ATOM 2542 C C . PRO B 1 28 ? -39.406 25.469 3.102 1 95 28 PRO B C 1
ATOM 2544 O O . PRO B 1 28 ? -39 25.844 4.207 1 95 28 PRO B O 1
ATOM 2547 N N . ALA B 1 29 ? -40.531 24.875 2.9 1 95.19 29 ALA B N 1
ATOM 2548 C CA . ALA B 1 29 ? -41.438 24.641 4.016 1 95.19 29 ALA B CA 1
ATOM 2549 C C . ALA B 1 29 ? -40.875 23.594 4.969 1 95.19 29 ALA B C 1
ATOM 2551 O O . ALA B 1 29 ? -41.062 23.688 6.188 1 95.19 29 ALA B O 1
ATOM 2552 N N . ASP B 1 30 ? -40.281 22.672 4.371 1 95.44 30 ASP B N 1
ATOM 2553 C CA . ASP B 1 30 ? -39.656 21.625 5.18 1 95.44 30 ASP B CA 1
ATOM 2554 C C . ASP B 1 30 ? -38.562 22.188 6.055 1 95.44 30 ASP B C 1
ATOM 2556 O O . ASP B 1 30 ? -38.406 21.797 7.215 1 95.44 30 ASP B O 1
ATOM 2560 N N . TYR B 1 31 ? -37.781 23.047 5.488 1 95.56 31 TYR B N 1
ATOM 2561 C CA . TYR B 1 31 ? -36.719 23.672 6.258 1 95.56 31 TYR B CA 1
ATOM 2562 C C . TYR B 1 31 ? -37.281 24.484 7.406 1 95.56 31 TYR B C 1
ATOM 2564 O O . TYR B 1 31 ? -36.75 24.453 8.523 1 95.56 31 TYR B O 1
ATOM 2572 N N . ALA B 1 32 ? -38.281 25.203 7.098 1 95.81 32 ALA B N 1
ATOM 2573 C CA . ALA B 1 32 ? -38.938 25.984 8.141 1 95.81 32 ALA B CA 1
ATOM 2574 C C . ALA B 1 32 ? -39.469 25.094 9.25 1 95.81 32 ALA B C 1
ATOM 2576 O O . ALA B 1 32 ? -39.375 25.438 10.438 1 95.81 32 ALA B O 1
ATOM 2577 N N . GLN B 1 33 ? -40.062 24.031 8.852 1 95.44 33 GLN B N 1
ATOM 2578 C CA . GLN B 1 33 ? -40.594 23.078 9.82 1 95.44 33 GLN B CA 1
ATOM 2579 C C . GLN B 1 33 ? -39.469 22.5 10.672 1 95.44 33 GLN B C 1
ATOM 2581 O O . GLN B 1 33 ? -39.625 22.297 11.875 1 95.44 33 GLN B O 1
ATOM 2586 N N . ALA B 1 34 ? -38.375 22.172 10.023 1 95.06 34 ALA B N 1
ATOM 2587 C CA . ALA B 1 34 ? -37.219 21.594 10.727 1 95.06 34 ALA B CA 1
ATOM 2588 C C . ALA B 1 34 ? -36.688 22.562 11.789 1 95.06 34 ALA B C 1
ATOM 2590 O O . ALA B 1 34 ? -36.219 22.125 12.852 1 95.06 34 ALA B O 1
ATOM 2591 N N . LEU B 1 35 ? -36.781 23.891 11.555 1 94.81 35 LEU B N 1
ATOM 2592 C CA . LEU B 1 35 ? -36.281 24.891 12.492 1 94.81 35 LEU B CA 1
ATOM 2593 C C . LEU B 1 35 ? -37.281 25.094 13.633 1 94.81 35 LEU B C 1
ATOM 2595 O O . LEU B 1 35 ? -36.875 25.281 14.781 1 94.81 35 LEU B O 1
ATOM 2599 N N . ARG B 1 36 ? -38.562 25 13.352 1 95.31 36 ARG B N 1
ATOM 2600 C CA . ARG B 1 36 ? -39.594 25.25 14.344 1 95.31 36 ARG B CA 1
ATOM 2601 C C . ARG B 1 36 ? -39.844 24 15.203 1 95.31 36 ARG B C 1
ATOM 2603 O O . ARG B 1 36 ? -40.125 24.109 16.391 1 95.31 36 ARG B O 1
ATOM 2610 N N . ALA B 1 37 ? -39.812 22.891 14.5 1 95.19 37 ALA B N 1
ATOM 2611 C CA . ALA B 1 37 ? -40.062 21.609 15.156 1 95.19 37 ALA B CA 1
ATOM 2612 C C . ALA B 1 37 ? -38.906 20.625 14.867 1 95.19 37 ALA B C 1
ATOM 2614 O O . ALA B 1 37 ? -39.094 19.688 14.078 1 95.19 37 ALA B O 1
ATOM 2615 N N . PRO B 1 38 ? -37.938 20.719 15.602 1 92.81 38 PRO B N 1
ATOM 2616 C CA . PRO B 1 38 ? -36.75 19.875 15.359 1 92.81 38 PRO B CA 1
ATOM 2617 C C . PRO B 1 38 ? -37.062 18.391 15.484 1 92.81 38 PRO B C 1
ATOM 2619 O O . PRO B 1 38 ? -36.312 17.562 14.953 1 92.81 38 PRO B O 1
ATOM 2622 N N . GLY B 1 39 ? -38.094 18.016 16.094 1 93.38 39 GLY B N 1
ATOM 2623 C CA . GLY B 1 39 ? -38.469 16.609 16.25 1 93.38 39 GLY B CA 1
ATOM 2624 C C . GLY B 1 39 ? -39.281 16.078 15.07 1 93.38 39 GLY B C 1
ATOM 2625 O O . GLY B 1 39 ? -39.594 14.891 15.008 1 93.38 39 GLY B O 1
ATOM 2626 N N . SER B 1 40 ? -39.625 16.938 14.133 1 94.44 40 SER B N 1
ATOM 2627 C CA . SER B 1 40 ? -40.344 16.531 12.93 1 94.44 40 SER B CA 1
ATOM 2628 C C . SER B 1 40 ? -39.469 15.711 12.008 1 94.44 40 SER B C 1
ATOM 2630 O O . SER B 1 40 ? -38.25 15.602 12.234 1 94.44 40 SER B O 1
ATOM 2632 N N . LEU B 1 41 ? -40.062 15.031 11.016 1 94.19 41 LEU B N 1
ATOM 2633 C CA . LEU B 1 41 ? -39.312 14.25 10.039 1 94.19 41 LEU B CA 1
ATOM 2634 C C . LEU B 1 41 ? -38.25 15.117 9.352 1 94.19 41 LEU B C 1
ATOM 2636 O O . LEU B 1 41 ? -37.125 14.688 9.188 1 94.19 41 LEU B O 1
ATOM 2640 N N . ALA B 1 42 ? -38.688 16.281 8.953 1 94.88 42 ALA B N 1
ATOM 2641 C CA . ALA B 1 42 ? -37.75 17.219 8.344 1 94.88 42 ALA B CA 1
ATOM 2642 C C . ALA B 1 42 ? -36.625 17.594 9.32 1 94.88 42 ALA B C 1
ATOM 2644 O O . ALA B 1 42 ? -35.469 17.766 8.914 1 94.88 42 ALA B O 1
ATOM 2645 N N . GLY B 1 43 ? -37.031 17.766 10.539 1 95.56 43 GLY B N 1
ATOM 2646 C CA . GLY B 1 43 ? -36.031 18.062 11.57 1 95.56 43 GLY B CA 1
ATOM 2647 C C . GLY B 1 43 ? -35.031 16.938 11.766 1 95.56 43 GLY B C 1
ATOM 2648 O O . GLY B 1 43 ? -33.844 17.203 11.93 1 95.56 43 GLY B O 1
ATOM 2649 N N . ASP B 1 44 ? -35.594 15.742 11.773 1 95.62 44 ASP B N 1
ATOM 2650 C CA . ASP B 1 44 ? -34.688 14.586 11.914 1 95.62 44 ASP B CA 1
ATOM 2651 C C . ASP B 1 44 ? -33.719 14.508 10.766 1 95.62 44 ASP B C 1
ATOM 2653 O O . ASP B 1 44 ? -32.531 14.234 10.977 1 95.62 44 ASP B O 1
ATOM 2657 N N . ILE B 1 45 ? -34.125 14.734 9.594 1 96.06 45 ILE B N 1
ATOM 2658 C CA . ILE B 1 45 ? -33.281 14.688 8.406 1 96.06 45 ILE B CA 1
ATOM 2659 C C . ILE B 1 45 ? -32.219 15.758 8.508 1 96.06 45 ILE B C 1
ATOM 2661 O O . ILE B 1 45 ? -31.016 15.484 8.305 1 96.06 45 ILE B O 1
ATOM 2665 N N . LEU B 1 46 ? -32.562 16.938 8.898 1 96.25 46 LEU B N 1
ATOM 2666 C CA . LEU B 1 46 ? -31.656 18.078 8.906 1 96.25 46 LEU B CA 1
ATOM 2667 C C . LEU B 1 46 ? -30.672 17.984 10.07 1 96.25 46 LEU B C 1
ATOM 2669 O O . LEU B 1 46 ? -29.453 18.125 9.875 1 96.25 46 LEU B O 1
ATOM 2673 N N . TRP B 1 47 ? -31.172 17.672 11.281 1 96.25 47 TRP B N 1
ATOM 2674 C CA . TRP B 1 47 ? -30.359 17.828 12.492 1 96.25 47 TRP B CA 1
ATOM 2675 C C . TRP B 1 47 ? -29.734 16.5 12.906 1 96.25 47 TRP B C 1
ATOM 2677 O O . TRP B 1 47 ? -28.719 16.484 13.602 1 96.25 47 TRP B O 1
ATOM 2687 N N . GLN B 1 48 ? -30.312 15.352 12.461 1 95.69 48 GLN B N 1
ATOM 2688 C CA . GLN B 1 48 ? -29.828 14.055 12.93 1 95.69 48 GLN B CA 1
ATOM 2689 C C . GLN B 1 48 ? -29.109 13.305 11.82 1 95.69 48 GLN B C 1
ATOM 2691 O O . GLN B 1 48 ? -28.375 12.352 12.078 1 95.69 48 GLN B O 1
ATOM 2696 N N . ILE B 1 49 ? -29.25 13.766 10.617 1 95.38 49 ILE B N 1
ATOM 2697 C CA . ILE B 1 49 ? -28.641 13.047 9.5 1 95.38 49 ILE B CA 1
ATOM 2698 C C . ILE B 1 49 ? -27.672 13.953 8.766 1 95.38 49 ILE B C 1
ATOM 2700 O O . ILE B 1 49 ? -26.469 13.695 8.742 1 95.38 49 ILE B O 1
ATOM 2704 N N . ARG B 1 50 ? -28.109 15.156 8.32 1 97.06 50 ARG B N 1
ATOM 2705 C CA . ARG B 1 50 ? -27.297 15.984 7.441 1 97.06 50 ARG B CA 1
ATOM 2706 C C . ARG B 1 50 ? -26.234 16.734 8.234 1 97.06 50 ARG B C 1
ATOM 2708 O O . ARG B 1 50 ? -25.062 16.781 7.824 1 97.06 50 ARG B O 1
ATOM 2715 N N . LEU B 1 51 ? -26.625 17.281 9.352 1 97.5 51 LEU B N 1
ATOM 2716 C CA . LEU B 1 51 ? -25.672 18.109 10.086 1 97.5 51 LEU B CA 1
ATOM 2717 C C . LEU B 1 51 ? -24.547 17.25 10.672 1 97.5 51 LEU B C 1
ATOM 2719 O O . LEU B 1 51 ? -23.375 17.609 10.562 1 97.5 51 LEU B O 1
ATOM 2723 N N . PRO B 1 52 ? -24.875 16.125 11.32 1 97.56 52 PRO B N 1
ATOM 2724 C CA . PRO B 1 52 ? -23.781 15.305 11.828 1 97.56 52 PRO B CA 1
ATOM 2725 C C . PRO B 1 52 ? -22.828 14.844 10.727 1 97.56 52 PRO B C 1
ATOM 2727 O O . PRO B 1 52 ? -21.609 14.805 10.922 1 97.56 52 PRO B O 1
ATOM 2730 N N . ARG B 1 53 ? -23.344 14.461 9.586 1 97.56 53 ARG B N 1
ATOM 2731 C CA . ARG B 1 53 ? -22.531 14.07 8.453 1 97.56 53 ARG B CA 1
ATOM 2732 C C . ARG B 1 53 ? -21.578 15.188 8.055 1 97.56 53 ARG B C 1
ATOM 2734 O O . ARG B 1 53 ? -20.375 14.953 7.871 1 97.56 53 ARG B O 1
ATOM 2741 N N . ASN B 1 54 ? -22.125 16.422 7.973 1 98.38 54 ASN B N 1
ATOM 2742 C CA . ASN B 1 54 ? -21.312 17.562 7.578 1 98.38 54 ASN B CA 1
ATOM 2743 C C . ASN B 1 54 ? -20.25 17.891 8.617 1 98.38 54 ASN B C 1
ATOM 2745 O O . ASN B 1 54 ? -19.109 18.219 8.273 1 98.38 54 ASN B O 1
ATOM 2749 N N . LEU B 1 55 ? -20.641 17.766 9.82 1 98.19 55 LEU B N 1
ATOM 2750 C CA . LEU B 1 55 ? -19.688 18.062 10.891 1 98.19 55 LEU B CA 1
ATOM 2751 C C . LEU B 1 55 ? -18.578 17 10.93 1 98.19 55 LEU B C 1
ATOM 2753 O O . LEU B 1 55 ? -17.422 17.344 11.141 1 98.19 55 LEU B O 1
ATOM 2757 N N . CYS B 1 56 ? -18.953 15.789 10.727 1 98.19 56 CYS B N 1
ATOM 2758 C CA . CYS B 1 56 ? -17.953 14.727 10.695 1 98.19 56 CYS B CA 1
ATOM 2759 C C . CYS B 1 56 ? -16.984 14.938 9.539 1 98.19 56 CYS B C 1
ATOM 2761 O O . CYS B 1 56 ? -15.773 14.734 9.695 1 98.19 56 CYS B O 1
ATOM 2763 N N . ALA B 1 57 ? -17.484 15.336 8.414 1 98.56 57 ALA B N 1
ATOM 2764 C CA . ALA B 1 57 ? -16.625 15.625 7.277 1 98.56 57 ALA B CA 1
ATOM 2765 C C . ALA B 1 57 ? -15.602 16.719 7.625 1 98.56 57 ALA B C 1
ATOM 2767 O O . ALA B 1 57 ? -14.406 16.547 7.379 1 98.56 57 ALA B O 1
ATOM 2768 N N . LEU B 1 58 ? -16.062 17.75 8.203 1 98.5 58 LEU B N 1
ATOM 2769 C CA . LEU B 1 58 ? -15.211 18.875 8.586 1 98.5 58 LEU B CA 1
ATOM 2770 C C . LEU B 1 58 ? -14.172 18.438 9.609 1 98.5 58 LEU B C 1
ATOM 2772 O O . LEU B 1 58 ? -12.984 18.75 9.469 1 98.5 58 LEU B O 1
ATOM 2776 N N . LEU B 1 59 ? -14.641 17.734 10.602 1 98.56 59 LEU B N 1
ATOM 2777 C CA . LEU B 1 59 ? -13.781 17.375 11.719 1 98.56 59 LEU B CA 1
ATOM 2778 C C . LEU B 1 59 ? -12.758 16.312 11.305 1 98.56 59 LEU B C 1
ATOM 2780 O O . LEU B 1 59 ? -11.586 16.391 11.688 1 98.56 59 LEU B O 1
ATOM 2784 N N . VAL B 1 60 ? -13.18 15.312 10.555 1 97.94 60 VAL B N 1
ATOM 2785 C CA . VAL B 1 60 ? -12.266 14.289 10.055 1 97.94 60 VAL B CA 1
ATOM 2786 C C . VAL B 1 60 ? -11.211 14.938 9.164 1 97.94 60 VAL B C 1
ATOM 2788 O O . VAL B 1 60 ? -10.016 14.656 9.305 1 97.94 60 VAL B O 1
ATOM 2791 N N . GLY B 1 61 ? -11.633 15.789 8.273 1 98.25 61 GLY B N 1
ATOM 2792 C CA . GLY B 1 61 ? -10.68 16.516 7.449 1 98.25 61 GLY B CA 1
ATOM 2793 C C . GLY B 1 61 ? -9.703 17.359 8.258 1 98.25 61 GLY B C 1
ATOM 2794 O O . GLY B 1 61 ? -8.516 17.391 7.945 1 98.25 61 GLY B O 1
ATOM 2795 N N . ALA B 1 62 ? -10.242 17.969 9.211 1 98.25 62 ALA B N 1
ATOM 2796 C CA . ALA B 1 62 ? -9.398 18.797 10.078 1 98.25 62 ALA B CA 1
ATOM 2797 C C . ALA B 1 62 ? -8.352 17.938 10.789 1 98.25 62 ALA B C 1
ATOM 2799 O O . ALA B 1 62 ? -7.188 18.328 10.883 1 98.25 62 ALA B O 1
ATOM 2800 N N . MET B 1 63 ? -8.797 16.828 11.281 1 97.69 63 MET B N 1
ATOM 2801 C CA . MET B 1 63 ? -7.863 15.922 11.953 1 97.69 63 MET B CA 1
ATOM 2802 C C . MET B 1 63 ? -6.75 15.484 11 1 97.69 63 MET B C 1
ATOM 2804 O O . MET B 1 63 ? -5.574 15.523 11.359 1 97.69 63 MET B O 1
ATOM 2808 N N . LEU B 1 64 ? -7.082 15.156 9.805 1 97.12 64 LEU B N 1
ATOM 2809 C CA . LEU B 1 64 ? -6.098 14.711 8.828 1 97.12 64 LEU B CA 1
ATOM 2810 C C . LEU B 1 64 ? -5.168 15.859 8.438 1 97.12 64 LEU B C 1
ATOM 2812 O O . LEU B 1 64 ? -3.959 15.664 8.297 1 97.12 64 LEU B O 1
ATOM 2816 N N . GLY B 1 65 ? -5.719 17.031 8.266 1 97.56 65 GLY B N 1
ATOM 2817 C CA . GLY B 1 65 ? -4.906 18.188 7.945 1 97.56 65 GLY B CA 1
ATOM 2818 C C . GLY B 1 65 ? -3.896 18.531 9.023 1 97.56 65 GLY B C 1
ATOM 2819 O O . GLY B 1 65 ? -2.732 18.812 8.727 1 97.56 65 GLY B O 1
ATOM 2820 N N . VAL B 1 66 ? -4.336 18.5 10.234 1 97.38 66 VAL B N 1
ATOM 2821 C CA . VAL B 1 66 ? -3.447 18.781 11.359 1 97.38 66 VAL B CA 1
ATOM 2822 C C . VAL B 1 66 ? -2.383 17.688 11.461 1 97.38 66 VAL B C 1
ATOM 2824 O O . VAL B 1 66 ? -1.193 17.984 11.602 1 97.38 66 VAL B O 1
ATOM 2827 N N . ALA B 1 67 ? -2.809 16.438 11.383 1 96.62 67 ALA B N 1
ATOM 2828 C CA . ALA B 1 67 ? -1.862 15.328 11.445 1 96.62 67 ALA B CA 1
ATOM 2829 C C . ALA B 1 67 ? -0.811 15.445 10.344 1 96.62 67 ALA B C 1
ATOM 2831 O O . ALA B 1 67 ? 0.375 15.211 10.578 1 96.62 67 ALA B O 1
ATOM 2832 N N . GLY B 1 68 ? -1.273 15.805 9.18 1 95.88 68 GLY B N 1
ATOM 2833 C CA . GLY B 1 68 ? -0.363 15.984 8.062 1 95.88 68 GLY B CA 1
ATOM 2834 C C . GLY B 1 68 ? 0.66 17.078 8.297 1 95.88 68 GLY B C 1
ATOM 2835 O O . GLY B 1 68 ? 1.844 16.906 8 1 95.88 68 GLY B O 1
ATOM 2836 N N . SER B 1 69 ? 0.248 18.203 8.789 1 96.5 69 SER B N 1
ATOM 2837 C CA . SER B 1 69 ? 1.156 19.312 9.055 1 96.5 69 SER B CA 1
ATOM 2838 C C . SER B 1 69 ? 2.193 18.938 10.109 1 96.5 69 SER B C 1
ATOM 2840 O O . SER B 1 69 ? 3.369 19.297 9.984 1 96.5 69 SER B O 1
ATOM 2842 N N . VAL B 1 70 ? 1.764 18.219 11.117 1 96.25 70 VAL B N 1
ATOM 2843 C CA . VAL B 1 70 ? 2.686 17.781 12.156 1 96.25 70 VAL B CA 1
ATOM 2844 C C . VAL B 1 70 ? 3.682 16.781 11.586 1 96.25 70 VAL B C 1
ATOM 2846 O O . VAL B 1 70 ? 4.883 16.875 11.844 1 96.25 70 VAL B O 1
ATOM 2849 N N . ALA B 1 71 ? 3.182 15.906 10.805 1 94.69 71 ALA B N 1
ATOM 2850 C CA . ALA B 1 71 ? 4.047 14.898 10.203 1 94.69 71 ALA B CA 1
ATOM 2851 C C . ALA B 1 71 ? 5.098 15.547 9.305 1 94.69 71 ALA B C 1
ATOM 2853 O O . ALA B 1 71 ? 6.285 15.227 9.398 1 94.69 71 ALA B O 1
ATOM 2854 N N . GLN B 1 72 ? 4.629 16.406 8.438 1 93.69 72 GLN B N 1
ATOM 2855 C CA . GLN B 1 72 ? 5.543 17.062 7.508 1 93.69 72 GLN B CA 1
ATOM 2856 C C . GLN B 1 72 ? 6.566 17.922 8.258 1 93.69 72 GLN B C 1
ATOM 2858 O O . GLN B 1 72 ? 7.73 17.984 7.859 1 93.69 72 GLN B O 1
ATOM 2863 N N . GLY B 1 73 ? 6.141 18.562 9.281 1 93.75 73 GLY B N 1
ATOM 2864 C CA . GLY B 1 73 ? 7.047 19.359 10.094 1 93.75 73 GLY B CA 1
ATOM 2865 C C . GLY B 1 73 ? 8.062 18.531 10.852 1 93.75 73 GLY B C 1
ATOM 2866 O O . GLY B 1 73 ? 9.258 18.844 10.844 1 93.75 73 GLY B O 1
ATOM 2867 N N . TYR B 1 74 ? 7.617 17.516 11.438 1 92.75 74 TYR B N 1
ATOM 2868 C CA . TYR B 1 74 ? 8.492 16.672 12.25 1 92.75 74 TYR B CA 1
ATOM 2869 C C . TYR B 1 74 ? 9.5 15.938 11.375 1 92.75 74 TYR B C 1
ATOM 2871 O O . TYR B 1 74 ? 10.688 15.867 11.703 1 92.75 74 TYR B O 1
ATOM 2879 N N . PHE B 1 75 ? 9.07 15.43 10.32 1 91.12 75 PHE B N 1
ATOM 2880 C CA . PHE B 1 75 ? 9.945 14.656 9.445 1 91.12 75 PHE B CA 1
ATOM 2881 C C . PHE B 1 75 ? 10.703 15.562 8.484 1 91.12 75 PHE B C 1
ATOM 2883 O O . PHE B 1 75 ? 11.57 15.109 7.738 1 91.12 75 PHE B O 1
ATOM 2890 N N . ARG B 1 76 ? 10.375 16.797 8.477 1 90.69 76 ARG B N 1
ATOM 2891 C CA . ARG B 1 76 ? 10.992 17.766 7.57 1 90.69 76 ARG B CA 1
ATOM 2892 C C . ARG B 1 76 ? 10.922 17.281 6.129 1 90.69 76 ARG B C 1
ATOM 2894 O O . ARG B 1 76 ? 11.93 17.281 5.418 1 90.69 76 ARG B O 1
ATOM 2901 N N . ASN B 1 77 ? 9.742 16.828 5.793 1 88.19 77 ASN B N 1
ATOM 2902 C CA . ASN B 1 77 ? 9.445 16.25 4.48 1 88.19 77 ASN B CA 1
ATOM 2903 C C . ASN B 1 77 ? 8.039 16.641 4.016 1 88.19 77 ASN B C 1
ATOM 2905 O O . ASN B 1 77 ? 7.047 16.172 4.57 1 88.19 77 ASN B O 1
ATOM 2909 N N . PRO B 1 78 ? 8 17.375 3 1 87.62 78 PRO B N 1
ATOM 2910 C CA . PRO B 1 78 ? 6.695 17.859 2.545 1 87.62 78 PRO B CA 1
ATOM 2911 C C . PRO B 1 78 ? 5.832 16.734 1.957 1 87.62 78 PRO B C 1
ATOM 2913 O O . PRO B 1 78 ? 4.633 16.922 1.746 1 87.62 78 PRO B O 1
ATOM 2916 N N . LEU B 1 79 ? 6.41 15.594 1.798 1 84.69 79 LEU B N 1
ATOM 2917 C CA . LEU B 1 79 ? 5.66 14.477 1.224 1 84.69 79 LEU B CA 1
ATOM 2918 C C . LEU B 1 79 ? 5.18 13.523 2.314 1 84.69 79 LEU B C 1
ATOM 2920 O O . LEU B 1 79 ? 4.527 12.523 2.023 1 84.69 79 LEU B O 1
ATOM 2924 N N . ALA B 1 80 ? 5.473 13.875 3.527 1 87 80 ALA B N 1
ATOM 2925 C CA . ALA B 1 80 ? 5.078 13 4.629 1 87 80 ALA B CA 1
ATOM 2926 C C . ALA B 1 80 ? 3.566 13.031 4.84 1 87 80 ALA B C 1
ATOM 2928 O O . ALA B 1 80 ? 2.955 14.102 4.852 1 87 80 ALA B O 1
ATOM 2929 N N . GLU B 1 81 ? 2.971 11.805 4.879 1 86.31 81 GLU B N 1
ATOM 2930 C CA . GLU B 1 81 ? 1.547 11.633 5.152 1 86.31 81 GLU B CA 1
ATOM 2931 C C . GLU B 1 81 ? 1.324 10.883 6.461 1 86.31 81 GLU B C 1
ATOM 2933 O O . GLU B 1 81 ? 2.156 10.062 6.863 1 86.31 81 GLU B O 1
ATOM 2938 N N . PRO B 1 82 ? 0.197 11.188 7.117 1 82.06 82 PRO B N 1
ATOM 2939 C CA . PRO B 1 82 ? -0.057 10.539 8.406 1 82.06 82 PRO B CA 1
ATOM 2940 C C . PRO B 1 82 ? -0.12 9.016 8.289 1 82.06 82 PRO B C 1
ATOM 2942 O O . PRO B 1 82 ? 0.207 8.305 9.242 1 82.06 82 PRO B O 1
ATOM 2945 N N . GLY B 1 83 ? -0.492 8.594 7.246 1 78.06 83 GLY B N 1
ATOM 2946 C CA . GLY B 1 83 ? -0.612 7.156 7.062 1 78.06 83 GLY B CA 1
ATOM 2947 C C . GLY B 1 83 ? 0.729 6.453 6.961 1 78.06 83 GLY B C 1
ATOM 2948 O O . GLY B 1 83 ? 0.802 5.227 7.074 1 78.06 83 GLY B O 1
ATOM 2949 N N . LEU B 1 84 ? 1.727 7.176 6.797 1 68.44 84 LEU B N 1
ATOM 2950 C CA . LEU B 1 84 ? 3.076 6.648 6.617 1 68.44 84 LEU B CA 1
ATOM 2951 C C . LEU B 1 84 ? 3.516 5.855 7.844 1 68.44 84 LEU B C 1
ATOM 2953 O O . LEU B 1 84 ? 4.305 4.914 7.73 1 68.44 84 LEU B O 1
ATOM 2957 N N . MET B 1 85 ? 2.963 6.113 8.953 1 79.44 85 MET B N 1
ATOM 2958 C CA . MET B 1 85 ? 3.412 5.488 10.195 1 79.44 85 MET B CA 1
ATOM 2959 C C . MET B 1 85 ? 2.682 4.172 10.438 1 79.44 85 MET B C 1
ATOM 2961 O O . MET B 1 85 ? 2.951 3.477 11.422 1 79.44 85 MET B O 1
ATOM 2965 N N . GLY B 1 86 ? 1.811 3.834 9.57 1 86.12 86 GLY B N 1
ATOM 2966 C CA . GLY B 1 86 ? 1.148 2.543 9.688 1 86.12 86 GLY B CA 1
ATOM 2967 C C . GLY B 1 86 ? -0.085 2.586 10.57 1 86.12 86 GLY B C 1
ATOM 2968 O O . GLY B 1 86 ? -0.772 1.575 10.734 1 86.12 86 GLY B O 1
ATOM 2969 N N . VAL B 1 87 ? -0.327 3.686 11.148 1 90.69 87 VAL B N 1
ATOM 2970 C CA . VAL B 1 87 ? -1.437 3.809 12.086 1 90.69 87 VAL B CA 1
ATOM 2971 C C . VAL B 1 87 ? -2.76 3.586 11.359 1 90.69 87 VAL B C 1
ATOM 2973 O O . VAL B 1 87 ? -3.652 2.906 11.867 1 90.69 87 VAL B O 1
ATOM 2976 N N . SER B 1 88 ? -2.861 4.121 10.18 1 91.19 88 SER B N 1
ATOM 2977 C CA . SER B 1 88 ? -4.07 3.928 9.391 1 91.19 88 SER B CA 1
ATOM 2978 C C . SER B 1 88 ? -4.25 2.463 9.008 1 91.19 88 SER B C 1
ATOM 2980 O O . SER B 1 88 ? -5.375 1.951 9 1 91.19 88 SER B O 1
ATOM 2982 N N . GLY B 1 89 ? -3.111 1.825 8.703 1 93.38 89 GLY B N 1
ATOM 2983 C CA . GLY B 1 89 ? -3.164 0.397 8.43 1 93.38 89 GLY B CA 1
ATOM 2984 C C . GLY B 1 89 ? -3.627 -0.419 9.625 1 93.38 89 GLY B C 1
ATOM 2985 O O . GLY B 1 89 ? -4.43 -1.344 9.477 1 93.38 89 GLY B O 1
ATOM 2986 N N . GLY B 1 90 ? -3.113 -0.047 10.758 1 95.31 90 GLY B N 1
ATOM 2987 C CA . GLY B 1 90 ? -3.57 -0.693 11.984 1 95.31 90 GLY B CA 1
ATOM 2988 C C . GLY B 1 90 ? -5.059 -0.528 12.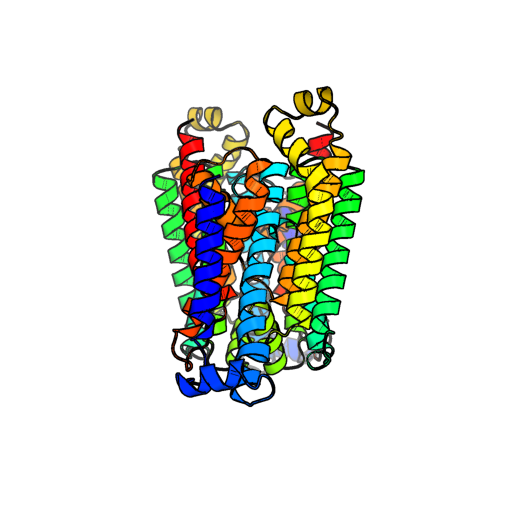219 1 95.31 90 GLY B C 1
ATOM 2989 O O . GLY B 1 90 ? -5.75 -1.491 12.562 1 95.31 90 GLY B O 1
ATOM 2990 N N . ALA B 1 91 ? -5.496 0.652 12.062 1 95.25 91 ALA B N 1
ATOM 2991 C CA . ALA B 1 91 ? -6.922 0.932 12.234 1 95.25 91 ALA B CA 1
ATOM 2992 C C . ALA B 1 91 ? -7.762 0.094 11.273 1 95.25 91 ALA B C 1
ATOM 2994 O O . ALA B 1 91 ? -8.766 -0.499 11.68 1 95.25 91 ALA B O 1
ATOM 2995 N N . GLY B 1 92 ? -7.344 0.079 10.07 1 95.44 92 GLY B N 1
ATOM 2996 C CA . GLY B 1 92 ? -8.047 -0.733 9.094 1 95.44 92 GLY B CA 1
ATOM 2997 C C . GLY B 1 92 ? -8.086 -2.205 9.453 1 95.44 92 GLY B C 1
ATOM 2998 O O . GLY B 1 92 ? -9.133 -2.852 9.336 1 95.44 92 GLY B O 1
ATOM 2999 N N . LEU B 1 93 ? -6.961 -2.678 9.875 1 96.69 93 LEU B N 1
ATOM 3000 C CA . LEU B 1 93 ? -6.883 -4.074 10.289 1 96.69 93 LEU B CA 1
ATOM 3001 C C . LEU B 1 93 ? -7.836 -4.352 11.445 1 96.69 93 LEU B C 1
ATOM 3003 O O . LEU B 1 93 ? -8.531 -5.371 11.453 1 96.69 93 LEU B O 1
ATOM 3007 N N . GLY B 1 94 ? -7.832 -3.469 12.43 1 97.19 94 GLY B N 1
ATOM 3008 C CA . GLY B 1 94 ? -8.758 -3.617 13.539 1 97.19 94 GLY B CA 1
ATOM 3009 C C . GLY B 1 94 ? -10.211 -3.674 13.102 1 97.19 94 GLY B C 1
ATOM 3010 O O . GLY B 1 94 ? -10.969 -4.523 13.57 1 97.19 94 GLY B O 1
ATOM 3011 N N . ALA B 1 95 ? -10.586 -2.789 12.227 1 96.25 95 ALA B N 1
ATOM 3012 C CA . ALA B 1 95 ? -11.953 -2.773 11.703 1 96.25 95 ALA B CA 1
ATOM 3013 C C . ALA B 1 95 ? -12.281 -4.082 10.992 1 96.25 95 ALA B C 1
ATOM 3015 O O . ALA B 1 95 ? -13.367 -4.637 11.172 1 96.25 95 ALA B O 1
ATOM 3016 N N . ALA B 1 96 ? -11.359 -4.543 10.195 1 97.06 96 ALA B N 1
ATOM 3017 C CA . ALA B 1 96 ? -11.555 -5.781 9.453 1 97.06 96 ALA B CA 1
ATOM 3018 C C . ALA B 1 96 ? -11.773 -6.961 10.398 1 97.06 96 ALA B C 1
ATOM 3020 O O . ALA B 1 96 ? -12.648 -7.801 10.164 1 97.06 96 ALA B O 1
ATOM 3021 N N . VAL B 1 97 ? -10.992 -7.004 11.445 1 96.88 97 VAL B N 1
ATOM 3022 C CA . VAL B 1 97 ? -11.109 -8.078 12.422 1 96.88 97 VAL B CA 1
ATOM 3023 C C . VAL B 1 97 ? -12.492 -8.031 13.078 1 96.88 97 VAL B C 1
ATOM 3025 O O . VAL B 1 97 ? -13.148 -9.062 13.234 1 96.88 97 VAL B O 1
ATOM 3028 N N . ALA B 1 98 ? -12.93 -6.859 13.422 1 96.38 98 ALA B N 1
ATOM 3029 C CA . ALA B 1 98 ? -14.258 -6.707 14.023 1 96.38 98 ALA B CA 1
ATOM 3030 C C . ALA B 1 98 ? -15.344 -7.211 13.086 1 96.38 98 ALA B C 1
ATOM 3032 O O . ALA B 1 98 ? -16.266 -7.91 13.508 1 96.38 98 ALA B O 1
ATOM 3033 N N . ILE B 1 99 ? -15.258 -6.918 11.828 1 94.94 99 ILE B N 1
ATOM 3034 C CA . ILE B 1 99 ? -16.266 -7.273 10.844 1 94.94 99 ILE B CA 1
ATOM 3035 C C . ILE B 1 99 ? -16.281 -8.789 10.641 1 94.94 99 ILE B C 1
ATOM 3037 O O . ILE B 1 99 ? -17.344 -9.406 10.602 1 94.94 99 ILE B O 1
ATOM 3041 N N . VAL B 1 100 ? -15.141 -9.391 10.57 1 93.88 100 VAL B N 1
ATOM 3042 C CA . VAL B 1 100 ? -15.031 -10.828 10.352 1 93.88 100 VAL B CA 1
ATOM 3043 C C . VAL B 1 100 ? -15.594 -11.57 11.562 1 93.88 100 VAL B C 1
ATOM 3045 O O . VAL B 1 100 ? -16.172 -12.648 11.422 1 93.88 100 VAL B O 1
ATOM 3048 N N . LEU B 1 101 ? -15.375 -10.984 12.719 1 92.5 101 LEU B N 1
ATOM 3049 C CA . LEU B 1 101 ? -15.867 -11.609 13.945 1 92.5 101 LEU B CA 1
ATOM 3050 C C . LEU B 1 101 ? -17.375 -11.391 14.102 1 92.5 101 LEU B C 1
ATOM 3052 O O . LEU B 1 101 ? -17.953 -11.797 15.102 1 92.5 101 LEU B O 1
ATOM 3056 N N . GLY B 1 102 ? -17.984 -10.781 13.109 1 90 102 GLY B N 1
ATOM 3057 C CA . GLY B 1 102 ? -19.422 -10.602 13.094 1 90 102 GLY B CA 1
ATOM 3058 C C . GLY B 1 102 ? -19.891 -9.414 13.914 1 90 102 GLY B C 1
ATOM 3059 O O . GLY B 1 102 ? -21.062 -9.344 14.305 1 90 102 GLY B O 1
ATOM 3060 N N . GLN B 1 103 ? -18.953 -8.531 14.258 1 87.31 103 GLN B N 1
ATOM 3061 C CA . GLN B 1 103 ? -19.312 -7.395 15.102 1 87.31 103 GLN B CA 1
ATOM 3062 C C . GLN B 1 103 ? -19.641 -6.164 14.266 1 87.31 103 GLN B C 1
ATOM 3064 O O . GLN B 1 103 ? -19.625 -5.039 14.773 1 87.31 103 GLN B O 1
ATOM 3069 N N . GLY B 1 104 ? -19.922 -6.367 13.031 1 83.62 104 GLY B N 1
ATOM 3070 C CA . GLY B 1 104 ? -20.188 -5.258 12.133 1 83.62 104 GLY B CA 1
ATOM 3071 C C . GLY B 1 104 ? -21.453 -4.496 12.461 1 83.62 104 GLY B C 1
ATOM 3072 O O . GLY B 1 104 ? -21.547 -3.295 12.203 1 83.62 104 GLY B O 1
ATOM 3073 N N . LEU B 1 105 ? -22.375 -5.203 13.117 1 83.56 105 LEU B N 1
ATOM 3074 C CA . LEU B 1 105 ? -23.656 -4.586 13.391 1 83.56 105 LEU B CA 1
ATOM 3075 C C . LEU B 1 105 ? -23.734 -4.082 14.828 1 83.56 105 LEU B C 1
ATOM 3077 O O . LEU B 1 105 ? -24.703 -3.438 15.219 1 83.56 105 LEU B O 1
ATOM 3081 N N . THR B 1 106 ? -22.75 -4.391 15.602 1 86.06 106 THR B N 1
ATOM 3082 C CA . THR B 1 106 ? -22.688 -3.891 16.969 1 86.06 106 THR B CA 1
ATOM 3083 C C . THR B 1 106 ? -22.203 -2.445 17 1 86.06 106 THR B C 1
ATOM 3085 O O . THR B 1 106 ? -21.078 -2.154 16.578 1 86.06 106 THR B O 1
ATOM 3088 N N . PRO B 1 107 ? -23 -1.554 17.5 1 84.19 107 PRO B N 1
ATOM 3089 C CA . PRO B 1 107 ? -22.625 -0.139 17.484 1 84.19 107 PRO B CA 1
ATOM 3090 C C . PRO B 1 107 ? -21.297 0.123 18.188 1 84.19 107 PRO B C 1
ATOM 3092 O O . PRO B 1 107 ? -21.094 -0.316 19.328 1 84.19 107 PRO B O 1
ATOM 3095 N N . GLY B 1 108 ? -20.391 0.688 17.5 1 88.75 108 GLY B N 1
ATOM 3096 C CA . GLY B 1 108 ? -19.141 1.117 18.094 1 88.75 108 GLY B CA 1
ATOM 3097 C C . GLY B 1 108 ? -18.062 0.048 18.062 1 88.75 108 GLY B C 1
ATOM 3098 O O . GLY B 1 108 ? -16.906 0.32 18.375 1 88.75 108 GLY B O 1
ATOM 3099 N N . ALA B 1 109 ? -18.438 -1.136 17.719 1 92.31 109 ALA B N 1
ATOM 3100 C CA . ALA B 1 109 ? -17.469 -2.236 17.75 1 92.31 109 ALA B CA 1
ATOM 3101 C C . ALA B 1 109 ? -16.375 -2.043 16.719 1 92.31 109 ALA B C 1
ATOM 3103 O O . ALA B 1 109 ? -15.188 -2.17 17.031 1 92.31 109 ALA B O 1
ATOM 3104 N N . VAL B 1 110 ? -16.797 -1.755 15.539 1 93.56 110 VAL B N 1
ATOM 3105 C CA . VAL B 1 110 ? -15.836 -1.588 14.461 1 93.56 110 VAL B CA 1
ATOM 3106 C C . VAL B 1 110 ? -14.898 -0.422 14.789 1 93.56 110 VAL B C 1
ATOM 3108 O O . VAL B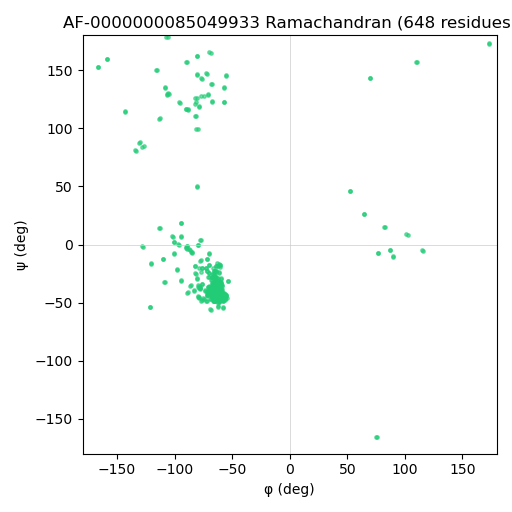 1 110 ? -13.68 -0.557 14.703 1 93.56 110 VAL B O 1
ATOM 3111 N N . GLU B 1 111 ? -15.43 0.692 15.266 1 91.81 111 GLU B N 1
ATOM 3112 C CA . GLU B 1 111 ? -14.641 1.865 15.641 1 91.81 111 GLU B CA 1
ATOM 3113 C C . GLU B 1 111 ? -13.719 1.559 16.812 1 91.81 111 GLU B C 1
ATOM 3115 O O . GLU B 1 111 ? -12.578 2.023 16.844 1 91.81 111 GLU B O 1
ATOM 3120 N N . GLY B 1 112 ? -14.281 0.826 17.734 1 93.31 112 GLY B N 1
ATOM 3121 C CA . GLY B 1 112 ? -13.477 0.449 18.891 1 93.31 112 GLY B CA 1
ATOM 3122 C C . GLY B 1 112 ? -12.266 -0.388 18.531 1 93.31 112 GLY B C 1
ATOM 3123 O O . GLY B 1 112 ? -11.156 -0.13 19 1 93.31 112 GLY B O 1
ATOM 3124 N N . PHE B 1 113 ? -12.445 -1.357 17.688 1 96.25 113 PHE B N 1
ATOM 3125 C CA . PHE B 1 113 ? -11.344 -2.193 17.234 1 96.25 113 PHE B CA 1
ATOM 3126 C C . PHE B 1 113 ? -10.352 -1.376 16.406 1 96.25 113 PHE B C 1
ATOM 3128 O O . PHE B 1 113 ? -9.133 -1.551 16.547 1 96.25 113 PHE B O 1
ATOM 3135 N N . ALA B 1 114 ? -10.891 -0.523 15.547 1 95.56 114 ALA B N 1
ATOM 3136 C CA . ALA B 1 114 ? -10.023 0.349 14.766 1 95.56 114 ALA B CA 1
ATOM 3137 C C . ALA B 1 114 ? -9.109 1.174 15.664 1 95.56 114 ALA B C 1
ATOM 3139 O O . ALA B 1 114 ? -7.906 1.257 15.43 1 95.56 114 ALA B O 1
ATOM 3140 N N . LEU B 1 115 ? -9.656 1.704 16.734 1 94.12 115 LEU B N 1
ATOM 3141 C CA . LEU B 1 115 ? -8.898 2.525 17.672 1 94.12 115 LEU B CA 1
ATOM 3142 C C . LEU B 1 115 ? -7.902 1.678 18.453 1 94.12 115 LEU B C 1
ATOM 3144 O O . LEU B 1 115 ? -6.77 2.104 18.688 1 94.12 115 LEU B O 1
ATOM 3148 N N . LEU B 1 116 ? -8.32 0.558 18.812 1 95.56 116 LEU B N 1
ATOM 3149 C CA . LEU B 1 116 ? -7.461 -0.345 19.578 1 95.56 116 LEU B CA 1
ATOM 3150 C C . LEU B 1 116 ? -6.219 -0.72 18.766 1 95.56 116 LEU B C 1
ATOM 3152 O O . LEU B 1 116 ? -5.098 -0.632 19.281 1 95.56 116 LEU B O 1
ATOM 3156 N N . PHE B 1 117 ? -6.41 -1.109 17.562 1 96.81 117 PHE B N 1
ATOM 3157 C CA . PHE B 1 117 ? -5.289 -1.533 16.719 1 96.81 117 PHE B CA 1
ATOM 3158 C C . PHE B 1 117 ? -4.438 -0.339 16.312 1 96.81 117 PHE B C 1
ATOM 3160 O O . PHE B 1 117 ? -3.209 -0.438 16.266 1 96.81 117 PHE B O 1
ATOM 3167 N N . ALA B 1 118 ? -5.07 0.785 15.992 1 94.81 118 ALA B N 1
ATOM 3168 C CA . ALA B 1 118 ? -4.312 2.012 15.758 1 94.81 118 ALA B CA 1
ATOM 3169 C C . ALA B 1 118 ? -3.453 2.363 16.969 1 94.81 118 ALA B C 1
ATOM 3171 O O . ALA B 1 118 ? -2.291 2.748 16.828 1 94.81 118 ALA B O 1
ATOM 3172 N N . GLY B 1 119 ? -4.082 2.254 18.125 1 93.62 119 GLY B N 1
ATOM 3173 C CA . GLY B 1 119 ? -3.354 2.475 19.359 1 93.62 119 GLY B CA 1
ATOM 3174 C C . GLY B 1 119 ? -2.193 1.518 19.547 1 93.62 119 GLY B C 1
ATOM 3175 O O . GLY B 1 119 ? -1.121 1.916 20.016 1 93.62 119 GLY B O 1
ATOM 3176 N N . GLY B 1 120 ? -2.395 0.273 19.234 1 95.38 120 GLY B N 1
ATOM 3177 C CA . GLY B 1 120 ? -1.319 -0.704 19.297 1 95.38 120 GLY B CA 1
ATOM 3178 C C . GLY B 1 120 ? -0.128 -0.344 18.438 1 95.38 120 GLY B C 1
ATOM 3179 O O . GLY B 1 120 ? 1.017 -0.394 18.891 1 95.38 120 GLY B O 1
ATOM 3180 N N . VAL B 1 121 ? -0.365 0.026 17.188 1 94 121 VAL B N 1
ATOM 3181 C CA . VAL B 1 121 ? 0.693 0.446 16.281 1 94 121 VAL B CA 1
ATOM 3182 C C . VAL B 1 121 ? 1.405 1.673 16.844 1 94 121 VAL B C 1
ATOM 3184 O O . VAL B 1 121 ? 2.637 1.748 16.828 1 94 121 VAL B O 1
ATOM 3187 N N . SER B 1 122 ? 0.622 2.578 17.391 1 92.19 122 SER B N 1
ATOM 3188 C CA . SER B 1 122 ? 1.181 3.791 17.984 1 92.19 122 SER B CA 1
ATOM 3189 C C . SER B 1 122 ? 2.098 3.461 19.156 1 92.19 122 SER B C 1
ATOM 3191 O O . SER B 1 122 ? 3.148 4.082 19.328 1 92.19 122 SER B O 1
ATOM 3193 N N . LEU B 1 123 ? 1.698 2.541 19.938 1 93.75 123 LEU B N 1
ATOM 3194 C CA . LEU B 1 123 ? 2.496 2.148 21.094 1 93.75 123 LEU B CA 1
ATOM 3195 C C . LEU B 1 123 ? 3.822 1.537 20.656 1 93.75 123 LEU B C 1
ATOM 3197 O O . LEU B 1 123 ? 4.855 1.77 21.281 1 93.75 123 LEU B O 1
ATOM 3201 N N . ILE B 1 124 ? 3.764 0.799 19.625 1 91.12 124 ILE B N 1
ATOM 3202 C CA . ILE B 1 124 ? 4.988 0.212 19.094 1 91.12 124 ILE B CA 1
ATOM 3203 C C . ILE B 1 124 ? 5.934 1.318 18.625 1 91.12 124 ILE B C 1
ATOM 3205 O O . ILE B 1 124 ? 7.125 1.295 18.938 1 91.12 124 ILE B O 1
ATOM 3209 N N . ILE B 1 125 ? 5.41 2.332 17.922 1 89.06 125 ILE B N 1
ATOM 3210 C CA . ILE B 1 125 ? 6.215 3.436 17.406 1 89.06 125 ILE B CA 1
ATOM 3211 C C . ILE B 1 125 ? 6.777 4.242 18.578 1 89.06 125 ILE B C 1
ATOM 3213 O O . ILE B 1 125 ? 7.945 4.645 18.562 1 89.06 125 ILE B O 1
ATOM 3217 N N . LEU B 1 126 ? 5.98 4.418 19.609 1 89.69 126 LEU B N 1
ATOM 3218 C CA . LEU B 1 126 ? 6.41 5.184 20.781 1 89.69 126 LEU B CA 1
ATOM 3219 C C . LEU B 1 126 ? 7.539 4.469 21.516 1 89.69 126 LEU B C 1
ATOM 3221 O O . LEU B 1 126 ? 8.492 5.105 21.969 1 89.69 126 LEU B O 1
ATOM 3225 N N . ALA B 1 127 ? 7.332 3.189 21.578 1 89.38 127 ALA B N 1
ATOM 3226 C CA . ALA B 1 127 ? 8.391 2.406 22.219 1 89.38 127 ALA B CA 1
ATOM 3227 C C . ALA B 1 127 ? 9.695 2.516 21.438 1 89.38 127 ALA B C 1
ATOM 3229 O O . ALA B 1 127 ? 10.781 2.559 22.016 1 89.38 127 ALA B O 1
ATOM 3230 N N . PHE B 1 128 ? 9.578 2.584 20.203 1 84.12 128 PHE B N 1
ATOM 3231 C CA . PHE B 1 128 ? 10.75 2.688 19.344 1 84.12 128 PHE B CA 1
ATOM 3232 C C . PHE B 1 128 ? 11.391 4.062 19.453 1 84.12 128 PHE B C 1
ATOM 3234 O O . PHE B 1 128 ? 12.609 4.18 19.547 1 84.12 128 PHE B O 1
ATOM 3241 N N . VAL B 1 129 ? 10.617 5.082 19.453 1 85.19 129 VAL B N 1
ATOM 3242 C CA . VAL B 1 129 ? 11.102 6.457 19.531 1 85.19 129 VAL B CA 1
ATOM 3243 C C . VAL B 1 129 ? 11.844 6.684 20.844 1 85.19 129 VAL B C 1
ATOM 3245 O O . VAL B 1 129 ? 12.805 7.453 20.891 1 85.19 129 VAL B O 1
ATOM 3248 N N . SER B 1 130 ? 11.461 6.027 21.859 1 84.25 130 SER B N 1
ATOM 3249 C CA . SER B 1 130 ? 12.086 6.191 23.172 1 84.25 130 SER B CA 1
ATOM 3250 C C . SER B 1 130 ? 13.531 5.719 23.156 1 84.25 130 SER B C 1
ATOM 3252 O O . SER B 1 130 ? 14.359 6.203 23.938 1 84.25 130 SER B O 1
ATOM 3254 N N . ARG B 1 131 ? 13.844 4.902 22.266 1 81.75 131 ARG B N 1
ATOM 3255 C CA . ARG B 1 131 ? 15.188 4.336 22.219 1 81.75 131 ARG B CA 1
ATOM 3256 C C . ARG B 1 131 ? 15.977 4.891 21.047 1 81.75 131 ARG B C 1
ATOM 3258 O O . ARG B 1 131 ? 17.188 5.09 21.141 1 81.75 131 ARG B O 1
ATOM 3265 N N . PHE B 1 132 ? 15.156 5.176 19.969 1 79.62 132 PHE B N 1
ATOM 3266 C CA . PHE B 1 132 ? 15.789 5.613 18.719 1 79.62 132 PHE B CA 1
ATOM 3267 C C . PHE B 1 132 ? 15.07 6.82 18.141 1 79.62 132 PHE B C 1
ATOM 3269 O O . PHE B 1 132 ? 14.359 6.703 17.141 1 79.62 132 PHE B O 1
ATOM 3276 N N . PRO B 1 133 ? 15.453 7.941 18.719 1 76.56 133 PRO B N 1
ATOM 3277 C CA . PRO B 1 133 ? 14.719 9.117 18.25 1 76.56 133 PRO B CA 1
ATOM 3278 C C . PRO B 1 133 ? 15.25 9.656 16.922 1 76.56 133 PRO B C 1
ATOM 3280 O O . PRO B 1 133 ? 15.562 10.844 16.828 1 76.56 133 PRO B O 1
ATOM 3283 N N . ASP B 1 134 ? 15.445 8.844 15.914 1 82.69 134 ASP B N 1
ATOM 3284 C CA . ASP B 1 134 ? 15.906 9.227 14.586 1 82.69 134 ASP B CA 1
ATOM 3285 C C . ASP B 1 134 ? 14.766 9.211 13.57 1 82.69 134 ASP B C 1
ATOM 3287 O O . ASP B 1 134 ? 13.992 8.258 13.508 1 82.69 134 ASP B O 1
ATOM 3291 N N . ARG B 1 135 ? 14.672 10.273 12.891 1 84.44 135 ARG B N 1
ATOM 3292 C CA . ARG B 1 135 ? 13.555 10.461 11.969 1 84.44 135 ARG B CA 1
ATOM 3293 C C . ARG B 1 135 ? 13.555 9.391 10.883 1 84.44 135 ARG B C 1
ATOM 3295 O O . ARG B 1 135 ? 12.5 8.875 10.516 1 84.44 135 ARG B O 1
ATOM 3302 N N . GLN B 1 136 ? 14.734 9.133 10.352 1 81.38 136 GLN B N 1
ATOM 3303 C CA . GLN B 1 136 ? 14.844 8.148 9.281 1 81.38 136 GLN B CA 1
ATOM 3304 C C . GLN B 1 136 ? 14.453 6.762 9.766 1 81.38 136 GLN B C 1
ATOM 3306 O O . GLN B 1 136 ? 13.789 6.012 9.039 1 81.38 136 GLN B O 1
ATOM 3311 N N . ALA B 1 137 ? 14.82 6.492 10.953 1 83.5 137 ALA B N 1
ATOM 3312 C CA . ALA B 1 137 ? 14.469 5.203 11.547 1 83.5 137 ALA B CA 1
ATOM 3313 C C . ALA B 1 137 ? 12.961 5.074 11.742 1 83.5 137 ALA B C 1
ATOM 3315 O O . ALA B 1 137 ? 12.398 3.994 11.562 1 83.5 137 ALA B O 1
ATOM 3316 N N . LEU B 1 138 ? 12.414 6.145 12.062 1 84.56 138 LEU B N 1
ATOM 3317 C CA . LEU B 1 138 ? 10.969 6.133 12.289 1 84.56 138 LEU B CA 1
ATOM 3318 C C . LEU B 1 138 ? 10.219 5.91 10.984 1 84.56 138 LEU B C 1
ATOM 3320 O O . LEU B 1 138 ? 9.203 5.203 10.961 1 84.56 138 LEU B O 1
ATOM 3324 N N . ILE B 1 139 ? 10.695 6.48 9.938 1 84.56 139 ILE B N 1
ATOM 3325 C CA . ILE B 1 139 ? 10.086 6.273 8.633 1 84.56 139 ILE B CA 1
ATOM 3326 C C . ILE B 1 139 ? 10.18 4.801 8.242 1 84.56 139 ILE B C 1
ATOM 3328 O O . ILE B 1 139 ? 9.188 4.195 7.82 1 84.56 139 ILE B O 1
ATOM 3332 N N . LEU B 1 140 ? 11.336 4.258 8.469 1 83.25 140 LEU B N 1
ATOM 3333 C CA . LEU B 1 140 ? 11.555 2.857 8.117 1 83.25 140 LEU B CA 1
ATOM 3334 C C . LEU B 1 140 ? 10.664 1.94 8.953 1 83.25 140 LEU B C 1
ATOM 3336 O O . LEU B 1 140 ? 10.125 0.962 8.438 1 83.25 140 LEU B O 1
ATOM 3340 N N . LEU B 1 141 ? 10.547 2.277 10.188 1 84.5 141 LEU B N 1
ATOM 3341 C CA . LEU B 1 141 ? 9.648 1.511 11.047 1 84.5 141 LEU B CA 1
ATOM 3342 C C . LEU B 1 141 ? 8.211 1.604 10.547 1 84.5 141 LEU B C 1
ATOM 3344 O O . LEU B 1 141 ? 7.48 0.606 10.547 1 84.5 141 LEU B O 1
ATOM 3348 N N . GLY B 1 142 ? 7.816 2.762 10.219 1 86.56 142 GLY B N 1
ATOM 3349 C CA . GLY B 1 142 ? 6.477 2.957 9.688 1 86.56 142 GLY B CA 1
ATOM 3350 C C . GLY B 1 142 ? 6.195 2.123 8.453 1 86.56 142 GLY B C 1
ATOM 3351 O O . GLY B 1 142 ? 5.137 1.497 8.352 1 86.56 142 GLY B O 1
ATOM 3352 N N . VAL B 1 143 ? 7.141 2.117 7.566 1 85.44 143 VAL B N 1
ATOM 3353 C CA . VAL B 1 143 ? 7.012 1.318 6.352 1 85.44 143 VAL B CA 1
ATOM 3354 C C . VAL B 1 143 ? 6.906 -0.161 6.715 1 85.44 143 VAL B C 1
ATOM 3356 O O . VAL B 1 143 ? 6.094 -0.89 6.145 1 85.44 143 VAL B O 1
ATOM 3359 N N . GLY B 1 144 ? 7.766 -0.554 7.613 1 87.06 144 GLY B N 1
ATOM 3360 C CA . GLY B 1 144 ? 7.711 -1.929 8.086 1 87.06 144 GLY B CA 1
ATOM 3361 C C . GLY B 1 144 ? 6.371 -2.299 8.688 1 87.06 144 GLY B C 1
ATOM 3362 O O . GLY B 1 144 ? 5.816 -3.357 8.383 1 87.06 144 GLY B O 1
ATOM 3363 N N . LEU B 1 145 ? 5.875 -1.454 9.508 1 89.62 145 LEU B N 1
ATOM 3364 C CA . LEU B 1 145 ? 4.594 -1.711 10.164 1 89.62 145 LEU B CA 1
ATOM 3365 C C . LEU B 1 145 ? 3.457 -1.703 9.148 1 89.62 145 LEU B C 1
ATOM 3367 O O . LEU B 1 145 ? 2.506 -2.48 9.266 1 89.62 145 LEU B O 1
ATOM 3371 N N . SER B 1 146 ? 3.535 -0.833 8.188 1 90.56 146 SER B N 1
ATOM 3372 C CA . SER B 1 146 ? 2.543 -0.809 7.113 1 90.56 146 SER B CA 1
ATOM 3373 C C . SER B 1 146 ? 2.547 -2.117 6.328 1 90.56 146 SER B C 1
ATOM 3375 O O . SER B 1 146 ? 1.486 -2.633 5.969 1 90.56 146 SER B O 1
ATOM 3377 N N . SER B 1 147 ? 3.752 -2.584 6.09 1 88.81 147 SER B N 1
ATOM 3378 C CA . SER B 1 147 ? 3.867 -3.861 5.395 1 88.81 147 SER B CA 1
ATOM 3379 C C . SER B 1 147 ? 3.27 -4.996 6.223 1 88.81 147 SER B C 1
ATOM 3381 O O . SER B 1 147 ? 2.605 -5.883 5.68 1 88.81 147 SER B O 1
ATOM 3383 N N . LEU B 1 148 ? 3.518 -4.957 7.461 1 91.69 148 LEU B N 1
ATOM 3384 C CA . LEU B 1 148 ? 3.01 -5.996 8.352 1 91.69 148 LEU B CA 1
ATOM 3385 C C . LEU B 1 148 ? 1.487 -5.945 8.43 1 91.69 148 LEU B C 1
ATOM 3387 O O . LEU B 1 148 ? 0.821 -6.977 8.328 1 91.69 148 LEU B O 1
ATOM 3391 N N . THR B 1 149 ? 0.974 -4.809 8.648 1 93.81 149 THR B N 1
ATOM 3392 C CA . THR B 1 149 ? -0.479 -4.684 8.703 1 93.81 149 THR B CA 1
ATOM 3393 C C . THR B 1 149 ? -1.102 -5.07 7.363 1 93.81 149 THR B C 1
ATOM 3395 O O . THR B 1 149 ? -2.199 -5.629 7.32 1 93.81 149 THR B O 1
ATOM 3398 N N . GLY B 1 150 ? -0.44 -4.773 6.281 1 92.5 150 GLY B N 1
ATOM 3399 C CA . GLY B 1 150 ? -0.901 -5.207 4.973 1 92.5 150 GLY B CA 1
ATOM 3400 C C . GLY B 1 150 ? -0.959 -6.715 4.832 1 92.5 150 GLY B C 1
ATOM 3401 O O . GLY B 1 150 ? -1.936 -7.258 4.309 1 92.5 150 GLY B O 1
ATOM 3402 N N . ALA B 1 151 ? 0.078 -7.344 5.289 1 94.25 151 ALA B N 1
ATOM 3403 C CA . ALA B 1 151 ? 0.124 -8.805 5.238 1 94.25 151 ALA B CA 1
ATOM 3404 C C . ALA B 1 151 ? -0.979 -9.414 6.098 1 94.25 151 ALA B C 1
ATOM 3406 O O . ALA B 1 151 ? -1.628 -10.383 5.688 1 94.25 151 ALA B O 1
ATOM 3407 N N . LEU B 1 152 ? -1.161 -8.867 7.234 1 95.25 152 LEU B N 1
ATOM 3408 C CA . LEU B 1 152 ? -2.201 -9.367 8.133 1 95.25 152 LEU B CA 1
ATOM 3409 C C . LEU B 1 152 ? -3.588 -9.102 7.551 1 95.25 152 LEU B C 1
ATOM 3411 O O . LEU B 1 152 ? -4.496 -9.922 7.715 1 95.25 152 LEU B O 1
ATOM 3415 N N . MET B 1 153 ? -3.74 -7.934 6.887 1 95.31 153 MET B N 1
ATOM 3416 C CA . MET B 1 153 ? -4.996 -7.641 6.207 1 95.31 153 MET B CA 1
ATOM 3417 C C . MET B 1 153 ? -5.281 -8.664 5.113 1 95.31 153 MET B C 1
ATOM 3419 O O . MET B 1 153 ? -6.41 -9.133 4.977 1 95.31 153 MET B O 1
ATOM 3423 N N . ALA B 1 154 ? -4.25 -9.031 4.391 1 93.56 154 ALA B N 1
ATOM 3424 C CA . ALA B 1 154 ? -4.395 -10.062 3.363 1 93.56 154 ALA B CA 1
ATOM 3425 C C . ALA B 1 154 ? -4.852 -11.383 3.973 1 93.56 154 ALA B C 1
ATOM 3427 O O . ALA B 1 154 ? -5.68 -12.086 3.391 1 93.56 154 ALA B O 1
ATOM 3428 N N . LEU B 1 155 ? -4.309 -11.68 5.09 1 94 155 LEU B N 1
ATOM 3429 C CA . LEU B 1 155 ? -4.707 -12.891 5.793 1 94 155 LEU B CA 1
ATOM 3430 C C . LEU B 1 155 ? -6.176 -12.828 6.199 1 94 155 LEU B C 1
ATOM 3432 O O . LEU B 1 155 ? -6.91 -13.805 6.051 1 94 155 LEU B O 1
ATOM 3436 N N . VAL B 1 156 ? -6.566 -11.664 6.711 1 94.56 156 VAL B N 1
ATOM 3437 C CA . VAL B 1 156 ? -7.961 -11.484 7.109 1 94.56 156 VAL B CA 1
ATOM 3438 C C . VAL B 1 156 ? -8.875 -11.664 5.902 1 94.56 156 VAL B C 1
ATOM 3440 O O . VAL B 1 156 ? -9.891 -12.359 5.98 1 94.56 156 VAL B O 1
ATOM 3443 N N . PHE B 1 157 ? -8.531 -11.078 4.781 1 92.75 157 PHE B N 1
ATOM 3444 C CA . PHE B 1 157 ? -9.312 -11.234 3.562 1 92.75 157 PHE B CA 1
ATOM 3445 C C . PHE B 1 157 ? -9.344 -12.688 3.117 1 92.75 157 PHE B C 1
ATOM 3447 O O . PHE B 1 157 ? -10.391 -13.203 2.723 1 92.75 157 PHE B O 1
ATOM 3454 N N . ASN B 1 158 ? -8.188 -13.32 3.254 1 92 158 ASN B N 1
ATOM 3455 C CA . ASN B 1 158 ? -8.055 -14.719 2.838 1 92 158 ASN B CA 1
ATOM 3456 C C . ASN B 1 158 ? -8.945 -15.633 3.678 1 92 158 ASN B C 1
ATOM 3458 O O . ASN B 1 158 ? -9.477 -16.625 3.17 1 92 158 ASN B O 1
ATOM 3462 N N . LEU B 1 159 ? -9.148 -15.297 4.871 1 90.56 159 LEU B N 1
ATOM 3463 C CA . LEU B 1 159 ? -9.898 -16.141 5.793 1 90.56 159 LEU B CA 1
ATOM 3464 C C . LEU B 1 159 ? -11.328 -15.633 5.965 1 90.56 159 LEU B C 1
ATOM 3466 O O . LEU B 1 159 ? -12.047 -16.078 6.855 1 90.56 159 LEU B O 1
ATOM 3470 N N . SER B 1 160 ? -11.688 -14.633 5.168 1 91.5 160 SER B N 1
ATOM 3471 C CA . SER B 1 160 ? -13.031 -14.07 5.254 1 91.5 160 SER B CA 1
ATOM 3472 C C . SER B 1 160 ? -14.094 -15.141 5.031 1 91.5 160 SER B C 1
ATOM 3474 O O . SER B 1 160 ? -13.977 -15.961 4.117 1 91.5 160 SER B O 1
ATOM 3476 N N . PRO B 1 161 ? -15.133 -15.203 5.809 1 91.06 161 PRO B N 1
ATOM 3477 C CA . PRO B 1 161 ? -16.109 -16.297 5.758 1 91.06 161 PRO B CA 1
ATOM 3478 C C . PRO B 1 161 ? -17 -16.234 4.523 1 91.06 161 PRO B C 1
ATOM 3480 O O . PRO B 1 161 ? -17.641 -17.234 4.168 1 91.06 161 PRO B O 1
ATOM 3483 N N . SER B 1 162 ? -17.125 -15.031 3.846 1 93.06 162 SER B N 1
ATOM 3484 C CA . SER B 1 162 ? -18 -14.914 2.682 1 93.06 162 SER B CA 1
ATOM 3485 C C . SER B 1 162 ? -17.594 -13.727 1.811 1 93.06 162 SER B C 1
ATOM 3487 O O . SER B 1 162 ? -16.953 -12.789 2.285 1 93.06 162 SER B O 1
ATOM 3489 N N . PRO B 1 163 ? -18.031 -13.797 0.568 1 93.5 163 PRO B N 1
ATOM 3490 C CA . PRO B 1 163 ? -17.812 -12.641 -0.305 1 93.5 163 PRO B CA 1
ATOM 3491 C C . PRO B 1 163 ? -18.469 -11.367 0.219 1 93.5 163 PRO B C 1
ATOM 3493 O O . PRO B 1 163 ? -17.938 -10.273 0.038 1 93.5 163 PRO B O 1
ATOM 3496 N N . VAL B 1 164 ? -19.625 -11.523 0.859 1 92.94 164 VAL B N 1
ATOM 3497 C CA . VAL B 1 164 ? -20.344 -10.367 1.388 1 92.94 164 VAL B CA 1
ATOM 3498 C C . VAL B 1 164 ? -19.516 -9.711 2.492 1 92.94 164 VAL B C 1
ATOM 3500 O O . VAL B 1 164 ? -19.391 -8.484 2.531 1 92.94 164 VAL B O 1
ATOM 3503 N N . THR B 1 165 ? -18.922 -10.516 3.355 1 94.06 165 THR B N 1
ATOM 3504 C CA . THR B 1 165 ? -18.062 -10 4.418 1 94.06 165 THR B CA 1
ATOM 3505 C C . THR B 1 165 ? -16.844 -9.297 3.832 1 94.06 165 THR B C 1
ATOM 3507 O O . THR B 1 165 ? -16.438 -8.234 4.309 1 94.06 165 THR B O 1
ATOM 3510 N N . THR B 1 166 ? -16.281 -9.891 2.818 1 93.62 166 THR B N 1
ATOM 3511 C CA . THR B 1 166 ? -15.141 -9.297 2.123 1 93.62 166 THR B CA 1
ATOM 3512 C C . THR B 1 166 ? -15.5 -7.922 1.564 1 93.62 166 THR B C 1
ATOM 3514 O O . THR B 1 166 ? -14.75 -6.961 1.738 1 93.62 166 THR B O 1
ATOM 3517 N N . ALA B 1 167 ? -16.609 -7.828 0.958 1 92.69 167 ALA B N 1
ATOM 3518 C CA . ALA B 1 167 ? -17.062 -6.566 0.381 1 92.69 167 ALA B CA 1
ATOM 3519 C C . ALA B 1 167 ? -17.328 -5.531 1.469 1 92.69 167 ALA B C 1
ATOM 3521 O O . ALA B 1 167 ? -17.094 -4.336 1.269 1 92.69 167 ALA B O 1
ATOM 3522 N N . GLU B 1 168 ? -17.844 -6.027 2.562 1 92.38 168 GLU B N 1
ATOM 3523 C CA . GLU B 1 168 ? -18.109 -5.129 3.682 1 92.38 168 GLU B CA 1
ATOM 3524 C C . GLU B 1 168 ? -16.828 -4.512 4.215 1 92.38 168 GLU B C 1
ATOM 3526 O O . GLU B 1 168 ? -16.766 -3.312 4.492 1 92.38 168 GLU B O 1
ATOM 3531 N N . ILE B 1 169 ? -15.797 -5.34 4.367 1 94.06 169 ILE B N 1
ATOM 3532 C CA . ILE B 1 169 ? -14.508 -4.852 4.844 1 94.06 169 ILE B CA 1
ATOM 3533 C C . ILE B 1 169 ? -13.953 -3.818 3.861 1 94.06 169 ILE B C 1
ATOM 3535 O O . ILE B 1 169 ? -13.531 -2.732 4.266 1 94.06 169 ILE B O 1
ATOM 3539 N N . LEU B 1 170 ? -14.023 -4.145 2.621 1 93 170 LEU B N 1
ATOM 3540 C CA . LEU B 1 170 ? -13.5 -3.246 1.597 1 93 170 LEU B CA 1
ATOM 3541 C C . LEU B 1 170 ? -14.273 -1.935 1.571 1 93 170 LEU B C 1
ATOM 3543 O O . LEU B 1 170 ? -13.688 -0.861 1.426 1 93 170 LEU B O 1
ATOM 3547 N N . GLY B 1 171 ? -15.531 -2.049 1.657 1 91.12 171 GLY B N 1
ATOM 3548 C CA . GLY B 1 171 ? -16.359 -0.851 1.708 1 91.12 171 GLY B CA 1
ATOM 3549 C C . GLY B 1 171 ? -16 0.066 2.865 1 91.12 171 GLY B C 1
ATOM 3550 O O . GLY B 1 171 ? -15.938 1.285 2.697 1 91.12 171 GLY B O 1
ATOM 3551 N N . TRP B 1 172 ? -15.797 -0.527 3.973 1 91.62 172 TRP B N 1
ATOM 3552 C CA . TRP B 1 172 ? -15.422 0.249 5.152 1 91.62 172 TRP B CA 1
ATOM 3553 C C . TRP B 1 172 ? -14.086 0.95 4.941 1 91.62 172 TRP B C 1
ATOM 3555 O O . TRP B 1 172 ? -13.922 2.117 5.301 1 91.62 172 TRP B O 1
ATOM 3565 N N . MET B 1 173 ? -13.172 0.311 4.316 1 92.12 173 MET B N 1
ATOM 3566 C CA . MET B 1 173 ? -11.82 0.83 4.102 1 92.12 173 MET B CA 1
ATOM 3567 C C . MET B 1 173 ? -11.844 2.031 3.164 1 92.12 173 MET B C 1
ATOM 3569 O O . MET B 1 173 ? -10.992 2.916 3.26 1 92.12 173 MET B O 1
ATOM 3573 N N . MET B 1 174 ? -12.781 2.082 2.322 1 93.88 174 MET B N 1
ATOM 3574 C CA . MET B 1 174 ? -12.82 3.141 1.315 1 93.88 174 MET B CA 1
ATOM 3575 C C . MET B 1 174 ? -13.367 4.434 1.909 1 93.88 174 MET B C 1
ATOM 3577 O O . MET B 1 174 ? -13.43 5.457 1.224 1 93.88 174 MET B O 1
ATOM 3581 N N . GLY B 1 175 ? -13.719 4.473 3.092 1 93.88 175 GLY B N 1
ATOM 3582 C CA . GLY B 1 175 ? -14.023 5.66 3.877 1 93.88 175 GLY B CA 1
ATOM 3583 C C . GLY B 1 175 ? -15.305 6.348 3.451 1 93.88 175 GLY B C 1
ATOM 3584 O O . GLY B 1 175 ? -15.633 6.383 2.264 1 93.88 175 GLY B O 1
ATOM 3585 N N . SER B 1 176 ? -16.016 6.855 4.352 1 95.19 176 SER B N 1
ATOM 3586 C CA . SER B 1 176 ? -17.25 7.609 4.133 1 95.19 176 SER B CA 1
ATOM 3587 C C . SER B 1 176 ? -17.672 8.359 5.395 1 95.19 176 SER B C 1
ATOM 3589 O O . SER B 1 176 ? -17.266 8 6.5 1 95.19 176 SER B O 1
ATOM 3591 N N . VAL B 1 177 ? -18.359 9.43 5.164 1 95.88 177 VAL B N 1
ATOM 3592 C CA . VAL B 1 177 ? -18.953 10.102 6.312 1 95.88 177 VAL B CA 1
ATOM 3593 C C . VAL B 1 177 ? -20.484 9.992 6.246 1 95.88 177 VAL B C 1
ATOM 3595 O O . VAL B 1 177 ? -21.188 10.68 6.98 1 95.88 177 VAL B O 1
ATOM 3598 N N . GLU B 1 178 ? -20.938 9.094 5.383 1 92.5 178 GLU B N 1
ATOM 3599 C CA . GLU B 1 178 ? -22.359 8.836 5.277 1 92.5 178 GLU B CA 1
ATOM 3600 C C . GLU B 1 178 ? -22.891 8.156 6.539 1 92.5 178 GLU B C 1
ATOM 3602 O O . GLU B 1 178 ? -22.234 7.277 7.102 1 92.5 178 GLU B O 1
ATOM 3607 N N . ASN B 1 179 ? -24.078 8.594 7.012 1 90.38 179 ASN B N 1
ATOM 3608 C CA . ASN B 1 179 ? -24.828 8 8.125 1 90.38 179 ASN B CA 1
ATOM 3609 C C . ASN B 1 179 ? -24.062 8.133 9.438 1 90.38 179 ASN B C 1
ATOM 3611 O O . ASN B 1 179 ? -24.125 7.242 10.289 1 90.38 179 ASN B O 1
ATOM 3615 N N . ARG B 1 180 ? -23.219 9.148 9.5 1 93.44 180 ARG B N 1
ATOM 3616 C CA . ARG B 1 180 ? -22.516 9.414 10.758 1 93.44 180 ARG B CA 1
ATOM 3617 C C . ARG B 1 180 ? -23.422 10.172 11.727 1 93.44 180 ARG B C 1
ATOM 3619 O O . ARG B 1 180 ? -24.234 10.992 11.312 1 93.44 180 ARG B O 1
ATOM 3626 N N . SER B 1 181 ? -23.25 9.898 12.977 1 94.94 181 SER B N 1
ATOM 3627 C CA . SER B 1 181 ? -24.125 10.422 14.023 1 94.94 181 SER B CA 1
ATOM 3628 C C . SER B 1 181 ? -23.406 11.5 14.836 1 94.94 181 SER B C 1
ATOM 3630 O O . SER B 1 181 ? -22.234 11.773 14.617 1 94.94 181 SER B O 1
ATOM 3632 N N . TRP B 1 182 ? -24.156 12.031 15.789 1 96.06 182 TRP B N 1
ATOM 3633 C CA . TRP B 1 182 ? -23.609 13.008 16.719 1 96.06 182 TRP B CA 1
ATOM 3634 C C . TRP B 1 182 ? -22.547 12.375 17.609 1 96.06 182 TRP B C 1
ATOM 3636 O O . TRP B 1 182 ? -21.594 13.047 18.031 1 96.06 182 TRP B O 1
ATOM 3646 N N . THR B 1 183 ? -22.719 11.141 17.844 1 93.69 183 THR B N 1
ATOM 3647 C CA . THR B 1 183 ? -21.703 10.43 18.625 1 93.69 183 THR B CA 1
ATOM 3648 C C . THR B 1 183 ? -20.375 10.406 17.891 1 93.69 183 THR B C 1
ATOM 3650 O O . THR B 1 183 ? -19.312 10.641 18.484 1 93.69 183 THR B O 1
ATOM 3653 N N . ASP B 1 184 ? -20.422 10.172 16.594 1 94.69 184 ASP B N 1
ATOM 3654 C CA . ASP B 1 184 ? -19.219 10.188 15.773 1 94.69 184 ASP B CA 1
ATOM 3655 C C . ASP B 1 184 ? -18.594 11.578 15.758 1 94.69 184 ASP B C 1
ATOM 3657 O O . ASP B 1 184 ? -17.375 11.711 15.898 1 94.69 184 ASP B O 1
ATOM 3661 N N . ALA B 1 185 ? -19.391 12.547 15.594 1 96.75 185 ALA B N 1
ATOM 3662 C CA . ALA B 1 185 ? -18.922 13.922 15.586 1 96.75 185 ALA B CA 1
ATOM 3663 C C . ALA B 1 185 ? -18.266 14.289 16.922 1 96.75 185 ALA B C 1
ATOM 3665 O O . ALA B 1 185 ? -17.234 14.969 16.953 1 96.75 185 ALA B O 1
ATOM 3666 N N . GLY B 1 186 ? -18.891 13.859 17.953 1 95.81 186 GLY B N 1
ATOM 3667 C CA . GLY B 1 186 ? -18.328 14.109 19.266 1 95.81 186 GLY B CA 1
ATOM 3668 C C . GLY B 1 186 ? -16.984 13.461 19.484 1 95.81 186 GLY B C 1
ATOM 3669 O O . GLY B 1 186 ? -16.078 14.078 20.062 1 95.81 186 GLY B O 1
ATOM 3670 N N . MET B 1 187 ? -16.797 12.273 19 1 92.5 187 MET B N 1
ATOM 3671 C CA . MET B 1 187 ? -15.523 11.57 19.094 1 92.5 187 MET B CA 1
ATOM 3672 C C . MET B 1 187 ? -14.438 12.312 18.328 1 92.5 187 MET B C 1
ATOM 3674 O O . MET B 1 187 ? -13.328 12.492 18.828 1 92.5 187 MET B O 1
ATOM 3678 N N . ALA B 1 188 ? -14.812 12.688 17.141 1 95.62 188 ALA B N 1
ATOM 3679 C CA . ALA B 1 188 ? -13.867 13.43 16.297 1 95.62 188 ALA B CA 1
ATOM 3680 C C . ALA B 1 188 ? -13.477 14.75 16.953 1 95.62 188 ALA B C 1
ATOM 3682 O O . ALA B 1 188 ? -12.297 15.117 16.984 1 95.62 188 ALA B O 1
ATOM 3683 N N . ALA B 1 189 ? -14.453 15.445 17.469 1 96.56 189 ALA B N 1
ATOM 3684 C CA . ALA B 1 189 ? -14.195 16.703 18.156 1 96.56 189 ALA B CA 1
ATOM 3685 C C . ALA B 1 189 ? -13.305 16.5 19.375 1 96.56 189 ALA B C 1
ATOM 3687 O O . ALA B 1 189 ? -12.391 17.281 19.625 1 96.56 189 ALA B O 1
ATOM 3688 N N . GLY B 1 190 ? -13.633 15.477 20.094 1 93.38 190 GLY B N 1
ATOM 3689 C CA . GLY B 1 190 ? -12.82 15.156 21.25 1 93.38 190 GLY B CA 1
ATOM 3690 C C . GLY B 1 190 ? -11.367 14.891 20.906 1 93.38 190 GLY B C 1
ATOM 3691 O O . GLY B 1 190 ? -10.461 15.359 21.594 1 93.38 190 GLY B O 1
ATOM 3692 N N . GLY B 1 191 ? -11.148 14.141 19.844 1 91.31 191 GLY B N 1
ATOM 3693 C CA . GLY B 1 191 ? -9.789 13.883 19.391 1 91.31 191 GLY B CA 1
ATOM 3694 C C . GLY B 1 191 ? -9.031 15.148 19.031 1 91.31 191 GLY B C 1
ATOM 3695 O O . GLY B 1 191 ? -7.855 15.289 19.359 1 91.31 191 GLY B O 1
ATOM 3696 N N . LEU B 1 192 ? -9.695 16.031 18.391 1 94.56 192 LEU B N 1
ATOM 3697 C CA . LEU B 1 192 ? -9.078 17.297 18 1 94.56 192 LEU B CA 1
ATOM 3698 C C . LEU B 1 192 ? -8.727 18.125 19.234 1 94.56 192 LEU B C 1
ATOM 3700 O O . LEU B 1 192 ? -7.656 18.75 19.281 1 94.56 192 LEU B O 1
ATOM 3704 N N . VAL B 1 193 ? -9.578 18.094 20.188 1 92.44 193 VAL B N 1
ATOM 3705 C CA . VAL B 1 193 ? -9.359 18.859 21.406 1 92.44 193 VAL B CA 1
ATOM 3706 C C . VAL B 1 193 ? -8.172 18.281 22.172 1 92.44 193 VAL B C 1
ATOM 3708 O O . VAL B 1 193 ? -7.293 19.016 22.625 1 92.44 193 VAL B O 1
ATOM 3711 N N . VAL B 1 194 ? -8.102 17 22.297 1 89.56 194 VAL B N 1
ATOM 3712 C CA . VAL B 1 194 ? -7 16.344 23 1 89.56 194 VAL B CA 1
ATOM 3713 C C . VAL B 1 194 ? -5.684 16.625 22.281 1 89.56 194 VAL B C 1
ATOM 3715 O O . VAL B 1 194 ? -4.676 16.953 22.922 1 89.56 194 VAL B O 1
ATOM 3718 N N . SER B 1 195 ? -5.746 16.531 21 1 90.06 195 SER B N 1
ATOM 3719 C CA . SER B 1 195 ? -4.523 16.781 20.234 1 90.06 195 SER B CA 1
ATOM 3720 C C . SER B 1 195 ? -4.102 18.234 20.312 1 90.06 195 SER B C 1
ATOM 3722 O O . SER B 1 195 ? -2.912 18.547 20.234 1 90.06 195 SER B O 1
ATOM 3724 N N . ALA B 1 196 ? -5.062 19.141 20.453 1 89.62 196 ALA B N 1
ATOM 3725 C CA . ALA B 1 196 ? -4.758 20.562 20.578 1 89.62 196 ALA B CA 1
ATOM 3726 C C . ALA B 1 196 ? -3.863 20.828 21.797 1 89.62 196 ALA B C 1
ATOM 3728 O O . ALA B 1 196 ? -2.973 21.688 21.734 1 89.62 196 ALA B O 1
ATOM 3729 N N . LEU B 1 197 ? -4.105 20.078 22.781 1 89.06 197 LEU B N 1
ATOM 3730 C CA . LEU B 1 197 ? -3.279 20.219 23.984 1 89.06 197 LEU B CA 1
ATOM 3731 C C . LEU B 1 197 ? -1.842 19.797 23.703 1 89.06 197 LEU B C 1
ATOM 3733 O O . LEU B 1 197 ? -0.9 20.422 24.203 1 89.06 197 LEU B O 1
ATOM 3737 N N . LEU B 1 198 ? -1.614 18.844 22.891 1 91.69 198 LEU B N 1
ATOM 3738 C CA . LEU B 1 198 ? -0.284 18.375 22.516 1 91.69 198 LEU B CA 1
ATOM 3739 C C . LEU B 1 198 ? 0.375 19.344 21.531 1 91.69 198 LEU B C 1
ATOM 3741 O O . LEU B 1 198 ? 1.582 19.578 21.594 1 91.69 198 LEU B O 1
ATOM 3745 N N . LEU B 1 199 ? -0.397 19.922 20.719 1 92.44 199 LEU B N 1
ATOM 3746 C CA . LEU B 1 199 ? 0.097 20.75 19.625 1 92.44 199 LEU B CA 1
ATOM 3747 C C . LEU B 1 199 ? 0.703 22.047 20.156 1 92.44 199 LEU B C 1
ATOM 3749 O O . LEU B 1 199 ? 1.587 22.625 19.531 1 92.44 199 LEU B O 1
ATOM 3753 N N . TRP B 1 200 ? 0.25 22.438 21.359 1 88.69 200 TRP B N 1
ATOM 3754 C CA . TRP B 1 200 ? 0.817 23.641 21.984 1 88.69 200 TRP B CA 1
ATOM 3755 C C . TRP B 1 200 ? 2.291 23.422 22.312 1 88.69 200 TRP B C 1
ATOM 3757 O O . TRP B 1 200 ? 3.076 24.375 22.297 1 88.69 200 TRP B O 1
ATOM 3767 N N . ARG B 1 201 ? 2.719 22.234 22.547 1 90.25 201 ARG B N 1
ATOM 3768 C CA . ARG B 1 201 ? 4.105 21.906 22.844 1 90.25 201 ARG B CA 1
ATOM 3769 C C . ARG B 1 201 ? 4.863 21.5 21.594 1 90.25 201 ARG B C 1
ATOM 3771 O O . ARG B 1 201 ? 6.051 21.797 21.453 1 90.25 201 ARG B O 1
ATOM 3778 N N . VAL B 1 202 ? 4.195 20.938 20.672 1 94.88 202 VAL B N 1
ATOM 3779 C CA . VAL B 1 202 ? 4.816 20.391 19.469 1 94.88 202 VAL B CA 1
ATOM 3780 C C . VAL B 1 202 ? 5.121 21.516 18.484 1 94.88 202 VAL B C 1
ATOM 3782 O O . VAL B 1 202 ? 6.184 21.531 17.859 1 94.88 202 VAL B O 1
ATOM 3785 N N . GLY B 1 203 ? 4.262 22.5 18.406 1 95.25 203 GLY B N 1
ATOM 3786 C CA . GLY B 1 203 ? 4.352 23.578 17.422 1 95.25 203 GLY B CA 1
ATOM 3787 C C . GLY B 1 203 ? 5.66 24.344 17.5 1 95.25 203 GLY B C 1
ATOM 3788 O O . GLY B 1 203 ? 6.398 24.422 16.516 1 95.25 203 GLY B O 1
ATOM 3789 N N . PRO B 1 204 ? 6 24.859 18.656 1 95.06 204 PRO B N 1
ATOM 3790 C CA . PRO B 1 204 ? 7.258 25.594 18.781 1 95.06 204 PRO B CA 1
ATOM 3791 C C . PRO B 1 204 ? 8.484 24.719 18.5 1 95.06 204 PRO B C 1
ATOM 3793 O O . PRO B 1 204 ? 9.469 25.203 17.938 1 95.06 204 PRO B O 1
ATOM 3796 N N . GLY B 1 205 ? 8.352 23.516 18.906 1 95.62 205 GLY B N 1
ATOM 3797 C CA . GLY B 1 205 ? 9.445 22.594 18.625 1 95.62 205 GLY B CA 1
ATOM 3798 C C . GLY B 1 205 ? 9.664 22.391 17.141 1 95.62 205 GLY B C 1
ATOM 3799 O O . GLY B 1 205 ? 10.805 22.328 16.672 1 95.62 205 GLY B O 1
ATOM 3800 N N . LEU B 1 206 ? 8.57 22.297 16.438 1 96.06 206 LEU B N 1
ATOM 3801 C CA . LEU B 1 206 ? 8.656 22.109 14.984 1 96.06 206 LEU B CA 1
ATOM 3802 C C . LEU B 1 206 ? 9.273 23.344 14.32 1 96.06 206 LEU B C 1
ATOM 3804 O O . LEU B 1 206 ? 10.062 23.203 13.383 1 96.06 206 LEU B O 1
ATOM 3808 N N . ARG B 1 207 ? 8.883 24.469 14.844 1 95.69 207 ARG B N 1
ATOM 3809 C CA . ARG B 1 207 ? 9.461 25.719 14.328 1 95.69 207 ARG B CA 1
ATOM 3810 C C . ARG B 1 207 ? 10.969 25.734 14.523 1 95.69 207 ARG B C 1
ATOM 3812 O O . ARG B 1 207 ? 11.719 26.047 13.594 1 95.69 207 ARG B O 1
ATOM 3819 N N . LEU B 1 208 ? 11.422 25.391 15.617 1 94.69 208 LEU B N 1
ATOM 3820 C CA . LEU B 1 208 ? 12.852 25.422 15.93 1 94.69 208 LEU B CA 1
ATOM 3821 C C . LEU B 1 208 ? 13.602 24.344 15.156 1 94.69 208 LEU B C 1
ATOM 3823 O O . LEU B 1 208 ? 14.781 24.516 14.828 1 94.69 208 LEU B O 1
ATOM 3827 N N . LEU B 1 209 ? 12.914 23.312 14.852 1 93.12 209 LEU B N 1
ATOM 3828 C CA . LEU B 1 209 ? 13.539 22.219 14.125 1 93.12 209 LEU B CA 1
ATOM 3829 C C . LEU B 1 209 ? 13.953 22.656 12.719 1 93.12 209 LEU B C 1
ATOM 3831 O O . LEU B 1 209 ? 14.859 22.078 12.125 1 93.12 209 LEU B O 1
ATOM 3835 N N . THR B 1 210 ? 13.281 23.656 12.164 1 92.5 210 THR B N 1
ATOM 3836 C CA . THR B 1 210 ? 13.609 24.141 10.828 1 92.5 210 THR B CA 1
ATOM 3837 C C . THR B 1 210 ? 15.016 24.734 10.805 1 92.5 210 THR B C 1
ATOM 3839 O O . THR B 1 210 ? 15.625 24.859 9.734 1 92.5 210 THR B O 1
ATOM 3842 N N . LEU B 1 211 ? 15.539 25.062 11.938 1 92.5 211 LEU B N 1
ATOM 3843 C CA . LEU B 1 211 ? 16.875 25.641 12.039 1 92.5 211 LEU B CA 1
ATOM 3844 C C . LEU B 1 211 ? 17.938 24.562 12.195 1 92.5 211 LEU B C 1
ATOM 3846 O O . LEU B 1 211 ? 19.125 24.859 12.227 1 92.5 211 LEU B O 1
ATOM 3850 N N . GLY B 1 212 ? 17.516 23.422 12.258 1 92.31 212 GLY B N 1
ATOM 3851 C CA . GLY B 1 212 ? 18.422 22.297 12.453 1 92.31 212 GLY B CA 1
ATOM 3852 C C . GLY B 1 212 ? 18.297 21.656 13.82 1 92.31 212 GLY B C 1
ATOM 3853 O O . GLY B 1 212 ? 17.844 22.297 14.773 1 92.31 212 GLY B O 1
ATOM 3854 N N . GLU B 1 213 ? 18.688 20.422 13.938 1 91.06 213 GLU B N 1
ATOM 3855 C CA . GLU B 1 213 ? 18.516 19.672 15.172 1 91.06 213 GLU B CA 1
ATOM 3856 C C . GLU B 1 213 ? 19.422 20.219 16.281 1 91.06 213 GLU B C 1
ATOM 3858 O O . GLU B 1 213 ? 18.984 20.344 17.422 1 91.06 213 GLU B O 1
ATOM 3863 N N . ASP B 1 214 ? 20.641 20.531 15.828 1 93.19 214 ASP B N 1
ATOM 3864 C CA . ASP B 1 214 ? 21.594 21.047 16.812 1 93.19 214 ASP B CA 1
ATOM 3865 C C . ASP B 1 214 ? 21.141 22.406 17.359 1 93.19 214 ASP B C 1
ATOM 3867 O O . ASP B 1 214 ? 21.203 22.641 18.578 1 93.19 214 ASP B O 1
ATOM 3871 N N . THR B 1 215 ? 20.625 23.203 16.453 1 94.44 215 THR B N 1
ATOM 3872 C CA . THR B 1 215 ? 20.141 24.516 16.875 1 94.44 215 THR B CA 1
ATOM 3873 C C . THR B 1 215 ? 18.891 24.375 17.75 1 94.44 215 THR B C 1
ATOM 3875 O O . THR B 1 215 ? 18.766 25.062 18.766 1 94.44 215 THR B O 1
ATOM 3878 N N . ALA B 1 216 ? 18.047 23.531 17.422 1 94.56 216 ALA B N 1
ATOM 3879 C CA . ALA B 1 216 ? 16.828 23.297 18.203 1 94.56 216 ALA B CA 1
ATOM 3880 C C . ALA B 1 216 ? 17.172 22.828 19.609 1 94.56 216 ALA B C 1
ATOM 3882 O O . ALA B 1 216 ? 16.609 23.328 20.594 1 94.56 216 ALA B O 1
ATOM 3883 N N . ARG B 1 217 ? 18.141 21.953 19.672 1 93.56 217 ARG B N 1
ATOM 3884 C CA . ARG B 1 217 ? 18.594 21.453 20.969 1 93.56 217 ARG B CA 1
ATOM 3885 C C . ARG B 1 217 ? 19.172 22.578 21.812 1 93.56 217 ARG B C 1
ATOM 3887 O O . ARG B 1 217 ? 18.906 22.641 23.016 1 93.56 217 ARG B O 1
ATOM 3894 N N . SER B 1 218 ? 19.938 23.312 21.172 1 95.06 218 SER B N 1
ATOM 3895 C CA . SER B 1 218 ? 20.578 24.406 21.906 1 95.06 218 SER B CA 1
ATOM 3896 C C . SER B 1 218 ? 19.547 25.406 22.406 1 95.06 218 SER B C 1
ATOM 3898 O O . SER B 1 218 ? 19.797 26.109 23.391 1 95.06 218 SER B O 1
ATOM 3900 N N . GLN B 1 219 ? 18.422 25.453 21.812 1 95.25 219 GLN B N 1
ATOM 3901 C CA . GLN B 1 219 ? 17.359 26.375 22.219 1 95.25 219 GLN B CA 1
ATOM 3902 C C . GLN B 1 219 ? 16.391 25.703 23.188 1 95.25 219 GLN B C 1
ATOM 3904 O O . GLN B 1 219 ? 15.312 26.234 23.453 1 95.25 219 GLN B O 1
ATOM 3909 N N . GLY B 1 220 ? 16.734 24.5 23.594 1 93.38 220 GLY B N 1
ATOM 3910 C CA . GLY B 1 220 ? 16.016 23.891 24.703 1 93.38 220 GLY B CA 1
ATOM 3911 C C . GLY B 1 220 ? 15.008 22.844 24.234 1 93.38 220 GLY B C 1
ATOM 3912 O O . GLY B 1 220 ? 14.211 22.344 25.031 1 93.38 220 GLY B O 1
ATOM 3913 N N . VAL B 1 221 ? 15.016 22.516 23.047 1 93.5 221 VAL B N 1
ATOM 3914 C CA . VAL B 1 221 ? 14.078 21.516 22.547 1 93.5 221 VAL B CA 1
ATOM 3915 C C . VAL B 1 221 ? 14.594 20.125 22.859 1 93.5 221 VAL B C 1
ATOM 3917 O O . VAL B 1 221 ? 15.727 19.781 22.5 1 93.5 221 VAL B O 1
ATOM 3920 N N . ASP B 1 222 ? 13.766 19.359 23.594 1 94.19 222 ASP B N 1
ATOM 3921 C CA . ASP B 1 222 ? 14.047 17.938 23.766 1 94.19 222 ASP B CA 1
ATOM 3922 C C . ASP B 1 222 ? 13.539 17.141 22.562 1 94.19 222 ASP B C 1
ATOM 3924 O O . ASP B 1 222 ? 12.336 16.906 22.438 1 94.19 222 ASP B O 1
ATOM 3928 N N . LEU B 1 223 ? 14.453 16.672 21.844 1 90.81 223 LEU B N 1
ATOM 3929 C CA . LEU B 1 223 ? 14.102 16.016 20.578 1 90.81 223 LEU B CA 1
ATOM 3930 C C . LEU B 1 223 ? 13.344 14.719 20.828 1 90.81 223 LEU B C 1
ATOM 3932 O O . LEU B 1 223 ? 12.477 14.344 20.031 1 90.81 223 LEU B O 1
ATOM 3936 N N . ARG B 1 224 ? 13.664 14.07 21.859 1 91.38 224 ARG B N 1
ATOM 3937 C CA . ARG B 1 224 ? 12.953 12.844 22.203 1 91.38 224 ARG B CA 1
ATOM 3938 C C . ARG B 1 224 ? 11.5 13.133 22.562 1 91.38 224 ARG B C 1
ATOM 3940 O O . ARG B 1 224 ? 10.602 12.406 22.141 1 91.38 224 ARG B O 1
ATOM 3947 N N . GLN B 1 225 ? 11.352 14.094 23.328 1 93.44 225 GLN B N 1
ATOM 3948 C CA . GLN B 1 225 ? 10 14.492 23.703 1 93.44 225 GLN B CA 1
ATOM 3949 C C . GLN B 1 225 ? 9.211 14.984 22.5 1 93.44 225 GLN B C 1
ATOM 3951 O O . GLN B 1 225 ? 8.031 14.68 22.359 1 93.44 225 GLN B O 1
ATOM 3956 N N . LEU B 1 226 ? 9.828 15.758 21.688 1 94.06 226 LEU B N 1
ATOM 3957 C CA . LEU B 1 226 ? 9.18 16.266 20.484 1 94.06 226 LEU B CA 1
ATOM 3958 C C . LEU B 1 226 ? 8.742 15.109 19.578 1 94.06 226 LEU B C 1
ATOM 3960 O O . LEU B 1 226 ? 7.629 15.117 19.062 1 94.06 226 LEU B O 1
ATOM 3964 N N . ALA B 1 227 ? 9.625 14.18 19.469 1 92.75 227 ALA B N 1
ATOM 3965 C CA . ALA B 1 227 ? 9.312 13 18.656 1 92.75 227 ALA B CA 1
ATOM 3966 C C . ALA B 1 227 ? 8.102 12.258 19.234 1 92.75 227 ALA B C 1
ATOM 3968 O O . ALA B 1 227 ? 7.164 11.938 18.5 1 92.75 227 ALA B O 1
ATOM 3969 N N . ALA B 1 228 ? 8.125 12.023 20.484 1 92.75 228 ALA B N 1
ATOM 3970 C CA . ALA B 1 228 ? 7.055 11.273 21.141 1 92.75 228 ALA B CA 1
ATOM 3971 C C . ALA B 1 228 ? 5.723 12.008 21.031 1 92.75 228 ALA B C 1
ATOM 3973 O O . ALA B 1 228 ? 4.703 11.398 20.688 1 92.75 228 ALA B O 1
ATOM 3974 N N . LEU B 1 229 ? 5.766 13.211 21.312 1 94.19 229 LEU B N 1
ATOM 3975 C CA . LEU B 1 229 ? 4.539 14.008 21.266 1 94.19 229 LEU B CA 1
ATOM 3976 C C . LEU B 1 229 ? 4.004 14.102 19.844 1 94.19 229 LEU B C 1
ATOM 3978 O O . LEU B 1 229 ? 2.789 14.078 19.625 1 94.19 229 LEU B O 1
ATOM 3982 N N . SER B 1 230 ? 4.891 14.266 18.891 1 93.62 230 SER B N 1
ATOM 3983 C CA . SER B 1 230 ? 4.477 14.305 17.5 1 93.62 230 SER B CA 1
ATOM 3984 C C . SER B 1 230 ? 3.824 12.992 17.078 1 93.62 230 SER B C 1
ATOM 3986 O O . SER B 1 230 ? 2.77 12.992 16.438 1 93.62 230 SER B O 1
ATOM 3988 N N . VAL B 1 231 ? 4.406 11.93 17.5 1 91.38 231 VAL B N 1
ATOM 3989 C CA . VAL B 1 231 ? 3.889 10.602 17.172 1 91.38 231 VAL B CA 1
ATOM 3990 C C . VAL B 1 231 ? 2.506 10.414 17.797 1 91.38 231 VAL B C 1
ATOM 3992 O O . VAL B 1 231 ? 1.584 9.93 17.125 1 91.38 231 VAL B O 1
ATOM 3995 N N . VAL B 1 232 ? 2.348 10.805 18.969 1 92.56 232 VAL B N 1
ATOM 3996 C CA . VAL B 1 232 ? 1.072 10.656 19.656 1 92.56 232 VAL B CA 1
ATOM 3997 C C . VAL B 1 232 ? 0.009 11.508 18.953 1 92.56 232 VAL B C 1
ATOM 3999 O O . VAL B 1 232 ? -1.101 11.039 18.703 1 92.56 232 VAL B O 1
ATOM 4002 N N . ALA B 1 233 ? 0.37 12.703 18.688 1 94.38 233 ALA B N 1
ATOM 4003 C CA . ALA B 1 233 ? -0.581 13.602 18.047 1 94.38 233 ALA B CA 1
ATOM 4004 C C . ALA B 1 233 ? -1.025 13.047 16.688 1 94.38 233 ALA B C 1
ATOM 4006 O O . ALA B 1 233 ? -2.225 12.977 16.406 1 94.38 233 ALA B O 1
ATOM 4007 N N . ILE B 1 234 ? -0.083 12.617 15.914 1 93.88 234 ILE B N 1
ATOM 4008 C CA . ILE B 1 234 ? -0.37 12.078 14.586 1 93.88 234 ILE B CA 1
ATOM 4009 C C . ILE B 1 234 ? -1.236 10.828 14.711 1 93.88 234 ILE B C 1
ATOM 4011 O O . ILE B 1 234 ? -2.23 10.68 14 1 93.88 234 ILE B O 1
ATOM 4015 N N . SER B 1 235 ? -0.863 10 15.617 1 91.69 235 SER B N 1
ATOM 4016 C CA . SER B 1 235 ? -1.541 8.711 15.773 1 91.69 235 SER B CA 1
ATOM 4017 C C . SER B 1 235 ? -2.979 8.898 16.25 1 91.69 235 SER B C 1
ATOM 4019 O O . SER B 1 235 ? -3.891 8.234 15.758 1 91.69 235 SER B O 1
ATOM 4021 N N . VAL B 1 236 ? -3.17 9.781 17.188 1 91.75 236 VAL B N 1
ATOM 4022 C CA . VAL B 1 236 ? -4.508 10.031 17.719 1 91.75 236 VAL B CA 1
ATOM 4023 C C . VAL B 1 236 ? -5.383 10.641 16.625 1 91.75 236 VAL B C 1
ATOM 4025 O O . VAL B 1 236 ? -6.512 10.195 16.406 1 91.75 236 VAL B O 1
ATOM 4028 N N . LEU B 1 237 ? -4.859 11.594 15.992 1 95.62 237 LEU B N 1
ATOM 4029 C CA . LEU B 1 237 ? -5.625 12.289 14.961 1 95.62 237 LEU B CA 1
ATOM 4030 C C . LEU B 1 237 ? -5.914 11.367 13.781 1 95.62 237 LEU B C 1
ATOM 4032 O O . LEU B 1 237 ? -7.066 11.227 13.367 1 95.62 237 LEU B O 1
ATOM 4036 N N . ALA B 1 238 ? -4.914 10.664 13.305 1 93.81 238 ALA B N 1
ATOM 4037 C CA . ALA B 1 238 ? -5.098 9.773 12.164 1 93.81 238 ALA B CA 1
ATOM 4038 C C . ALA B 1 238 ? -5.934 8.555 12.555 1 93.81 238 ALA B C 1
ATOM 4040 O O . ALA B 1 238 ? -6.824 8.141 11.805 1 93.81 238 ALA B O 1
ATOM 4041 N N . GLY B 1 239 ? -5.648 7.992 13.703 1 92.88 239 GLY B N 1
ATOM 4042 C CA . GLY B 1 239 ? -6.391 6.828 14.164 1 92.88 239 GLY B CA 1
ATOM 4043 C C . GLY B 1 239 ? -7.871 7.109 14.367 1 92.88 239 GLY B C 1
ATOM 4044 O O . GLY B 1 239 ? -8.719 6.328 13.938 1 92.88 239 GLY B O 1
ATOM 4045 N N . LEU B 1 240 ? -8.133 8.203 15.008 1 94.38 240 LEU B N 1
ATOM 4046 C CA . LEU B 1 240 ? -9.523 8.57 15.258 1 94.38 240 LEU B CA 1
ATOM 4047 C C . LEU B 1 240 ? -10.234 8.922 13.953 1 94.38 240 LEU B C 1
ATOM 4049 O O . LEU B 1 240 ? -11.406 8.594 13.781 1 94.38 240 LEU B O 1
ATOM 4053 N N . ALA B 1 241 ? -9.539 9.625 13.078 1 96.25 241 ALA B N 1
ATOM 4054 C CA . ALA B 1 241 ? -10.125 9.93 11.773 1 96.25 241 ALA B CA 1
ATOM 4055 C C . ALA B 1 241 ? -10.539 8.656 11.047 1 96.25 241 ALA B C 1
ATOM 4057 O O . ALA B 1 241 ? -11.664 8.555 10.547 1 96.25 241 ALA B O 1
ATOM 4058 N N . VAL B 1 242 ? -9.688 7.684 11.078 1 95.06 242 VAL B N 1
ATOM 4059 C CA . VAL B 1 242 ? -9.953 6.43 10.383 1 95.06 242 VAL B CA 1
ATOM 4060 C C . VAL B 1 242 ? -11.07 5.672 11.102 1 95.06 242 VAL B C 1
ATOM 4062 O O . VAL B 1 242 ? -11.93 5.062 10.461 1 95.06 242 VAL B O 1
ATOM 4065 N N . ALA B 1 243 ? -11.078 5.742 12.375 1 94.19 243 ALA B N 1
ATOM 4066 C CA . ALA B 1 243 ? -12.109 5.055 13.148 1 94.19 243 ALA B CA 1
ATOM 4067 C C . ALA B 1 243 ? -13.492 5.613 12.836 1 94.19 243 ALA B C 1
ATOM 4069 O O . ALA B 1 243 ? -14.477 4.871 12.82 1 94.19 243 ALA B O 1
ATOM 4070 N N . VAL B 1 244 ? -13.531 6.859 12.57 1 94.75 2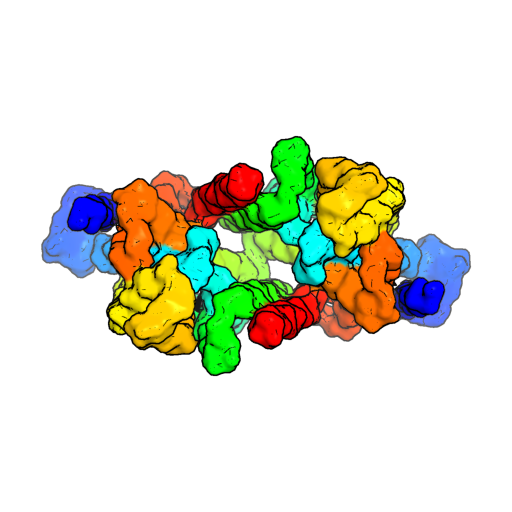44 VAL B N 1
ATOM 4071 C CA . VAL B 1 244 ? -14.812 7.523 12.375 1 94.75 244 VAL B CA 1
ATOM 4072 C C . VAL B 1 244 ? -15.258 7.383 10.922 1 94.75 244 VAL B C 1
ATOM 4074 O O . VAL B 1 244 ? -16.438 7.164 10.641 1 94.75 244 VAL B O 1
ATOM 4077 N N . SER B 1 245 ? -14.344 7.398 10.016 1 96.31 245 SER B N 1
ATOM 4078 C CA . SER B 1 245 ? -14.781 7.578 8.633 1 96.31 245 SER B CA 1
ATOM 4079 C C . SER B 1 245 ? -14.203 6.496 7.727 1 96.31 245 SER B C 1
ATOM 4081 O O . SER B 1 245 ? -14.539 6.43 6.539 1 96.31 245 SER B O 1
ATOM 4083 N N . GLY B 1 246 ? -13.398 5.586 8.281 1 94.44 246 GLY B N 1
ATOM 4084 C CA . GLY B 1 246 ? -12.586 4.785 7.383 1 94.44 246 GLY B CA 1
ATOM 4085 C C . GLY B 1 246 ? -11.406 5.543 6.812 1 94.44 246 GLY B C 1
ATOM 4086 O O . GLY B 1 246 ? -11.039 6.609 7.316 1 94.44 246 GLY B O 1
ATOM 4087 N N . VAL B 1 247 ? -10.82 5.008 5.824 1 93.19 247 VAL B N 1
ATOM 4088 C CA . VAL B 1 247 ? -9.57 5.582 5.332 1 93.19 247 VAL B CA 1
ATOM 4089 C C . VAL B 1 247 ? -9.875 6.656 4.285 1 93.19 247 VAL B C 1
ATOM 4091 O O . VAL B 1 247 ? -10.484 6.367 3.254 1 93.19 247 VAL B O 1
ATOM 4094 N N . ILE B 1 248 ? -9.531 7.832 4.578 1 95.25 248 ILE B N 1
ATOM 4095 C CA . ILE B 1 248 ? -9.562 8.953 3.643 1 95.25 248 ILE B CA 1
ATOM 4096 C C . ILE B 1 248 ? -8.133 9.422 3.357 1 95.25 248 ILE B C 1
ATOM 4098 O O . ILE B 1 248 ? -7.5 10.047 4.207 1 95.25 248 ILE B O 1
ATOM 4102 N N . GLY B 1 249 ? -7.691 9.148 2.205 1 90.94 249 GLY B N 1
ATOM 4103 C CA . GLY B 1 249 ? -6.293 9.352 1.868 1 90.94 249 GLY B CA 1
ATOM 4104 C C . GLY B 1 249 ? -6.012 10.742 1.327 1 90.94 249 GLY B C 1
ATOM 4105 O O . GLY B 1 249 ? -6.926 11.453 0.906 1 90.94 249 GLY B O 1
ATOM 4106 N N . PHE B 1 250 ? -4.777 11.203 1.427 1 93.19 250 PHE B N 1
ATOM 4107 C CA . PHE B 1 250 ? -4.121 12.289 0.708 1 93.19 250 PHE B CA 1
ATOM 4108 C C . PHE B 1 250 ? -4.562 13.641 1.254 1 93.19 250 PHE B C 1
ATOM 4110 O O . PHE B 1 250 ? -4.016 14.68 0.869 1 93.19 250 PHE B O 1
ATOM 4117 N N . VAL B 1 251 ? -5.562 13.648 2.16 1 95.75 251 VAL B N 1
ATOM 4118 C CA . VAL B 1 251 ? -5.98 14.922 2.748 1 95.75 251 VAL B CA 1
ATOM 4119 C C . VAL B 1 251 ? -4.859 15.484 3.617 1 95.75 251 VAL B C 1
ATOM 4121 O O . VAL B 1 251 ? -4.562 16.672 3.564 1 95.75 251 VAL B O 1
ATOM 4124 N N . GLY B 1 252 ? -4.266 14.633 4.375 1 94.62 252 GLY B N 1
ATOM 4125 C CA . GLY B 1 252 ? -3.158 15.039 5.227 1 94.62 252 GLY B CA 1
ATOM 4126 C C . GLY B 1 252 ? -1.96 15.547 4.445 1 94.62 252 GLY B C 1
ATOM 4127 O O . GLY B 1 252 ? -1.19 16.375 4.941 1 94.62 252 GLY B O 1
ATOM 4128 N N . LEU B 1 253 ? -1.795 15.078 3.285 1 92.19 253 LEU B N 1
ATOM 4129 C CA . LEU B 1 253 ? -0.723 15.523 2.402 1 92.19 253 LEU B CA 1
ATOM 4130 C C . LEU B 1 253 ? -1.073 16.859 1.753 1 92.19 253 LEU B C 1
ATOM 4132 O O . LEU B 1 253 ? -0.25 17.781 1.723 1 92.19 253 LEU B O 1
ATOM 4136 N N . ALA B 1 254 ? -2.242 16.984 1.267 1 94.44 254 ALA B N 1
ATOM 4137 C CA . ALA B 1 254 ? -2.662 18.094 0.408 1 94.44 254 ALA B CA 1
ATOM 4138 C C . ALA B 1 254 ? -2.932 19.359 1.227 1 94.44 254 ALA B C 1
ATOM 4140 O O . ALA B 1 254 ? -2.633 20.469 0.784 1 94.44 254 ALA B O 1
ATOM 4141 N N . ALA B 1 255 ? -3.484 19.172 2.389 1 96.25 255 ALA B N 1
ATOM 4142 C CA . ALA B 1 255 ? -3.951 20.312 3.176 1 96.25 255 ALA B CA 1
ATOM 4143 C C . ALA B 1 255 ? -2.791 21.234 3.555 1 96.25 255 ALA B C 1
ATOM 4145 O O . ALA B 1 255 ? -2.822 22.422 3.27 1 96.25 255 ALA B O 1
ATOM 4146 N N . PRO B 1 256 ? -1.752 20.656 4.164 1 95.69 256 PRO B N 1
ATOM 4147 C CA . PRO B 1 256 ? -0.641 21.547 4.477 1 95.69 256 PRO B CA 1
ATOM 4148 C C . PRO B 1 256 ? 0.033 22.109 3.23 1 95.69 256 PRO B C 1
ATOM 4150 O O . PRO B 1 256 ? 0.503 23.25 3.24 1 95.69 256 PRO B O 1
ATOM 4153 N N . HIS B 1 257 ? 0.062 21.375 2.189 1 92.56 257 HIS B N 1
ATOM 4154 C CA . HIS B 1 257 ? 0.64 21.875 0.943 1 92.56 257 HIS B CA 1
ATOM 4155 C C . HIS B 1 257 ? -0.134 23.078 0.412 1 92.56 257 HIS B C 1
ATOM 4157 O O . HIS B 1 257 ? 0.465 24.047 -0.062 1 92.56 257 HIS B O 1
ATOM 4163 N N . LEU B 1 258 ? -1.369 22.953 0.435 1 93.25 258 LEU B N 1
ATOM 4164 C CA . LEU B 1 258 ? -2.219 24.062 -0.005 1 93.25 258 LEU B CA 1
ATOM 4165 C C . LEU B 1 258 ? -1.976 25.312 0.84 1 93.25 258 LEU B C 1
ATOM 4167 O O . LEU B 1 258 ? -1.889 26.422 0.309 1 93.25 258 LEU B O 1
ATOM 4171 N N . VAL B 1 259 ? -1.901 25.141 2.117 1 96 259 VAL B N 1
ATOM 4172 C CA . VAL B 1 259 ? -1.715 26.266 3.029 1 96 259 VAL B CA 1
ATOM 4173 C C . VAL B 1 259 ? -0.341 26.891 2.805 1 96 259 VAL B C 1
ATOM 4175 O O . VAL B 1 259 ? -0.197 28.125 2.846 1 96 259 VAL B O 1
ATOM 4178 N N . ARG B 1 260 ? 0.642 26.094 2.57 1 94 260 ARG B N 1
ATOM 4179 C CA . ARG B 1 260 ? 1.963 26.609 2.234 1 94 260 ARG B CA 1
ATOM 4180 C C . ARG B 1 260 ? 1.914 27.453 0.961 1 94 260 ARG B C 1
ATOM 4182 O O . ARG B 1 260 ? 2.566 28.5 0.872 1 94 260 ARG B O 1
ATOM 4189 N N . GLY B 1 261 ? 1.174 26.906 0.036 1 91.44 261 GLY B N 1
ATOM 4190 C CA . GLY B 1 261 ? 1.017 27.625 -1.21 1 91.44 261 GLY B CA 1
ATOM 4191 C C . GLY B 1 261 ? 0.371 28.984 -1.025 1 91.44 261 GLY B C 1
ATOM 4192 O O . GLY B 1 261 ? 0.566 29.891 -1.843 1 91.44 261 GLY B O 1
ATOM 4193 N N . LEU B 1 262 ? -0.24 29.172 0.043 1 92.44 262 LEU B N 1
ATOM 4194 C CA . LEU B 1 262 ? -0.919 30.438 0.327 1 92.44 262 LEU B CA 1
ATOM 4195 C C . LEU B 1 262 ? -0.035 31.344 1.165 1 92.44 262 LEU B C 1
ATOM 4197 O O . LEU B 1 262 ? -0.475 32.406 1.599 1 92.44 262 LEU B O 1
ATOM 4201 N N . GLY B 1 263 ? 1.189 30.844 1.487 1 91.5 263 GLY B N 1
ATOM 4202 C CA . GLY B 1 263 ? 2.178 31.766 2.027 1 91.5 263 GLY B CA 1
ATOM 4203 C C . GLY B 1 263 ? 2.58 31.438 3.453 1 91.5 263 GLY B C 1
ATOM 4204 O O . GLY B 1 263 ? 3.451 32.094 4.023 1 91.5 263 GLY B O 1
ATOM 4205 N N . VAL B 1 264 ? 1.908 30.453 4.02 1 92.12 264 VAL B N 1
ATOM 4206 C CA . VAL B 1 264 ? 2.266 30.094 5.391 1 92.12 264 VAL B CA 1
ATOM 4207 C C . VAL B 1 264 ? 3.348 29.016 5.387 1 92.12 264 VAL B C 1
ATOM 4209 O O . VAL B 1 264 ? 3.098 27.891 4.984 1 92.12 264 VAL B O 1
ATOM 4212 N N . ARG B 1 265 ? 4.516 29.406 5.93 1 91.62 265 ARG B N 1
ATOM 4213 C CA . ARG B 1 265 ? 5.605 28.438 5.816 1 91.62 265 ARG B CA 1
ATOM 4214 C C . ARG B 1 265 ? 6.121 28.031 7.191 1 91.62 265 ARG B C 1
ATOM 4216 O O . ARG B 1 265 ? 6.766 26.984 7.336 1 91.62 265 ARG B O 1
ATOM 4223 N N . ASP B 1 266 ? 5.762 28.812 8.195 1 94.44 266 ASP B N 1
ATOM 4224 C CA . ASP B 1 266 ? 6.133 28.484 9.562 1 94.44 266 ASP B CA 1
ATOM 4225 C C . ASP B 1 266 ? 5.41 27.219 10.039 1 94.44 266 ASP B C 1
ATOM 4227 O O . ASP B 1 266 ? 4.176 27.172 10.047 1 94.44 266 ASP B O 1
ATOM 4231 N N . PRO B 1 267 ? 6.195 26.234 10.445 1 94.88 267 PRO B N 1
ATOM 4232 C CA . PRO B 1 267 ? 5.578 24.938 10.781 1 94.88 267 PRO B CA 1
ATOM 4233 C C . PRO B 1 267 ? 4.551 25.047 11.906 1 94.88 267 PRO B C 1
ATOM 4235 O O . PRO B 1 267 ? 3.584 24.297 11.938 1 94.88 267 PRO B O 1
ATOM 4238 N N . TYR B 1 268 ? 4.777 25.938 12.789 1 94.56 268 TYR B N 1
ATOM 4239 C CA . TYR B 1 268 ? 3.824 26.109 13.875 1 94.56 268 TYR B CA 1
ATOM 4240 C C . TYR B 1 268 ? 2.545 26.766 13.383 1 94.56 268 TYR B C 1
ATOM 4242 O O . TYR B 1 268 ? 1.442 26.297 13.672 1 94.56 268 TYR B O 1
ATOM 4250 N N . ARG B 1 269 ? 2.66 27.812 12.664 1 94.19 269 ARG B N 1
ATOM 4251 C CA . ARG B 1 269 ? 1.518 28.578 12.18 1 94.19 269 ARG B CA 1
ATOM 4252 C C . ARG B 1 269 ? 0.746 27.812 11.117 1 94.19 269 ARG B C 1
ATOM 4254 O O . ARG B 1 269 ? -0.413 28.125 10.836 1 94.19 269 ARG B O 1
ATOM 4261 N N . LEU B 1 270 ? 1.378 26.844 10.57 1 95.44 270 LEU B N 1
ATOM 4262 C CA . LEU B 1 270 ? 0.818 26.047 9.492 1 95.44 270 LEU B CA 1
ATOM 4263 C C . LEU B 1 270 ? -0.218 25.062 10.023 1 95.44 270 LEU B C 1
ATOM 4265 O O . LEU B 1 270 ? -1.106 24.625 9.289 1 95.44 270 LEU B O 1
ATOM 4269 N N . ILE B 1 271 ? -0.207 24.75 11.289 1 96.44 271 ILE B N 1
ATOM 4270 C CA . ILE B 1 271 ? -0.947 23.625 11.852 1 96.44 271 ILE B CA 1
ATOM 4271 C C . ILE B 1 271 ? -2.445 23.922 11.781 1 96.44 271 ILE B C 1
ATOM 4273 O O . ILE B 1 271 ? -3.197 23.172 11.148 1 96.44 271 ILE B O 1
ATOM 4277 N N . ALA B 1 272 ? -2.902 25 12.32 1 95 272 ALA B N 1
ATOM 4278 C CA . ALA B 1 272 ? -4.328 25.281 12.438 1 95 272 ALA B CA 1
ATOM 4279 C C . ALA B 1 272 ? -4.961 25.5 11.07 1 95 272 ALA B C 1
ATOM 4281 O O . ALA B 1 272 ? -6.004 24.922 10.758 1 95 272 ALA B O 1
ATOM 4282 N N . PRO B 1 273 ? -4.285 26.312 10.195 1 96.75 273 PRO B N 1
ATOM 4283 C CA . PRO B 1 273 ? -4.883 26.469 8.867 1 96.75 273 PRO B CA 1
ATOM 4284 C C . PRO B 1 273 ? -4.906 25.172 8.062 1 96.75 273 PRO B C 1
ATOM 4286 O O . PRO B 1 273 ? -5.797 24.969 7.234 1 96.75 273 PRO B O 1
ATOM 4289 N N . SER B 1 274 ? -3.979 24.281 8.305 1 97.44 274 SER B N 1
ATOM 4290 C CA . SER B 1 274 ? -3.998 22.984 7.633 1 97.44 274 SER B CA 1
ATOM 4291 C C . SER B 1 274 ? -5.207 22.156 8.062 1 97.44 274 SER B C 1
ATOM 4293 O O . SER B 1 274 ? -5.777 21.422 7.258 1 97.44 274 SER B O 1
ATOM 4295 N N . GLY B 1 275 ? -5.492 22.25 9.344 1 97.44 275 GLY B N 1
ATOM 4296 C CA . GLY B 1 275 ? -6.707 21.594 9.805 1 97.44 275 GLY B CA 1
ATOM 4297 C C . GLY B 1 275 ? -7.957 22.109 9.109 1 97.44 275 GLY B C 1
ATOM 4298 O O . GLY B 1 275 ? -8.781 21.312 8.648 1 97.44 275 GLY B O 1
ATOM 4299 N N . LEU B 1 276 ? -8.055 23.391 9.023 1 97.75 276 LEU B N 1
ATOM 4300 C CA . LEU B 1 276 ? -9.211 23.984 8.375 1 97.75 276 LEU B CA 1
ATOM 4301 C C . LEU B 1 276 ? -9.25 23.641 6.895 1 97.75 276 LEU B C 1
ATOM 4303 O O . LEU B 1 276 ? -10.32 23.344 6.348 1 97.75 276 LEU B O 1
ATOM 4307 N N . ALA B 1 277 ? -8.109 23.688 6.301 1 98 277 ALA B N 1
ATOM 4308 C CA . ALA B 1 277 ? -8.023 23.328 4.887 1 98 277 ALA B CA 1
ATOM 4309 C C . ALA B 1 277 ? -8.438 21.875 4.668 1 98 277 ALA B C 1
ATOM 4311 O O . ALA B 1 277 ? -9.141 21.562 3.703 1 98 277 ALA B O 1
ATOM 4312 N N . GLY B 1 278 ? -7.961 21.016 5.523 1 98 278 GLY B N 1
ATOM 4313 C CA . GLY B 1 278 ? -8.375 19.625 5.445 1 98 278 GLY B CA 1
ATOM 4314 C C . GLY B 1 278 ? -9.875 19.438 5.59 1 98 278 GLY B C 1
ATOM 4315 O O . GLY B 1 278 ? -10.484 18.672 4.844 1 98 278 GLY B O 1
ATOM 4316 N N . GLY B 1 279 ? -10.398 20.109 6.566 1 98.44 279 GLY B N 1
ATOM 4317 C CA . GLY B 1 279 ? -11.844 20.078 6.734 1 98.44 279 GLY B CA 1
ATOM 4318 C C . GLY B 1 279 ? -12.602 20.531 5.5 1 98.44 279 GLY B C 1
ATOM 4319 O O . GLY B 1 279 ? -13.555 19.875 5.074 1 98.44 279 GLY B O 1
ATOM 4320 N N . VAL B 1 280 ? -12.195 21.594 4.949 1 98.31 280 VAL B N 1
ATOM 4321 C CA . VAL B 1 280 ? -12.82 22.125 3.746 1 98.31 280 VAL B CA 1
ATOM 4322 C C . VAL B 1 280 ? -12.695 21.125 2.604 1 98.31 280 VAL B C 1
ATOM 4324 O O . VAL B 1 280 ? -13.648 20.906 1.848 1 98.31 280 VAL B O 1
ATOM 4327 N N . MET B 1 281 ? -11.594 20.5 2.527 1 97.88 281 MET B N 1
ATOM 4328 C CA . MET B 1 281 ? -11.344 19.531 1.46 1 97.88 281 MET B CA 1
ATOM 4329 C C . MET B 1 281 ? -12.297 18.344 1.569 1 97.88 281 MET B C 1
ATOM 4331 O O . MET B 1 281 ? -12.875 17.906 0.571 1 97.88 281 MET B O 1
ATOM 4335 N N . VAL B 1 282 ? -12.438 17.844 2.74 1 98.25 282 VAL B N 1
ATOM 4336 C CA . VAL B 1 282 ? -13.289 16.672 2.92 1 98.25 282 VAL B CA 1
ATOM 4337 C C . VAL B 1 282 ? -14.75 17.062 2.727 1 98.25 282 VAL B C 1
ATOM 4339 O O . VAL B 1 282 ? -15.539 16.312 2.15 1 98.25 282 VAL B O 1
ATOM 4342 N N . LEU B 1 283 ? -15.117 18.297 3.172 1 98.25 283 LEU B N 1
ATOM 4343 C CA . LEU B 1 283 ? -16.469 18.797 2.924 1 98.25 283 LEU B CA 1
ATOM 4344 C C . LEU B 1 283 ? -16.75 18.875 1.427 1 98.25 283 LEU B C 1
ATOM 4346 O O . LEU B 1 283 ? -17.812 18.438 0.965 1 98.25 283 LEU B O 1
ATOM 4350 N N . LEU B 1 284 ? -15.836 19.422 0.733 1 97.44 284 LEU B N 1
ATOM 4351 C CA . LEU B 1 284 ? -15.992 19.547 -0.712 1 97.44 284 LEU B CA 1
ATOM 4352 C C . LEU B 1 284 ? -16.094 18.188 -1.377 1 97.44 284 LEU B C 1
ATOM 4354 O O . LEU B 1 284 ? -16.922 17.984 -2.266 1 97.44 284 LEU B O 1
ATOM 4358 N N . ALA B 1 285 ? -15.258 17.297 -0.965 1 96.81 285 ALA B N 1
ATOM 4359 C CA . ALA B 1 285 ? -15.258 15.953 -1.539 1 96.81 285 ALA B CA 1
ATOM 4360 C C . ALA B 1 285 ? -16.562 15.227 -1.24 1 96.81 285 ALA B C 1
ATOM 4362 O O . ALA B 1 285 ? -17.125 14.562 -2.115 1 96.81 285 ALA B O 1
ATOM 4363 N N . ASP B 1 286 ? -17 15.344 0.009 1 96.44 286 ASP B N 1
ATOM 4364 C CA . ASP B 1 286 ? -18.266 14.719 0.371 1 96.44 286 ASP B CA 1
ATOM 4365 C C . ASP B 1 286 ? -19.422 15.32 -0.417 1 96.44 286 ASP B C 1
ATOM 4367 O O . ASP B 1 286 ? -20.344 14.609 -0.818 1 96.44 286 ASP B O 1
ATOM 4371 N N . GLY B 1 287 ? -19.391 16.609 -0.52 1 95.69 287 GLY B N 1
ATOM 4372 C CA . GLY B 1 287 ? -20.391 17.266 -1.353 1 95.69 287 GLY B CA 1
ATOM 4373 C C . GLY B 1 287 ? -20.375 16.766 -2.787 1 95.69 287 GLY B C 1
ATOM 4374 O O . GLY B 1 287 ? -21.438 16.547 -3.377 1 95.69 287 GLY B O 1
ATOM 4375 N N . ALA B 1 288 ? -19.266 16.594 -3.359 1 94.12 288 ALA B N 1
ATOM 4376 C CA . ALA B 1 288 ? -19.125 16.125 -4.734 1 94.12 288 ALA B CA 1
ATOM 4377 C C . ALA B 1 288 ? -19.688 14.711 -4.879 1 94.12 288 ALA B C 1
ATOM 4379 O O . ALA B 1 288 ? -20.344 14.398 -5.883 1 94.12 288 ALA B O 1
ATOM 4380 N N . VAL B 1 289 ? -19.438 13.875 -3.898 1 92.38 289 VAL B N 1
ATOM 4381 C CA . VAL B 1 289 ? -19.922 12.5 -3.932 1 92.38 289 VAL B CA 1
ATOM 4382 C C . VAL B 1 289 ? -21.453 12.5 -3.928 1 92.38 289 VAL B C 1
ATOM 4384 O O . VAL B 1 289 ? -22.078 11.641 -4.559 1 92.38 289 VAL B O 1
ATOM 4387 N N . ARG B 1 290 ? -22.016 13.461 -3.258 1 91.06 290 ARG B N 1
ATOM 4388 C CA . ARG B 1 290 ? -23.469 13.547 -3.143 1 91.06 290 ARG B CA 1
ATOM 4389 C C . ARG B 1 290 ? -24.094 13.961 -4.465 1 91.06 290 ARG B C 1
ATOM 4391 O O . ARG B 1 290 ? -25.297 13.766 -4.68 1 91.06 290 ARG B O 1
ATOM 4398 N N . LEU B 1 291 ? -23.312 14.602 -5.293 1 88.62 291 LEU B N 1
ATOM 4399 C CA . LEU B 1 291 ? -23.828 15.07 -6.578 1 88.62 291 LEU B CA 1
ATOM 4400 C C . LEU B 1 291 ? -23.828 13.945 -7.609 1 88.62 291 LEU B C 1
ATOM 4402 O O . LEU B 1 291 ? -24.484 14.047 -8.648 1 88.62 291 LEU B O 1
ATOM 4406 N N . LEU B 1 292 ? -23.062 12.938 -7.32 1 82.31 292 LEU B N 1
ATOM 4407 C CA . LEU B 1 292 ? -22.984 11.828 -8.258 1 82.31 292 LEU B CA 1
ATOM 4408 C C . LEU B 1 292 ? -24.219 10.938 -8.164 1 82.31 292 LEU B C 1
ATOM 4410 O O . LEU B 1 292 ? -24.781 10.773 -7.086 1 82.31 292 LEU B O 1
ATOM 4414 N N . PRO B 1 293 ? -24.641 10.445 -9.344 1 72.44 293 PRO B N 1
ATOM 4415 C CA . PRO B 1 293 ? -25.844 9.625 -9.352 1 72.44 293 PRO B CA 1
ATOM 4416 C C . PRO B 1 293 ? -25.766 8.438 -8.398 1 72.44 293 PRO B C 1
ATOM 4418 O O . PRO B 1 293 ? -24.672 7.898 -8.172 1 72.44 293 PRO B O 1
ATOM 4421 N N . THR B 1 294 ? -26.812 8.133 -7.863 1 60.56 294 THR B N 1
ATOM 4422 C CA . THR B 1 294 ? -26.953 7.148 -6.801 1 60.56 294 THR B CA 1
ATOM 4423 C C . THR B 1 294 ? -26.594 5.754 -7.305 1 60.56 294 THR B C 1
ATOM 4425 O O . THR B 1 294 ? -26.203 4.887 -6.52 1 60.56 294 THR B O 1
ATOM 4428 N N . SER B 1 295 ? -26.781 5.5 -8.578 1 62.56 295 SER B N 1
ATOM 4429 C CA . SER B 1 295 ? -26.484 4.164 -9.086 1 62.56 295 SER B CA 1
ATOM 4430 C C . SER B 1 295 ? -25.016 3.809 -8.914 1 62.56 295 SER B C 1
ATOM 4432 O O . SER B 1 295 ? -24.656 2.633 -8.914 1 62.56 295 SER B O 1
ATOM 4434 N N . THR B 1 296 ? -24.359 4.887 -8.695 1 65.88 296 THR B N 1
ATOM 4435 C CA . THR B 1 296 ? -22.922 4.652 -8.539 1 65.88 296 THR B CA 1
ATOM 4436 C C . THR B 1 296 ? -22.391 5.348 -7.285 1 65.88 296 THR B C 1
ATOM 4438 O O . THR B 1 296 ? -22.141 6.555 -7.297 1 65.88 296 THR B O 1
ATOM 4441 N N . ASP B 1 297 ? -22.484 4.648 -6.211 1 80.62 297 ASP B N 1
ATOM 4442 C CA . ASP B 1 297 ? -22.031 5.289 -4.98 1 80.62 297 ASP B CA 1
ATOM 4443 C C . ASP B 1 297 ? -20.516 5.238 -4.855 1 80.62 297 ASP B C 1
ATOM 4445 O O . ASP B 1 297 ? -19.938 4.16 -4.699 1 80.62 297 ASP B O 1
ATOM 4449 N N . ILE B 1 298 ? -19.922 6.391 -5.223 1 89.12 298 ILE B N 1
ATOM 4450 C CA . ILE B 1 298 ? -18.484 6.508 -5.012 1 89.12 298 ILE B CA 1
ATOM 4451 C C . ILE B 1 298 ? -18.203 6.875 -3.555 1 89.12 298 ILE B C 1
ATOM 4453 O O . ILE B 1 298 ? -18.766 7.84 -3.031 1 89.12 298 ILE B O 1
ATOM 4457 N N . ARG B 1 299 ? -17.391 6.066 -3.02 1 93.69 299 ARG B N 1
ATOM 4458 C CA . ARG B 1 299 ? -17.016 6.328 -1.634 1 93.69 299 ARG B CA 1
ATOM 4459 C C . ARG B 1 299 ? -16.094 7.531 -1.538 1 93.69 299 ARG B C 1
ATOM 4461 O O . ARG B 1 299 ? -15.273 7.762 -2.432 1 93.69 299 ARG B O 1
ATOM 4468 N N . LEU B 1 300 ? -16.234 8.234 -0.437 1 94.94 300 LEU B N 1
ATOM 4469 C CA . LEU B 1 300 ? -15.484 9.469 -0.205 1 94.94 300 LEU B CA 1
ATOM 4470 C C . LEU B 1 300 ? -13.984 9.227 -0.309 1 94.94 300 LEU B C 1
ATOM 4472 O O . LEU B 1 300 ? -13.266 10 -0.954 1 94.94 300 LEU B O 1
ATOM 4476 N N . GLY B 1 301 ? -13.5 8.172 0.271 1 94.25 301 GLY B N 1
ATOM 4477 C CA . GLY B 1 301 ? -12.078 7.863 0.224 1 94.25 301 GLY B CA 1
ATOM 4478 C C . GLY B 1 301 ? -11.57 7.598 -1.182 1 94.25 301 GLY B C 1
ATOM 4479 O O . GLY B 1 301 ? -10.422 7.918 -1.505 1 94.25 301 GLY B O 1
ATOM 4480 N N . VAL B 1 302 ? -12.383 7.039 -1.949 1 94.38 302 VAL B N 1
ATOM 4481 C CA . VAL B 1 302 ? -12.031 6.77 -3.34 1 94.38 302 VAL B CA 1
ATOM 4482 C C . VAL B 1 302 ? -11.859 8.086 -4.094 1 94.38 302 VAL B C 1
ATOM 4484 O O . VAL B 1 302 ? -10.867 8.281 -4.797 1 94.38 302 VAL B O 1
ATOM 4487 N N . LEU B 1 303 ? -12.781 8.961 -3.891 1 94.19 303 LEU B N 1
ATOM 4488 C CA . LEU B 1 303 ? -12.727 10.25 -4.578 1 94.19 303 LEU B CA 1
ATOM 4489 C C . LEU B 1 303 ? -11.484 11.031 -4.172 1 94.19 303 LEU B C 1
ATOM 4491 O O . LEU B 1 303 ? -10.766 11.555 -5.027 1 94.19 303 LEU B O 1
ATOM 4495 N N . THR B 1 304 ? -11.203 11.055 -2.893 1 94.44 304 THR B N 1
ATOM 4496 C CA . THR B 1 304 ? -10.039 11.805 -2.432 1 94.44 304 THR B CA 1
ATOM 4497 C C . THR B 1 304 ? -8.75 11.156 -2.936 1 94.44 304 THR B C 1
ATOM 4499 O O . THR B 1 304 ? -7.781 11.859 -3.244 1 94.44 304 THR B O 1
ATOM 4502 N N . SER B 1 305 ? -8.742 9.875 -3.053 1 93.19 305 SER B N 1
ATOM 4503 C CA . SER B 1 305 ? -7.555 9.203 -3.566 1 93.19 305 SER B CA 1
ATOM 4504 C C . SER B 1 305 ? -7.371 9.469 -5.059 1 93.19 305 SER B C 1
ATOM 4506 O O . SER B 1 305 ? -6.238 9.602 -5.535 1 93.19 305 SER B O 1
ATOM 4508 N N . LEU B 1 306 ? -8.445 9.531 -5.766 1 93.19 306 LEU B N 1
ATOM 4509 C CA . LEU B 1 306 ? -8.383 9.773 -7.203 1 93.19 306 LEU B CA 1
ATOM 4510 C C . LEU B 1 306 ? -7.852 11.172 -7.5 1 93.19 306 LEU B C 1
ATOM 4512 O O . LEU B 1 306 ? -7.176 11.383 -8.508 1 93.19 306 LEU B O 1
ATOM 4516 N N . ILE B 1 307 ? -8.086 12.031 -6.59 1 92.94 307 ILE B N 1
ATOM 4517 C CA . ILE B 1 307 ? -7.59 13.398 -6.738 1 92.94 307 ILE B CA 1
ATOM 4518 C C . ILE B 1 307 ? -6.184 13.508 -6.156 1 92.94 307 ILE B C 1
ATOM 4520 O O . ILE B 1 307 ? -5.293 14.094 -6.773 1 92.94 307 ILE B O 1
ATOM 4524 N N . GLY B 1 308 ? -6.039 12.906 -5.109 1 91.19 308 GLY B N 1
ATOM 4525 C CA . GLY B 1 308 ? -4.809 13.039 -4.344 1 91.19 308 GLY B CA 1
ATOM 4526 C C . GLY B 1 308 ? -3.633 12.312 -4.969 1 91.19 308 GLY B C 1
ATOM 4527 O O . GLY B 1 308 ? -2.504 12.805 -4.945 1 91.19 308 GLY B O 1
ATOM 4528 N N . ALA B 1 309 ? -3.92 11.141 -5.488 1 90.81 309 ALA B N 1
ATOM 4529 C CA . ALA B 1 309 ? -2.834 10.328 -6.031 1 90.81 309 ALA B CA 1
ATOM 4530 C C . ALA B 1 309 ? -2.152 11.039 -7.199 1 90.81 309 ALA B C 1
ATOM 4532 O O . ALA B 1 309 ? -0.922 11.133 -7.246 1 90.81 309 ALA B O 1
ATOM 4533 N N . PRO B 1 310 ? -2.822 11.594 -8.094 1 89.19 310 PRO B N 1
ATOM 4534 C CA . PRO B 1 310 ? -2.168 12.367 -9.148 1 89.19 310 PRO B CA 1
ATOM 4535 C C . PRO B 1 310 ? -1.4 13.57 -8.609 1 89.19 310 PRO B C 1
ATOM 4537 O O . PRO B 1 310 ? -0.305 13.875 -9.086 1 89.19 310 PRO B O 1
ATOM 4540 N N . LEU B 1 311 ? -1.968 14.18 -7.641 1 85.75 311 LEU B N 1
ATOM 4541 C CA . LEU B 1 311 ? -1.279 15.305 -7.012 1 85.75 311 LEU B CA 1
ATOM 4542 C C . LEU B 1 311 ? 0.041 14.852 -6.395 1 85.75 311 LEU B C 1
ATOM 4544 O O . LEU B 1 311 ? 1.067 15.516 -6.562 1 85.75 311 LEU B O 1
ATOM 4548 N N . PHE B 1 312 ? -0.068 13.805 -5.734 1 83.38 312 PHE B N 1
ATOM 4549 C CA . PHE B 1 312 ? 1.14 13.25 -5.141 1 83.38 312 PHE B CA 1
ATOM 4550 C C . PHE B 1 312 ? 2.168 12.914 -6.211 1 83.38 312 PHE B C 1
ATOM 4552 O O . PHE B 1 312 ? 3.354 13.219 -6.059 1 83.38 312 PHE B O 1
ATOM 4559 N N . ALA B 1 313 ? 1.666 12.32 -7.207 1 81 313 ALA B N 1
ATOM 4560 C CA . ALA B 1 313 ? 2.559 11.953 -8.305 1 81 313 ALA B CA 1
ATOM 4561 C C . ALA B 1 313 ? 3.221 13.188 -8.914 1 81 313 ALA B C 1
ATOM 4563 O O . ALA B 1 313 ? 4.418 13.172 -9.203 1 81 313 ALA B O 1
ATOM 4564 N N . LEU B 1 314 ? 2.537 14.227 -9.031 1 80.31 314 LEU B N 1
ATOM 4565 C CA . LEU B 1 314 ? 3.049 15.469 -9.594 1 80.31 314 LEU B CA 1
ATOM 4566 C C . LEU B 1 314 ? 4.062 16.109 -8.648 1 80.31 314 LEU B C 1
ATOM 4568 O O . LEU B 1 314 ? 5.105 16.609 -9.094 1 80.31 314 LEU B O 1
ATOM 4572 N N . LEU B 1 315 ? 3.736 16.078 -7.383 1 78.69 315 LEU B N 1
ATOM 4573 C CA . LEU B 1 315 ? 4.629 16.656 -6.391 1 78.69 315 LEU B CA 1
ATOM 4574 C C . LEU B 1 315 ? 5.934 15.875 -6.301 1 78.69 315 LEU B C 1
ATOM 4576 O O . LEU B 1 315 ? 7.012 16.469 -6.18 1 78.69 315 LEU B O 1
ATOM 4580 N N . ALA B 1 316 ? 5.742 14.602 -6.328 1 76.25 316 ALA B N 1
ATOM 4581 C CA . ALA B 1 316 ? 6.918 13.734 -6.324 1 76.25 316 ALA B CA 1
ATOM 4582 C C . ALA B 1 316 ? 7.793 13.992 -7.547 1 76.25 316 ALA B C 1
ATOM 4584 O O . ALA B 1 316 ? 9.023 14.047 -7.438 1 76.25 316 ALA B O 1
ATOM 4585 N N . TRP B 1 317 ? 7.117 14.25 -8.625 1 73.56 317 TRP B N 1
ATOM 4586 C CA . TRP B 1 317 ? 7.812 14.555 -9.875 1 73.56 317 TRP B CA 1
ATOM 4587 C C . TRP B 1 317 ? 8.57 15.875 -9.766 1 73.56 317 TRP B C 1
ATOM 4589 O O . TRP B 1 317 ? 9.742 15.953 -10.148 1 73.56 317 TRP B O 1
ATOM 4599 N N . LYS B 1 318 ? 7.973 16.797 -9.273 1 77 318 LYS B N 1
ATOM 4600 C CA . LYS B 1 318 ? 8.586 18.109 -9.133 1 77 318 LYS B CA 1
ATOM 4601 C C . LYS B 1 318 ? 9.766 18.078 -8.164 1 77 318 LYS B C 1
ATOM 4603 O O . LYS B 1 318 ? 10.797 18.703 -8.406 1 77 318 LYS B O 1
ATOM 4608 N N . SER B 1 319 ? 9.547 17.328 -7.133 1 75.31 319 SER B N 1
ATOM 4609 C CA . SER B 1 319 ? 10.617 17.172 -6.156 1 75.31 319 SER B CA 1
ATOM 4610 C C . SER B 1 319 ? 11.82 16.453 -6.762 1 75.31 319 SER B C 1
ATOM 4612 O O . SER B 1 319 ? 12.969 16.828 -6.496 1 75.31 319 SER B O 1
ATOM 4614 N N . ALA B 1 320 ? 11.539 15.539 -7.555 1 70.38 320 ALA B N 1
ATOM 4615 C CA . ALA B 1 320 ? 12.602 14.805 -8.242 1 70.38 320 ALA B CA 1
ATOM 4616 C C . ALA B 1 320 ? 13.375 15.711 -9.188 1 70.38 320 ALA B C 1
ATOM 4618 O O . ALA B 1 320 ? 14.602 15.617 -9.281 1 70.38 320 ALA B O 1
ATOM 4619 N N . LYS B 1 321 ? 12.703 16.562 -9.828 1 71.94 321 LYS B N 1
ATOM 4620 C CA . LYS B 1 321 ? 13.336 17.5 -10.758 1 71.94 321 LYS B CA 1
ATOM 4621 C C . LYS B 1 321 ? 14.242 18.484 -10.031 1 71.94 321 LYS B C 1
ATOM 4623 O O . LYS B 1 321 ? 15.32 18.828 -10.531 1 71.94 321 LYS B O 1
ATOM 4628 N N . GLU B 1 322 ? 13.75 18.875 -8.945 1 69.94 322 GLU B N 1
ATOM 4629 C CA . GLU B 1 322 ? 14.539 19.828 -8.172 1 69.94 322 GLU B CA 1
ATOM 4630 C C . GLU B 1 322 ? 15.82 19.188 -7.648 1 69.94 322 GLU B C 1
ATOM 4632 O O . GLU B 1 322 ? 16.844 19.859 -7.508 1 69.94 322 GLU B O 1
ATOM 4637 N N . TRP B 1 323 ? 15.664 17.984 -7.332 1 59.38 323 TRP B N 1
ATOM 4638 C CA . TRP B 1 323 ? 16.844 17.266 -6.863 1 59.38 323 TRP B CA 1
ATOM 4639 C C . TRP B 1 323 ? 17.891 17.156 -7.969 1 59.38 323 TRP B C 1
ATOM 4641 O O . TRP B 1 323 ? 19.094 17.219 -7.695 1 59.38 323 TRP B O 1
ATOM 4651 N N . VAL B 1 324 ? 17.531 17.078 -9.203 1 56.03 324 VAL B N 1
ATOM 4652 C CA . VAL B 1 324 ? 18.453 16.969 -10.32 1 56.03 324 VAL B CA 1
ATOM 4653 C C . VAL B 1 324 ? 19.062 18.344 -10.641 1 56.03 324 VAL B C 1
ATOM 4655 O O . VAL B 1 324 ? 20.234 18.438 -11.008 1 56.03 324 VAL B O 1
ATOM 4658 N N . GLN B 1 325 ? 18.297 19.312 -10.539 1 52.81 325 GLN B N 1
ATOM 4659 C CA . GLN B 1 325 ? 18.797 20.641 -10.898 1 52.81 325 GLN B CA 1
ATOM 4660 C C . GLN B 1 325 ? 19.688 21.203 -9.797 1 52.81 325 GLN B C 1
ATOM 4662 O O . GLN B 1 325 ? 20.453 22.141 -10.031 1 52.81 325 GLN B O 1
ATOM 4667 N N . GLY B 1 326 ? 19.547 20.75 -8.57 1 47.66 326 GLY B N 1
ATOM 4668 C CA . GLY B 1 326 ? 20.453 21.25 -7.555 1 47.66 326 GLY B CA 1
ATOM 4669 C C . GLY B 1 326 ? 21.656 20.375 -7.34 1 47.66 326 GLY B C 1
ATOM 4670 O O . GLY B 1 326 ? 21.641 19.188 -7.691 1 47.66 326 GLY B O 1
#

Foldseek 3Di:
DVLVVVLVVLLVVLLVVQLCFDPDHADPVLVVCLVVPLPDPSNCCRPWFRNLLLLLLLLLQLLQLLLLLLQCLLLVHLLDGLCLQVLLLQLLLQLLVCLLVVNPPPPCRSLVRSLVRSVVSLVVLLVVLLPPVDSVVSSVNSNVNNVVSVVSVVVSLVPRPDPVSNVVSVLLQLWASGRAGPVLSVLSVVLVVVLVVLLVLLQVLSQQCVVPPVRSVVVPDDSSVNSSSSSVSSSSSQSSSCSSIHDAPQSSSVLLVVQVVVPDDRSNVSNNSSSSSRSSVSSVLNSVQSPDDPVDRRHSNNSNCVVRVVVSVVVVVVVVVVVVVD/DVLVVVLVVLLVVLLVVQLCFDPDHADPVLVVCLVVPLPDPSNCCRPWFRNLLLLLLLLLQLLQLLLLLLQCLLLVHLLDGLCLQVLLLQLLLQLLVCLLVVNPPPPCRSLVRSLVRSVVSLVVLLVVLLPPVDSVVSSVNSNVNNVVSVVSVVVSLVPRPDPVSNVVSVLLQLWASGRAGVVLSVLSVVLVVVLVVLLVLLQVLSQQCVVPPVRSVVVPDDSSSNSSSSSVSSSSSQSSSCSSIHDAPQSSSVLLVVQVVVPDDRSNVSNNSSSSSRSSVSSVLNSVQSPDDPVDRRHSNNSNCVVRVVVSVVVVVVVVVVVVVD

InterPro domains:
  IPR000522 ABC transporter, permease protein, BtuC-like [PF01032] (11-318)
  IPR000522 ABC transporter, permease protein, BtuC-like [PTHR30472] (4-321)
  IPR037294 ABC transporter, BtuC-like [G3DSA:1.10.3470.10] (1-324)
  IPR037294 ABC transporter, BtuC-like [SSF81345] (3-318)

Nearest PDB structures (foldseek):
  2nq2-assembly1_B  TM=9.196E-01  e=1.925E-16  Haemophilus influenzae
  2nq2-assembly1_A  TM=9.141E-01  e=7.310E-16  Haemophilus influenzae
  5b57-assembly1_B  TM=9.196E-01  e=1.729E-15  Burkholderia cenocepacia J2315
  5b58-assembly1_B  TM=9.236E-01  e=3.159E-15  Burkholderia cenocepacia J2315
  5b57-assembly1_A  TM=9.168E-01  e=1.425E-14  Burkholderia cenocepacia J2315